Protein AF-A0A2U3D0V6-F1 (afdb_monomer)

Foldseek 3Di:
DDDDDDDDDDDDDDDDDDDPDDDPDPDPPPDPDDLDDFAEEEELVLLVVLCPDPLNVLVCVNQLDQSYEYAYELDDHDPVVVPRNYAYEYEAAELVVLLVVLVSCVVVVSHAAYEHEHAPAPRYPLVCLQVVLVRLQSSLVSCVVSNHAYEYEYDLRSLCSNPVDDDSLVSCLVVLVLLSNLLRHQHYEYALLQQLPDLVSSLVSLVSSLVSSCVRPVDRAYEYEDECARLNHHDALVSSLSSCVSCSVRGRHYYYDFDDPDSVRPSHHHTDSVRVSVNSVVVVVVPDDPPDDDPDPDPQDDAAEEEEFAAAQDLDPVVLVVLLQQCPRHQEYEDHDPCCVVDPSSLVSLLVSCVVHVNYQYEYEDECFCDDPPPNQDLVRLLVSLVVVVVSVHQAYEHPPCEVVRVHDLVSSLSSQVSRVVSVHAYAYEYCALVSVVVNPGDQPHAYENECCQADQLDGDDDPVPHLVNLVVCVVRNHFYEYEHEHLDFDPDLVSLVVSVCRTCVRSVTRYYYYYHPCSHRVHSDGDRSVSD

Secondary structure (DSSP, 8-state):
-----------------------------------PPPEEEEEHHHHHHHTTSTTHHHHHHHHSSTT-EEEE-SSPPPHHHHTS--EEEEEESSHHHHHHHHHHHTT-TTEEEEEE---SSSSS-HHHHHTHHHHHHHHHHHHHHTT-EEEE---GGGHHHH--SS-HHHHHHHTTHHHHHHTT-SEEEE-GGGGTTSHHHHHHHHHHHHHHHHHH-TTS-EEEEEESSGGG----HHHHHHHHHHHTTT-SEEEEE---SSSS-TT--S--HHHHHHHHHHHHHHH----S------PPPPPEEEEEE-SPPP-SHHHHHHHHHHTTT-SEEEE-SS-TTT-HHHHHHHHHHHHH-TTSEEEEEEE---STT-----HHHHHHHHHHHHHTT-SEEEEET-SGGGT--HHHHHHHHHHHHHTT-EEEE--SSHHHHHHH-PPTT-EEEE-SSSEETTEE----TTTTTHHHHHHHTT-EEEEEEEESS--SSHHHHHHHHHHHHHHH--SEEEEEETTSSTT------GGG-

Structure (mmCIF, N/CA/C/O backbone):
data_AF-A0A2U3D0V6-F1
#
_entry.id   AF-A0A2U3D0V6-F1
#
loop_
_atom_site.group_PDB
_atom_site.id
_atom_site.type_symbol
_atom_site.label_atom_id
_atom_site.label_alt_id
_atom_site.label_comp_id
_atom_site.label_asym_id
_atom_site.label_entity_id
_atom_site.label_seq_id
_atom_site.pdbx_PDB_ins_code
_atom_site.Cartn_x
_atom_site.Cartn_y
_atom_site.Cartn_z
_atom_site.occupancy
_atom_site.B_iso_or_equiv
_atom_site.auth_seq_id
_atom_site.auth_comp_id
_atom_site.auth_asym_id
_atom_site.auth_atom_id
_atom_site.pdbx_PDB_model_num
ATOM 1 N N . MET A 1 1 ? -50.537 -46.824 57.263 1.00 31.31 1 MET A N 1
ATOM 2 C CA . MET A 1 1 ? -49.209 -46.172 57.302 1.00 31.31 1 MET A CA 1
ATOM 3 C C . MET A 1 1 ? -48.501 -46.417 55.966 1.00 31.31 1 MET A C 1
ATOM 5 O O . MET A 1 1 ? -48.320 -47.571 55.626 1.00 31.31 1 MET A O 1
ATOM 9 N N . ARG A 1 2 ? -48.220 -45.319 55.230 1.00 31.42 2 ARG A N 1
ATOM 10 C CA . ARG A 1 2 ? -47.213 -45.043 54.158 1.00 31.42 2 ARG A CA 1
ATOM 11 C C . ARG A 1 2 ? -47.044 -46.061 52.999 1.00 31.42 2 ARG A C 1
ATOM 13 O O . ARG A 1 2 ? -46.498 -47.128 53.213 1.00 31.42 2 ARG A O 1
ATOM 20 N N . PHE A 1 3 ? -47.665 -45.833 51.822 1.00 30.22 3 PHE A N 1
ATOM 21 C CA .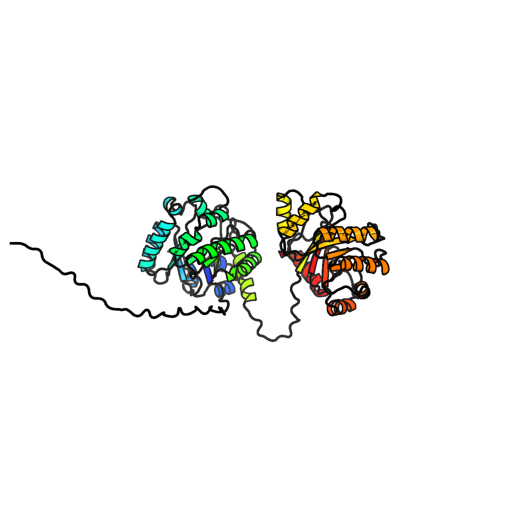 PHE A 1 3 ? -47.195 -45.101 50.598 1.00 30.22 3 PHE A CA 1
ATOM 22 C C . PHE A 1 3 ? -45.984 -45.777 49.906 1.00 30.22 3 PHE A C 1
ATOM 24 O O . PHE A 1 3 ? -44.984 -46.002 50.564 1.00 30.22 3 PHE A O 1
ATOM 31 N N . ALA A 1 4 ? -45.990 -46.120 48.609 1.00 29.86 4 ALA A N 1
ATOM 32 C CA . ALA A 1 4 ? -46.257 -45.237 47.469 1.00 29.86 4 ALA A CA 1
ATOM 33 C C . ALA A 1 4 ? -46.863 -45.935 46.223 1.00 29.86 4 ALA A C 1
ATOM 35 O O . ALA A 1 4 ? -46.926 -47.153 46.107 1.00 29.86 4 ALA A O 1
ATOM 36 N N . LYS A 1 5 ? -47.369 -45.089 45.321 1.00 29.98 5 LYS A N 1
ATOM 37 C CA . LYS A 1 5 ? -48.365 -45.296 44.259 1.00 29.98 5 LYS A CA 1
ATOM 38 C C . LYS A 1 5 ? -47.746 -45.258 42.848 1.00 29.98 5 LYS A C 1
ATOM 40 O O . LYS A 1 5 ? -46.971 -44.345 42.600 1.00 29.98 5 LYS A O 1
ATOM 45 N N . LYS A 1 6 ? -48.356 -46.051 41.940 1.00 29.48 6 LYS A N 1
ATOM 46 C CA . LYS A 1 6 ? -48.758 -45.726 40.536 1.00 29.48 6 LYS A CA 1
ATOM 47 C C . LYS A 1 6 ? -47.620 -45.528 39.494 1.00 29.48 6 LYS A C 1
ATOM 49 O O . LYS A 1 6 ? -46.534 -45.133 39.862 1.00 29.48 6 LYS A O 1
ATOM 54 N N . LEU A 1 7 ? -47.767 -45.740 38.176 1.00 24.16 7 LEU A N 1
ATOM 55 C CA . LEU A 1 7 ? -48.917 -45.858 37.265 1.00 24.16 7 LEU A CA 1
ATOM 56 C C . LEU A 1 7 ? -48.441 -46.487 35.919 1.00 24.16 7 LEU A C 1
ATOM 58 O O . LEU A 1 7 ? -47.400 -46.086 35.422 1.00 24.16 7 LEU A O 1
ATOM 62 N N . TRP A 1 8 ? -49.240 -47.405 35.360 1.00 24.41 8 TRP A N 1
ATOM 63 C CA . TRP A 1 8 ? -49.595 -47.667 33.942 1.00 24.41 8 TRP A CA 1
ATOM 64 C C . TRP A 1 8 ? -48.556 -47.671 32.798 1.00 24.41 8 TRP A C 1
ATOM 66 O O . TRP A 1 8 ? -47.911 -46.673 32.499 1.00 24.41 8 TRP A O 1
ATOM 76 N N . LEU A 1 9 ? -48.597 -48.763 32.019 1.00 24.12 9 LEU A N 1
ATOM 77 C CA . LEU A 1 9 ? -48.143 -48.848 30.629 1.00 24.12 9 LEU A CA 1
ATOM 78 C C . LEU A 1 9 ? -49.272 -49.481 29.796 1.00 24.12 9 LEU A C 1
ATOM 80 O O . LEU A 1 9 ? -49.720 -50.582 30.112 1.00 24.12 9 LEU A O 1
ATOM 84 N N . LEU A 1 10 ? -49.739 -48.798 28.751 1.00 25.73 10 LEU A N 1
ATOM 85 C CA . LEU A 1 10 ? -50.611 -49.381 27.731 1.00 25.73 10 LEU A CA 1
ATOM 86 C C . LEU A 1 10 ? -50.278 -48.757 26.376 1.00 25.73 10 LEU A C 1
ATOM 88 O O . LEU A 1 10 ? -50.203 -47.539 26.227 1.00 25.73 10 LEU A O 1
ATOM 92 N N . ILE A 1 11 ? -50.015 -49.651 25.431 1.00 29.39 11 ILE A N 1
ATOM 93 C CA . ILE A 1 11 ? -49.610 -49.416 24.049 1.00 29.39 11 ILE A CA 1
ATOM 94 C C . ILE A 1 11 ? -50.849 -49.044 23.229 1.00 29.39 11 ILE A C 1
ATOM 96 O O . ILE A 1 11 ? -51.872 -49.719 23.314 1.00 29.39 11 ILE A O 1
ATOM 100 N N . GLY A 1 12 ? -50.730 -48.009 22.398 1.00 25.50 12 GLY A N 1
ATOM 101 C CA . GLY A 1 12 ? -51.711 -47.651 21.378 1.00 25.50 12 GLY A CA 1
ATOM 102 C C . GLY A 1 12 ? -51.005 -47.055 20.164 1.00 25.50 12 GLY A C 1
ATOM 103 O O . GLY A 1 12 ? -50.369 -46.010 20.272 1.00 25.50 12 GLY A O 1
ATOM 104 N N . LEU A 1 13 ? -51.090 -47.757 19.032 1.00 27.19 13 LEU A N 1
ATOM 105 C CA . LEU A 1 13 ? -50.626 -47.308 17.721 1.00 27.19 13 LEU A CA 1
ATOM 106 C C . LEU A 1 13 ? -51.415 -46.079 17.252 1.00 27.19 13 LEU A C 1
ATOM 108 O O . LEU A 1 13 ? -52.642 -46.123 17.207 1.00 27.19 13 LEU A O 1
ATOM 112 N N . SER A 1 14 ? -50.692 -45.074 16.758 1.00 29.75 14 SER A N 1
ATOM 113 C CA . SER A 1 14 ? -51.215 -44.059 15.842 1.00 29.75 14 SER A CA 1
ATOM 114 C C . SER A 1 14 ? -50.215 -43.856 14.709 1.00 29.75 14 SER A C 1
ATOM 116 O O . SER A 1 14 ? -49.048 -43.542 14.943 1.00 29.75 14 SER A O 1
ATOM 118 N N . ALA A 1 15 ? -50.683 -44.061 13.480 1.00 33.72 15 ALA A N 1
ATOM 119 C CA . ALA A 1 15 ? -49.966 -43.737 12.258 1.00 33.72 15 ALA A CA 1
ATOM 120 C C . ALA A 1 15 ? -49.780 -42.215 12.142 1.00 33.72 15 ALA A C 1
ATOM 122 O O . ALA A 1 15 ? -50.735 -41.460 12.321 1.00 33.72 15 ALA A O 1
ATOM 123 N N . ILE A 1 16 ? -48.563 -41.773 11.817 1.00 34.44 16 ILE A N 1
ATOM 124 C CA . ILE A 1 16 ? -48.271 -40.383 11.458 1.00 34.44 16 ILE A CA 1
ATOM 125 C C . ILE A 1 16 ? -47.765 -40.372 10.018 1.00 34.44 16 ILE A C 1
ATOM 127 O O . ILE A 1 16 ? -46.740 -40.969 9.691 1.00 34.44 16 ILE A O 1
ATOM 131 N N . SER A 1 17 ? -48.520 -39.686 9.165 1.00 31.62 17 SER A N 1
ATOM 132 C CA . SER A 1 17 ? -48.164 -39.340 7.795 1.00 31.62 17 SER A CA 1
ATOM 133 C C . SER A 1 17 ? -46.881 -38.508 7.770 1.00 31.62 17 SER A C 1
ATOM 135 O O . SER A 1 17 ? -46.812 -37.444 8.383 1.00 31.62 17 SER A O 1
ATOM 137 N N . VAL A 1 18 ? -45.871 -38.965 7.030 1.00 33.06 18 VAL A N 1
ATOM 138 C CA . VAL A 1 18 ? -44.664 -38.180 6.744 1.00 33.06 18 VAL A CA 1
ATOM 139 C C . VAL A 1 18 ? -44.993 -37.201 5.620 1.00 33.06 18 VAL A C 1
ATOM 141 O O . VAL A 1 18 ? -44.965 -37.546 4.442 1.00 33.06 18 VAL A O 1
ATOM 144 N N . THR A 1 19 ? -45.330 -35.965 5.978 1.00 34.56 19 THR A N 1
ATOM 145 C CA . THR A 1 19 ? -45.301 -34.840 5.041 1.00 34.56 19 THR A CA 1
ATOM 146 C C . THR A 1 19 ? -43.845 -34.452 4.806 1.00 34.56 19 THR A C 1
ATOM 148 O O . THR A 1 19 ? -43.183 -33.943 5.709 1.00 34.56 19 THR A O 1
ATOM 151 N N . THR A 1 20 ? -43.334 -34.677 3.597 1.00 38.12 20 THR A N 1
ATOM 152 C CA . THR A 1 20 ? -42.060 -34.108 3.147 1.00 38.12 20 THR A CA 1
ATOM 153 C C . THR A 1 20 ? -42.231 -32.599 2.983 1.00 38.12 20 THR A C 1
ATOM 155 O O . THR A 1 20 ? -42.661 -32.118 1.936 1.00 38.12 20 THR A O 1
ATOM 158 N N . SER A 1 21 ? -41.938 -31.839 4.034 1.00 35.44 21 SER A N 1
ATOM 159 C CA . SER A 1 21 ? -41.766 -30.392 3.949 1.00 35.44 21 SER A CA 1
ATOM 160 C C . SER A 1 21 ? -40.574 -30.102 3.038 1.00 35.44 21 SER A C 1
ATOM 162 O O . SER A 1 21 ? -39.430 -30.386 3.396 1.00 35.44 21 SER A O 1
ATOM 164 N N . GLY A 1 22 ? -40.860 -29.576 1.845 1.00 34.94 22 GLY A N 1
ATOM 165 C CA . GLY A 1 22 ? -39.854 -29.067 0.925 1.00 34.94 22 GLY A CA 1
ATOM 166 C C . GLY A 1 22 ? -38.976 -28.041 1.633 1.00 34.94 22 GLY A C 1
ATOM 167 O O . GLY A 1 22 ? -39.469 -27.062 2.191 1.00 34.94 22 GLY A O 1
ATOM 168 N N . VAL A 1 23 ? -37.671 -28.298 1.633 1.00 36.88 23 VAL A N 1
ATOM 169 C CA . VAL A 1 23 ? -36.661 -27.343 2.084 1.00 36.88 23 VAL A CA 1
ATOM 170 C C . VAL A 1 23 ? -36.767 -26.118 1.170 1.00 36.88 23 VAL A C 1
ATOM 172 O O . VAL A 1 23 ? -36.639 -26.280 -0.047 1.00 36.88 23 VAL A O 1
ATOM 175 N N . PRO A 1 24 ? -37.005 -24.903 1.695 1.00 34.38 24 PRO A N 1
ATOM 176 C CA . PRO A 1 24 ? -36.916 -23.710 0.879 1.00 34.38 24 PRO A CA 1
ATOM 177 C C . PRO A 1 24 ? -35.464 -23.591 0.425 1.00 34.38 24 PRO A C 1
ATOM 179 O O . PRO A 1 24 ? -34.555 -23.426 1.239 1.00 34.38 24 PRO A O 1
ATOM 182 N N . SER A 1 25 ? -35.245 -23.696 -0.882 1.00 34.22 25 SER A N 1
ATOM 183 C CA . SER A 1 25 ? -33.993 -23.305 -1.511 1.00 34.22 25 SER A CA 1
ATOM 184 C C . SER A 1 25 ? -33.682 -21.874 -1.079 1.00 34.22 25 SER A C 1
ATOM 186 O O . SER A 1 25 ? -34.403 -20.947 -1.455 1.00 34.22 25 SER A O 1
ATOM 188 N N . HIS A 1 26 ? -32.643 -21.691 -0.264 1.00 33.88 26 HIS A N 1
ATOM 189 C CA . HIS A 1 26 ? -32.120 -20.373 0.058 1.00 33.88 26 HIS A CA 1
ATOM 190 C C . HIS A 1 26 ? -31.651 -19.719 -1.239 1.00 33.88 26 HIS A C 1
ATOM 192 O O . HIS A 1 26 ? -30.575 -20.014 -1.757 1.00 33.88 26 HIS A O 1
ATOM 198 N N . SER A 1 27 ? -32.501 -18.851 -1.786 1.00 33.91 27 SER A N 1
ATOM 199 C CA . SER A 1 27 ? -32.142 -17.930 -2.848 1.00 33.91 27 SER A CA 1
ATOM 200 C C . SER A 1 27 ? -30.902 -17.165 -2.402 1.00 33.91 27 SER A C 1
ATOM 202 O O . SER A 1 27 ? -30.905 -16.500 -1.365 1.00 33.91 27 SER A O 1
ATOM 204 N N . ALA A 1 28 ? -29.829 -17.305 -3.178 1.00 35.97 28 ALA A N 1
ATOM 205 C CA . ALA A 1 28 ? -28.617 -16.529 -3.022 1.00 35.97 28 ALA A CA 1
ATOM 206 C C . ALA A 1 28 ? -28.989 -15.041 -2.997 1.00 35.97 28 ALA A C 1
ATOM 208 O O . ALA A 1 28 ? -29.506 -14.501 -3.976 1.00 35.97 28 ALA A O 1
ATOM 209 N N . PHE A 1 29 ? -28.752 -14.389 -1.860 1.00 34.94 29 PHE A N 1
ATOM 210 C CA . PHE A 1 29 ? -28.825 -12.940 -1.760 1.00 34.94 29 PHE A CA 1
ATOM 211 C C . PHE A 1 29 ? -27.766 -12.356 -2.696 1.00 34.94 29 PHE A C 1
ATOM 213 O O . PHE A 1 29 ? -26.572 -12.361 -2.397 1.00 34.94 29 PHE A O 1
ATOM 220 N N . ALA A 1 30 ? -28.210 -11.849 -3.843 1.00 37.12 30 ALA A N 1
ATOM 221 C CA . ALA A 1 30 ? -27.425 -10.941 -4.657 1.00 37.12 30 ALA A CA 1
ATOM 222 C C . ALA A 1 30 ? -27.236 -9.644 -3.853 1.00 37.12 30 ALA A C 1
ATOM 224 O O . ALA A 1 30 ? -28.116 -8.786 -3.795 1.00 37.12 30 ALA A O 1
ATOM 225 N N . ALA A 1 31 ? -26.101 -9.534 -3.164 1.00 35.88 31 ALA A N 1
ATOM 226 C CA . ALA A 1 31 ? -25.723 -8.358 -2.399 1.00 35.88 31 ALA A CA 1
ATOM 227 C C . ALA A 1 31 ? -25.358 -7.206 -3.347 1.00 35.88 31 ALA A C 1
ATOM 229 O O . ALA A 1 31 ? -24.205 -7.029 -3.731 1.00 35.88 31 ALA A O 1
ATOM 230 N N . THR A 1 32 ? -26.333 -6.374 -3.700 1.00 35.91 32 THR A N 1
ATOM 231 C CA . THR A 1 32 ? -26.067 -5.018 -4.189 1.00 35.91 32 THR A CA 1
ATOM 232 C C . THR A 1 32 ? -25.856 -4.097 -2.987 1.00 35.91 32 THR A C 1
ATOM 234 O O . THR A 1 32 ? -26.712 -3.276 -2.655 1.00 35.91 32 THR A O 1
ATOM 237 N N . SER A 1 33 ? -24.741 -4.257 -2.269 1.00 40.03 33 SER A N 1
ATOM 238 C CA . SER A 1 33 ? -24.376 -3.335 -1.193 1.00 40.03 33 SER A CA 1
ATOM 239 C C . SER A 1 33 ? -23.833 -2.045 -1.806 1.00 40.03 33 SER A C 1
ATOM 241 O O . SER A 1 33 ? -22.749 -2.040 -2.392 1.00 40.03 33 SER A O 1
ATOM 243 N N . LYS A 1 34 ? -24.561 -0.931 -1.650 1.00 44.34 34 LYS A N 1
ATOM 244 C CA . LYS A 1 34 ? -23.939 0.400 -1.705 1.00 44.34 34 LYS A CA 1
ATOM 245 C C . LYS A 1 34 ? -22.712 0.353 -0.797 1.00 44.34 34 LYS A C 1
ATOM 247 O O . LYS A 1 34 ? -22.851 -0.007 0.369 1.00 44.34 34 LYS A O 1
ATOM 252 N N . VAL A 1 35 ? -21.542 0.692 -1.330 1.00 49.53 35 VAL A N 1
ATOM 253 C CA . VAL A 1 35 ? -20.312 0.811 -0.541 1.00 49.53 35 VAL A CA 1
ATOM 254 C C . VAL A 1 35 ? -20.561 1.901 0.501 1.00 49.53 35 VAL A C 1
ATOM 256 O O . VAL A 1 35 ? -20.593 3.087 0.176 1.00 49.53 35 VAL A O 1
ATOM 259 N N . SER A 1 36 ? -20.865 1.501 1.735 1.00 68.25 36 SER A N 1
ATOM 260 C CA . SER A 1 36 ? -20.981 2.425 2.857 1.00 68.25 36 SER A CA 1
ATOM 261 C C . SER A 1 36 ? -19.602 3.007 3.142 1.00 68.25 36 SER A C 1
ATOM 263 O O . SER A 1 36 ? -18.612 2.279 3.068 1.00 68.25 36 SER A O 1
ATOM 265 N N . LYS A 1 37 ? -19.537 4.295 3.490 1.00 82.62 37 LYS A N 1
ATOM 266 C CA . LYS A 1 37 ? -18.293 4.915 3.962 1.00 82.62 37 LYS A CA 1
ATOM 267 C C . LYS A 1 37 ? -17.698 4.097 5.119 1.00 82.62 37 LYS A C 1
ATOM 269 O O . LYS A 1 37 ? -18.482 3.573 5.920 1.00 82.62 37 LYS A O 1
ATOM 274 N N . PRO A 1 38 ? -16.362 3.984 5.224 1.00 89.31 38 PRO A N 1
ATOM 275 C CA . PRO A 1 38 ? -15.740 3.263 6.325 1.00 89.31 38 PRO A CA 1
ATOM 276 C C . PRO A 1 38 ? -16.112 3.894 7.672 1.00 89.31 38 PRO A C 1
ATOM 278 O O . PRO A 1 38 ? -16.238 5.114 7.799 1.00 89.31 38 PRO A O 1
ATOM 281 N N . SER A 1 39 ? -16.285 3.048 8.684 1.00 96.00 39 SER A N 1
ATOM 282 C CA . SER A 1 39 ? -16.381 3.475 10.082 1.00 96.00 39 SER A CA 1
ATOM 283 C C . SER A 1 39 ? -14.980 3.720 10.656 1.00 96.00 39 SER A C 1
ATOM 285 O O . SER A 1 39 ? -14.015 3.085 10.234 1.00 96.00 39 SER A O 1
ATOM 287 N N . TRP A 1 40 ? -14.852 4.601 11.645 1.00 98.19 40 TRP A N 1
ATOM 288 C CA . TRP A 1 40 ? -13.555 4.935 12.245 1.00 98.19 40 TRP A CA 1
ATOM 289 C C . TRP A 1 40 ? -13.482 4.510 13.708 1.00 98.19 40 TRP A C 1
ATOM 291 O O . TRP A 1 40 ? -14.473 4.612 14.424 1.00 98.19 40 TRP A O 1
ATOM 301 N N . ILE A 1 41 ? -12.306 4.085 14.160 1.00 98.69 41 ILE A N 1
ATOM 302 C CA . ILE A 1 41 ? -11.923 4.034 15.573 1.00 98.69 41 ILE A CA 1
ATOM 303 C C . ILE A 1 41 ? -10.782 5.033 15.761 1.00 98.69 41 ILE A C 1
ATOM 305 O O . ILE A 1 41 ? -9.831 5.055 14.975 1.00 98.69 41 ILE A O 1
ATOM 309 N N . ILE A 1 42 ? -10.871 5.886 16.777 1.00 98.50 42 ILE A N 1
ATOM 310 C CA . ILE A 1 42 ? -9.808 6.840 17.089 1.00 98.50 42 ILE A CA 1
ATOM 311 C C . ILE A 1 42 ? -9.761 7.155 18.582 1.00 98.50 42 ILE A C 1
ATOM 313 O O . ILE A 1 42 ? -10.794 7.312 19.227 1.00 98.50 42 ILE A O 1
ATOM 317 N N . ALA A 1 43 ? -8.556 7.273 19.136 1.00 98.06 43 ALA A N 1
ATOM 318 C CA . ALA A 1 43 ? -8.369 7.684 20.522 1.00 98.06 43 ALA A CA 1
ATOM 319 C C . ALA A 1 43 ? -8.518 9.199 20.695 1.00 98.06 43 ALA A C 1
ATOM 321 O O . ALA A 1 43 ? -8.071 9.978 19.852 1.00 98.06 43 ALA A O 1
ATOM 322 N N . GLN A 1 44 ? -9.068 9.631 21.830 1.00 97.81 44 GLN A N 1
ATOM 323 C CA . GLN A 1 44 ? -9.170 11.041 22.207 1.00 97.81 44 GLN A CA 1
ATOM 324 C C . GLN A 1 44 ? -7.814 11.750 22.089 1.00 97.81 44 GLN A C 1
ATOM 326 O O . GLN A 1 44 ? -7.739 12.842 21.532 1.00 97.81 44 GLN A O 1
ATOM 331 N N . SER A 1 45 ? -6.729 11.120 22.546 1.00 96.25 45 SER A N 1
ATOM 332 C CA . SER A 1 45 ? -5.366 11.657 22.429 1.00 96.25 45 SER A CA 1
ATOM 333 C C . SER A 1 45 ? -4.937 11.883 20.973 1.00 96.25 45 SER A C 1
ATOM 335 O O . SER A 1 45 ? -4.313 12.898 20.669 1.00 96.25 45 SER A O 1
ATOM 337 N N . ALA A 1 46 ? -5.314 10.991 20.055 1.00 97.44 46 ALA A N 1
ATOM 338 C CA . ALA A 1 46 ? -5.064 11.147 18.625 1.00 97.44 46 ALA A CA 1
ATOM 339 C C . ALA A 1 46 ? -5.893 12.298 18.029 1.00 97.44 46 ALA A C 1
ATOM 341 O O . ALA A 1 46 ? -5.357 13.103 17.268 1.00 97.44 46 ALA A O 1
ATOM 342 N N . VAL A 1 47 ? -7.160 12.450 18.433 1.00 98.06 47 VAL A N 1
ATOM 343 C CA . VAL A 1 47 ? -8.000 13.590 18.023 1.00 98.06 47 VAL A CA 1
ATOM 344 C C . VAL A 1 47 ? -7.391 14.920 18.481 1.00 98.06 47 VAL A C 1
ATOM 346 O O . VAL A 1 47 ? -7.332 15.865 17.696 1.00 98.06 47 VAL A O 1
ATOM 349 N N . MET A 1 48 ? -6.867 14.992 19.710 1.00 97.06 48 MET A N 1
ATOM 350 C CA . MET A 1 48 ? -6.186 16.195 20.212 1.00 97.06 48 MET A CA 1
ATOM 351 C C . MET A 1 48 ? -4.967 16.579 19.362 1.00 97.06 48 MET A C 1
ATOM 353 O O . MET A 1 48 ? -4.741 17.763 19.130 1.00 97.06 48 MET A O 1
ATOM 357 N N . LYS A 1 49 ? -4.206 15.597 18.862 1.00 97.19 49 LYS A N 1
ATOM 358 C CA . LYS A 1 49 ? -3.071 15.835 17.954 1.00 97.19 49 LYS A CA 1
ATOM 359 C C . LYS A 1 49 ? -3.532 16.256 16.559 1.00 97.19 49 LYS A C 1
ATOM 361 O O . LYS A 1 49 ? -2.941 17.135 15.948 1.00 97.19 49 LYS A O 1
ATOM 366 N N . LEU A 1 50 ? -4.612 15.669 16.048 1.00 97.81 50 LEU A N 1
ATOM 367 C CA . LEU A 1 50 ? -5.178 16.055 14.751 1.00 97.81 50 LEU A CA 1
ATOM 368 C C . LEU A 1 50 ? -5.735 17.481 14.755 1.00 97.81 50 LEU A C 1
ATOM 370 O O . LEU A 1 50 ? -5.650 18.168 13.735 1.00 97.81 50 LEU A O 1
ATOM 374 N N . HIS A 1 51 ? -6.243 17.946 15.898 1.00 96.94 51 HIS A N 1
ATOM 375 C CA . HIS A 1 51 ? -6.730 19.314 16.082 1.00 96.94 51 HIS A CA 1
ATOM 376 C C . HIS A 1 51 ? -5.648 20.378 15.831 1.00 96.94 51 HIS A C 1
ATOM 378 O O . HIS A 1 51 ? -5.970 21.522 15.522 1.00 96.94 51 HIS A O 1
ATOM 384 N N . THR A 1 52 ? -4.362 20.026 15.919 1.00 95.19 52 THR A N 1
ATOM 385 C CA . THR A 1 52 ? -3.257 20.958 15.644 1.00 95.19 52 THR A CA 1
ATOM 386 C C . THR A 1 52 ? -2.800 20.948 14.182 1.00 95.19 52 THR A C 1
ATOM 388 O O . THR A 1 52 ? -1.855 21.653 13.838 1.00 95.19 52 THR A O 1
ATOM 391 N N . THR A 1 53 ? -3.424 20.145 13.313 1.00 95.31 53 THR A N 1
ATOM 392 C CA . THR A 1 53 ? -3.041 20.034 11.896 1.00 95.31 53 THR A CA 1
ATOM 393 C C . THR A 1 53 ? -3.742 21.079 11.026 1.00 95.31 53 THR A C 1
ATOM 395 O O . THR A 1 53 ? -4.862 21.507 11.307 1.00 95.31 53 THR A O 1
ATOM 398 N N . SER A 1 54 ? -3.120 21.449 9.902 1.00 92.06 54 SER A N 1
ATOM 399 C CA . SER A 1 54 ? -3.680 22.386 8.911 1.00 92.06 54 SER A CA 1
ATOM 400 C C . SER A 1 54 ? -4.983 21.903 8.259 1.00 92.06 54 SER A C 1
ATOM 402 O O . SER A 1 54 ? -5.723 22.706 7.693 1.00 92.06 54 SER A O 1
ATOM 404 N N . HIS A 1 55 ? -5.280 20.603 8.333 1.00 91.31 55 HIS A N 1
ATOM 405 C CA . HIS A 1 55 ? -6.444 19.971 7.707 1.00 91.31 55 HIS A CA 1
ATOM 406 C C . HIS A 1 55 ? -7.588 19.684 8.691 1.00 91.31 55 HIS A C 1
ATOM 408 O O . HIS A 1 55 ? -8.534 18.976 8.339 1.00 91.31 55 HIS A O 1
ATOM 414 N N . TRP A 1 56 ? -7.538 20.246 9.906 1.00 96.06 56 TRP A N 1
ATOM 415 C CA . TRP A 1 56 ? -8.468 19.917 10.989 1.00 96.06 56 TRP A CA 1
ATOM 416 C C . TRP A 1 56 ? -9.950 19.974 10.598 1.00 96.06 56 TRP A C 1
ATOM 418 O O . TRP A 1 56 ? -10.687 19.044 10.904 1.00 96.06 56 TRP A O 1
ATOM 428 N N . SER A 1 57 ? -10.395 21.010 9.879 1.00 95.62 57 SER A N 1
ATOM 429 C CA . SER A 1 57 ? -11.814 21.147 9.505 1.00 95.62 57 SER A CA 1
ATOM 430 C C . SER A 1 57 ? -12.332 19.950 8.695 1.00 95.62 57 SER A C 1
ATOM 432 O O . SER A 1 57 ? -13.430 19.455 8.950 1.00 95.62 57 SER A O 1
ATOM 434 N N . LEU A 1 58 ? -11.521 19.441 7.765 1.00 94.56 58 LEU A N 1
ATOM 435 C CA . LEU A 1 58 ? -11.861 18.269 6.963 1.00 94.56 58 LEU A CA 1
ATOM 436 C C . LEU A 1 58 ? -11.793 16.982 7.793 1.00 94.56 58 LEU A C 1
ATOM 438 O O . LEU A 1 58 ? -12.684 16.141 7.708 1.00 94.56 58 LEU A O 1
ATOM 442 N N . VAL A 1 59 ? -10.755 16.847 8.622 1.00 95.19 59 VAL A N 1
ATOM 443 C CA . VAL A 1 59 ? -10.589 15.705 9.532 1.00 95.19 59 VAL A CA 1
ATOM 444 C C . VAL A 1 59 ? -11.780 15.597 10.487 1.00 95.19 59 VAL A C 1
ATOM 446 O O . VAL A 1 59 ? -12.368 14.525 10.617 1.00 95.19 59 VAL A O 1
ATOM 449 N N . GLN A 1 60 ? -12.198 16.711 11.090 1.00 97.19 60 GLN A N 1
ATOM 450 C CA . GLN A 1 60 ? -13.384 16.780 11.937 1.00 97.19 60 GLN A CA 1
ATOM 451 C C . GLN A 1 60 ? -14.632 16.328 11.175 1.00 97.19 60 GLN A C 1
ATOM 453 O O . GLN A 1 60 ? -15.378 15.501 11.687 1.00 97.19 60 GLN A O 1
ATOM 458 N N . GLN A 1 61 ? -14.847 16.804 9.944 1.00 95.81 61 GLN A N 1
ATOM 459 C CA . GLN A 1 61 ? -16.004 16.398 9.140 1.00 95.81 61 GLN A CA 1
ATOM 460 C C . GLN A 1 61 ? -16.057 14.878 8.908 1.00 95.81 61 GLN A C 1
ATOM 462 O O . GLN A 1 61 ? -17.144 14.298 8.859 1.00 95.81 61 GLN A O 1
ATOM 467 N N . MET A 1 62 ? -14.904 14.225 8.760 1.00 95.56 62 MET A N 1
ATOM 468 C CA . MET A 1 62 ? -14.827 12.780 8.535 1.00 95.56 62 MET A CA 1
ATOM 469 C C . MET A 1 62 ? -15.003 11.958 9.813 1.00 95.56 62 MET A C 1
ATOM 471 O O . MET A 1 62 ? -15.578 10.872 9.750 1.00 95.56 62 MET A O 1
ATOM 475 N N . LEU A 1 63 ? -14.527 12.464 10.953 1.00 97.19 63 LEU A N 1
ATOM 476 C CA . LEU A 1 63 ? -14.532 11.735 12.223 1.00 97.19 63 LEU A CA 1
ATOM 477 C C . LEU A 1 63 ? -15.773 12.007 13.086 1.00 97.19 63 LEU A C 1
ATOM 479 O O . LEU A 1 63 ? -16.200 11.107 13.806 1.00 97.19 63 LEU A O 1
ATOM 483 N N . ASP A 1 64 ? -16.387 13.189 12.998 1.00 97.56 64 ASP A N 1
ATOM 484 C CA . ASP A 1 64 ? -17.608 13.561 13.731 1.00 97.56 64 ASP A CA 1
ATOM 485 C C . ASP A 1 64 ? -18.866 12.943 13.084 1.00 97.56 64 ASP A C 1
ATOM 487 O O . ASP A 1 64 ? -19.723 13.607 12.476 1.00 97.56 64 ASP A O 1
ATOM 491 N N . GLN A 1 65 ? -18.937 11.614 13.162 1.00 96.62 65 GLN A N 1
ATOM 492 C CA . GLN A 1 65 ? -19.972 10.787 12.553 1.00 96.62 65 GLN A CA 1
ATOM 493 C C . GLN A 1 65 ? -20.465 9.713 13.533 1.00 96.62 65 GLN A C 1
ATOM 495 O O . GLN A 1 65 ? -19.642 9.115 14.228 1.00 96.62 65 GLN A O 1
ATOM 500 N N . PRO A 1 66 ? -21.774 9.375 13.538 1.00 96.75 66 PRO A N 1
ATOM 501 C CA . PRO A 1 66 ? -22.338 8.366 14.448 1.00 96.75 66 PRO A CA 1
ATOM 502 C C . PRO A 1 66 ? -21.696 6.977 14.352 1.00 96.75 66 PRO A C 1
ATOM 504 O O . PRO A 1 66 ? -21.769 6.184 15.290 1.00 96.75 66 PRO A O 1
ATOM 507 N N . SER A 1 67 ? -21.079 6.663 13.212 1.00 95.81 67 SER A N 1
ATOM 508 C CA . SER A 1 67 ? -20.356 5.412 12.996 1.00 95.81 67 SER A CA 1
ATOM 509 C C . SER A 1 67 ? -18.994 5.368 13.698 1.00 95.81 67 SER A C 1
ATOM 511 O O . SER A 1 67 ? -18.521 4.268 14.000 1.00 95.81 67 SER A O 1
ATOM 513 N N . THR A 1 68 ? -18.390 6.522 13.997 1.00 98.25 68 THR A N 1
ATOM 514 C CA . THR A 1 68 ? -17.079 6.624 14.644 1.00 98.25 68 THR A CA 1
ATOM 515 C C . THR A 1 68 ? -17.139 6.173 16.100 1.00 98.25 68 THR A C 1
ATOM 517 O O . THR A 1 68 ? -18.022 6.574 16.863 1.00 98.25 68 THR A O 1
ATOM 520 N N . ILE A 1 69 ? -16.166 5.353 16.482 1.00 98.69 69 ILE A N 1
ATOM 521 C CA . ILE A 1 69 ? -15.848 4.972 17.852 1.00 98.69 69 ILE A CA 1
ATOM 522 C C . ILE A 1 69 ? -14.734 5.898 18.343 1.00 98.69 69 ILE A C 1
ATOM 524 O O . ILE A 1 69 ? -13.618 5.875 17.824 1.00 98.69 69 ILE A O 1
ATOM 528 N N . LEU A 1 70 ? -15.044 6.714 19.345 1.00 98.62 70 LEU A N 1
ATOM 529 C CA . LEU A 1 70 ? -14.070 7.511 20.077 1.00 98.62 70 LEU A CA 1
ATOM 530 C C . LEU A 1 70 ? -13.654 6.742 21.332 1.00 98.62 70 LEU A C 1
ATOM 532 O O . LEU A 1 70 ? -14.470 6.545 22.235 1.00 98.62 70 LEU A O 1
ATOM 536 N N . ILE A 1 71 ? -12.389 6.333 21.390 1.00 98.50 71 ILE A N 1
ATOM 537 C CA . ILE A 1 71 ? -11.792 5.757 22.596 1.00 98.50 71 ILE A CA 1
ATOM 538 C C . ILE A 1 71 ? -11.456 6.913 23.537 1.00 98.50 71 ILE A C 1
ATOM 540 O O . ILE A 1 71 ? -10.664 7.795 23.195 1.00 98.50 71 ILE A O 1
ATOM 544 N N . THR A 1 72 ? -12.093 6.939 24.699 1.00 96.94 72 THR A N 1
ATOM 545 C CA . THR A 1 72 ? -12.019 8.028 25.674 1.00 96.94 72 THR A CA 1
ATOM 546 C C . THR A 1 72 ? -11.582 7.490 27.032 1.00 96.94 72 THR A C 1
ATOM 548 O O . THR A 1 72 ? -11.708 6.302 27.320 1.00 96.94 72 THR A O 1
ATOM 551 N N . GLY A 1 73 ? -11.030 8.364 27.868 1.00 93.19 73 GLY A N 1
ATOM 552 C CA . GLY A 1 73 ? -10.713 8.021 29.253 1.00 93.19 73 GLY A CA 1
ATOM 553 C C . GLY A 1 73 ? -11.838 8.413 30.210 1.00 93.19 73 GLY A C 1
ATOM 554 O O . GLY A 1 73 ? -12.871 8.945 29.819 1.00 93.19 73 GLY A O 1
ATOM 555 N N . ARG A 1 74 ? -11.589 8.263 31.515 1.00 94.44 74 ARG A N 1
ATOM 556 C CA . ARG A 1 74 ? -12.468 8.803 32.576 1.00 94.44 74 ARG A CA 1
ATOM 557 C C . ARG A 1 74 ? -12.293 10.311 32.805 1.00 94.44 74 ARG A C 1
ATOM 559 O O . ARG A 1 74 ? -12.971 10.907 33.643 1.00 94.44 74 ARG A O 1
ATOM 566 N N . LYS A 1 75 ? -11.330 10.934 32.116 1.00 92.31 75 LYS A N 1
ATOM 567 C CA . LYS A 1 75 ? -11.085 12.378 32.200 1.00 92.31 75 LYS A CA 1
ATOM 568 C C . LYS A 1 75 ? -12.115 13.118 31.341 1.00 92.31 75 LYS A C 1
ATOM 570 O O . LYS A 1 75 ? -12.375 12.675 30.226 1.00 92.31 75 LYS A O 1
ATOM 575 N N . PRO A 1 76 ? -12.650 14.262 31.804 1.00 91.12 76 PRO A N 1
ATOM 576 C CA . PRO A 1 76 ? -13.580 15.051 31.007 1.00 91.12 76 PRO A CA 1
ATOM 577 C C . PRO A 1 76 ? -13.001 15.437 29.639 1.00 91.12 76 PRO A C 1
ATOM 579 O O . PRO A 1 76 ? -11.862 15.900 29.536 1.00 91.12 76 PRO A O 1
ATOM 582 N N . GLU A 1 77 ? -13.808 15.277 28.592 1.00 95.62 77 GLU A N 1
ATOM 583 C CA . GLU A 1 77 ? -13.482 15.738 27.242 1.00 95.62 77 GLU A CA 1
ATOM 584 C C . GLU A 1 77 ? -13.510 17.277 27.169 1.00 95.62 77 GLU A C 1
ATOM 586 O O . GLU A 1 77 ? -14.333 17.922 27.832 1.00 95.62 77 GLU A O 1
ATOM 591 N N . PRO A 1 78 ? -12.666 17.908 26.330 1.00 96.12 78 PRO A N 1
ATOM 592 C CA . PRO A 1 78 ? -12.851 19.308 25.969 1.00 96.12 78 PRO A CA 1
ATOM 593 C C . PRO A 1 78 ? -14.256 19.545 25.405 1.00 96.12 78 PRO A C 1
ATOM 595 O O . PRO A 1 78 ? -14.768 18.726 24.642 1.00 96.12 78 PRO A O 1
ATOM 598 N N . LYS A 1 79 ? -14.860 20.702 25.715 1.00 96.38 79 LYS A N 1
ATOM 599 C CA . LYS A 1 79 ? -16.248 21.025 25.322 1.00 96.38 79 LYS A CA 1
ATOM 600 C C . LYS A 1 79 ? -16.531 20.825 23.827 1.00 96.38 79 LYS A C 1
ATOM 602 O O . LYS A 1 79 ? -17.622 20.399 23.469 1.00 96.38 79 LYS A O 1
ATOM 607 N N . TRP A 1 80 ? -15.567 21.126 22.958 1.00 96.00 80 TRP A N 1
ATOM 608 C CA . TRP A 1 80 ? -15.732 20.973 21.511 1.00 96.00 80 TRP A CA 1
ATOM 609 C C . TRP A 1 80 ? -15.805 19.504 21.065 1.00 96.00 80 TRP A C 1
ATOM 611 O O . TRP A 1 80 ? -16.536 19.205 20.126 1.00 96.00 80 TRP A O 1
ATOM 621 N N . LEU A 1 81 ? -15.103 18.595 21.751 1.00 97.06 81 LEU A N 1
ATOM 622 C CA . LEU A 1 81 ? -15.117 17.157 21.470 1.00 97.06 81 LEU A CA 1
ATOM 623 C C . LEU A 1 81 ? -16.334 16.476 22.107 1.00 97.06 81 LEU A C 1
ATOM 625 O O . LEU A 1 81 ? -16.937 15.594 21.504 1.00 97.06 81 LEU A O 1
ATOM 629 N N . ALA A 1 82 ? -16.760 16.950 23.283 1.00 96.50 82 ALA A N 1
ATOM 630 C CA . ALA A 1 82 ? -17.960 16.463 23.967 1.00 96.50 82 ALA A CA 1
ATOM 631 C C . ALA A 1 82 ? -19.226 16.549 23.088 1.00 96.50 82 ALA A C 1
ATOM 633 O O . ALA A 1 82 ? -20.115 15.705 23.192 1.00 96.50 82 ALA A O 1
ATOM 634 N N . ASN A 1 83 ? -19.277 17.521 22.173 1.00 96.25 83 ASN A N 1
ATOM 635 C CA . ASN A 1 83 ? -20.399 17.730 21.257 1.00 96.25 83 ASN A CA 1
ATOM 636 C C . ASN A 1 83 ? -20.364 16.847 19.997 1.00 96.25 83 ASN A C 1
ATOM 638 O O . ASN A 1 83 ? -21.314 16.884 19.215 1.00 96.25 83 ASN A O 1
ATOM 642 N N . TRP A 1 84 ? -19.301 16.067 19.779 1.00 97.75 84 TRP A N 1
ATOM 643 C CA . TRP A 1 84 ? -19.219 15.172 18.628 1.00 97.75 84 TRP A CA 1
ATOM 644 C C . TRP A 1 84 ? -20.260 14.050 18.705 1.00 97.75 84 TRP A C 1
ATOM 646 O O . TRP A 1 84 ? -20.506 13.448 19.760 1.00 97.75 84 TRP A O 1
ATOM 656 N N . ARG A 1 85 ? -20.825 13.723 17.544 1.00 97.44 85 ARG A N 1
ATOM 657 C CA . ARG A 1 85 ? -21.812 12.666 17.319 1.00 97.44 85 ARG A CA 1
ATOM 658 C C . ARG A 1 85 ? -21.106 11.327 17.146 1.00 97.44 85 ARG A C 1
ATOM 660 O O . ARG A 1 85 ? -21.171 10.742 16.079 1.00 97.44 85 ARG A O 1
ATOM 667 N N . VAL A 1 86 ? -20.427 10.848 18.179 1.00 98.19 86 VAL A N 1
ATOM 668 C CA . VAL A 1 86 ? -19.630 9.610 18.146 1.00 98.19 86 VAL A CA 1
ATOM 669 C C . VAL A 1 86 ? -20.087 8.621 19.212 1.00 98.19 86 VAL A C 1
ATOM 671 O O . VAL A 1 86 ? -20.667 9.011 20.230 1.00 98.19 86 VAL A O 1
ATOM 674 N N . ARG A 1 87 ? -19.790 7.336 19.007 1.00 98.31 87 ARG A N 1
ATOM 675 C CA . ARG A 1 87 ? -19.931 6.303 20.040 1.00 98.31 87 ARG A CA 1
ATOM 676 C C . ARG A 1 87 ? -18.701 6.334 20.940 1.00 98.31 87 ARG A C 1
ATOM 678 O O . ARG A 1 87 ? -17.588 6.221 20.441 1.00 98.31 87 ARG A O 1
ATOM 685 N N . ARG A 1 88 ? -18.878 6.483 22.253 1.00 98.44 88 ARG A N 1
ATOM 686 C CA . ARG A 1 88 ? -17.753 6.563 23.201 1.00 98.44 88 ARG A CA 1
ATOM 687 C C . ARG A 1 88 ? -17.495 5.225 23.859 1.00 98.44 88 ARG A C 1
ATOM 689 O O . ARG A 1 88 ? -18.442 4.593 24.339 1.00 98.44 88 ARG A O 1
ATOM 696 N N . TYR A 1 89 ? -16.237 4.804 23.821 1.00 98.69 89 TYR A N 1
ATOM 697 C CA . TYR A 1 89 ? -15.764 3.557 24.407 1.00 98.69 89 TYR A CA 1
ATOM 698 C C . TYR A 1 89 ? -14.660 3.874 25.415 1.00 98.69 89 TYR A C 1
ATOM 700 O O . TYR A 1 89 ? -13.826 4.735 25.139 1.00 98.69 89 TYR A O 1
ATOM 708 N N . LEU A 1 90 ? -14.667 3.208 26.570 1.00 98.44 90 LEU A N 1
ATOM 709 C CA . LEU A 1 90 ? -13.575 3.305 27.547 1.00 98.44 90 LEU A CA 1
ATOM 710 C C . LEU A 1 90 ? -12.483 2.292 27.209 1.00 98.44 90 LEU A C 1
ATOM 712 O O . LEU A 1 90 ? -12.800 1.190 26.771 1.00 98.44 90 LEU A O 1
ATOM 716 N N . ASP A 1 91 ? -11.227 2.688 27.380 1.00 96.62 91 ASP A N 1
ATOM 717 C CA . ASP A 1 91 ? -10.053 1.855 27.110 1.00 96.62 91 ASP A CA 1
ATOM 718 C C . ASP A 1 91 ? -9.646 1.037 28.339 1.00 96.62 91 ASP A C 1
ATOM 720 O O . ASP A 1 91 ? -9.295 1.611 29.374 1.00 96.62 91 ASP A O 1
ATOM 724 N N . ALA A 1 92 ? -9.659 -0.288 28.216 1.00 97.69 92 ALA A N 1
ATOM 725 C CA . ALA A 1 92 ? -9.272 -1.204 29.275 1.00 97.69 92 ALA A CA 1
ATOM 726 C C . ALA A 1 92 ? -8.203 -2.187 28.785 1.00 97.69 92 ALA A C 1
ATOM 728 O O . ALA A 1 92 ? -8.416 -2.959 27.854 1.00 97.69 92 ALA A O 1
ATOM 729 N N . THR A 1 93 ? -7.076 -2.231 29.492 1.00 96.62 93 THR A N 1
ATOM 730 C CA . THR A 1 93 ? -5.961 -3.160 29.226 1.00 96.62 93 THR A CA 1
ATOM 731 C C . THR A 1 93 ? -5.959 -4.381 30.151 1.00 96.62 93 THR A C 1
ATOM 733 O O . THR A 1 93 ? -5.052 -5.208 30.109 1.00 96.62 93 THR A O 1
ATOM 736 N N . SER A 1 94 ? -6.967 -4.494 31.023 1.00 97.62 94 SER A N 1
ATOM 737 C CA . SER A 1 94 ? -7.141 -5.617 31.946 1.00 97.62 94 SER A CA 1
ATOM 738 C C . SER A 1 94 ? -8.589 -5.766 32.404 1.00 97.62 94 SER A C 1
ATOM 740 O O . SER A 1 94 ? -9.377 -4.818 32.344 1.00 97.62 94 SER A O 1
ATOM 742 N N . LEU A 1 95 ? -8.933 -6.933 32.943 1.00 97.88 95 LEU A N 1
ATOM 743 C CA . LEU A 1 95 ? -10.248 -7.198 33.516 1.00 97.88 95 LEU A CA 1
ATOM 744 C C . LEU A 1 95 ? -10.566 -6.295 34.713 1.00 97.88 95 LEU A C 1
ATOM 746 O O . LEU A 1 95 ? -11.712 -5.879 34.887 1.00 97.88 95 LEU A O 1
ATOM 750 N N . LEU A 1 96 ? -9.558 -5.973 35.527 1.00 96.88 96 LEU A N 1
ATOM 751 C CA . LEU A 1 96 ? -9.722 -5.037 36.638 1.00 96.88 96 LEU A CA 1
ATOM 752 C C . LEU A 1 96 ? -10.200 -3.671 36.125 1.00 96.88 96 LEU A C 1
ATOM 754 O O . LEU A 1 96 ? -11.181 -3.128 36.632 1.00 96.88 96 LEU A O 1
ATOM 758 N N . LEU A 1 97 ? -9.562 -3.150 35.071 1.00 97.69 97 LEU A N 1
ATOM 759 C CA . LEU A 1 97 ? -9.975 -1.888 34.456 1.00 97.69 97 LEU A CA 1
ATOM 760 C C . LEU A 1 97 ? -11.367 -1.984 33.826 1.00 97.69 97 LEU A C 1
ATOM 762 O O . LEU A 1 97 ? -12.155 -1.057 33.991 1.00 97.69 97 LEU A O 1
ATOM 766 N N . VAL A 1 98 ? -11.722 -3.118 33.209 1.00 98.31 98 VAL A N 1
ATOM 767 C CA . VAL A 1 98 ? -13.087 -3.353 32.706 1.00 98.31 98 VAL A CA 1
ATOM 768 C C . VAL A 1 98 ? -14.121 -3.222 33.822 1.00 98.31 98 VAL A C 1
ATOM 770 O O . VAL A 1 98 ? -15.141 -2.562 33.635 1.00 98.31 98 VAL A O 1
ATOM 773 N N . GLN A 1 99 ? -13.894 -3.839 34.984 1.00 97.50 99 GLN A N 1
ATOM 774 C CA . GLN A 1 99 ? -14.839 -3.767 36.101 1.00 97.50 99 GLN A CA 1
ATOM 775 C C . GLN A 1 99 ? -15.050 -2.324 36.562 1.00 97.50 99 GLN A C 1
ATOM 777 O O . GLN A 1 99 ? -16.190 -1.894 36.757 1.00 97.50 99 GLN A O 1
ATOM 782 N N . GLU A 1 100 ? -13.962 -1.569 36.704 1.00 96.56 100 GLU A N 1
ATOM 783 C CA . GLU A 1 100 ? -14.011 -0.157 37.068 1.00 96.56 100 GLU A CA 1
ATOM 784 C C . GLU A 1 100 ? -14.709 0.700 35.997 1.00 96.56 100 GLU A C 1
ATOM 786 O O . GLU A 1 100 ? -15.543 1.545 36.331 1.00 96.56 100 GLU A O 1
ATOM 791 N N . ASP A 1 101 ? -14.424 0.465 34.715 1.00 97.88 101 ASP A N 1
ATOM 792 C CA . ASP A 1 101 ? -15.017 1.195 33.591 1.00 97.88 101 ASP A CA 1
ATOM 793 C C . ASP A 1 101 ? -16.513 0.917 33.447 1.00 97.88 101 ASP A C 1
ATOM 795 O O . ASP A 1 101 ? -17.301 1.829 33.194 1.00 97.88 101 ASP A O 1
ATOM 799 N N . VAL A 1 102 ? -16.936 -0.322 33.698 1.00 97.25 102 VAL A N 1
ATOM 800 C CA . VAL A 1 102 ? -18.349 -0.704 33.751 1.00 97.25 102 VAL A CA 1
ATOM 801 C C . VAL A 1 102 ? -19.068 0.013 34.898 1.00 97.25 102 VAL A C 1
ATOM 803 O O . VAL A 1 102 ? -20.210 0.442 34.721 1.00 97.25 102 VAL A O 1
ATOM 806 N N . GLN A 1 103 ? -18.430 0.202 36.063 1.00 96.75 103 GLN A N 1
ATOM 807 C CA . GLN A 1 103 ? -19.018 1.024 37.131 1.00 96.75 103 GLN A CA 1
ATOM 808 C C . GLN A 1 103 ? -19.075 2.502 36.748 1.00 96.75 103 GLN A C 1
ATOM 810 O O . GLN A 1 103 ? -20.093 3.151 36.986 1.00 96.75 103 GLN A O 1
ATOM 815 N N . TYR A 1 104 ? -18.015 3.034 36.138 1.00 97.00 104 TYR A N 1
ATOM 816 C CA . TYR A 1 104 ? -17.967 4.425 35.698 1.00 97.00 104 TYR A CA 1
ATOM 817 C C . TYR A 1 104 ? -19.052 4.730 34.652 1.00 97.00 104 TYR A C 1
ATOM 819 O O . TYR A 1 104 ? -19.748 5.742 34.755 1.00 97.00 104 TYR A O 1
ATOM 827 N N . ALA A 1 105 ? -19.273 3.830 33.692 1.00 97.06 105 ALA A N 1
ATOM 828 C CA . ALA A 1 105 ? -20.278 3.987 32.643 1.00 97.06 105 ALA A CA 1
ATOM 829 C C . ALA A 1 105 ? -21.719 4.105 33.182 1.00 97.06 105 ALA A C 1
ATOM 831 O O . ALA A 1 105 ? -22.543 4.780 32.566 1.00 97.06 105 ALA A O 1
ATOM 832 N N . LYS A 1 106 ? -22.028 3.547 34.365 1.00 95.44 106 LYS A N 1
ATOM 833 C CA . LYS A 1 106 ? -23.366 3.651 34.989 1.00 95.44 106 LYS A CA 1
ATOM 834 C C . LYS A 1 106 ? -23.826 5.091 35.204 1.00 95.44 106 LYS A C 1
ATOM 836 O O . LYS A 1 106 ? -25.015 5.382 35.082 1.00 95.44 106 LYS A O 1
ATOM 841 N N . SER A 1 107 ? -22.900 5.988 35.539 1.00 95.50 107 SER A N 1
ATOM 842 C CA . SER A 1 107 ? -23.187 7.411 35.749 1.00 95.50 107 SER A CA 1
ATOM 843 C C . SER A 1 107 ? -22.934 8.275 34.508 1.00 95.50 107 SER A C 1
ATOM 845 O O . SER A 1 107 ? -23.292 9.451 34.509 1.00 95.50 107 SER A O 1
ATOM 847 N N . HIS A 1 108 ? -22.400 7.698 33.425 1.00 96.06 108 HIS A N 1
ATOM 848 C CA . HIS A 1 108 ? -22.007 8.405 32.203 1.00 96.06 108 HIS A CA 1
ATOM 849 C C . HIS A 1 108 ? -22.725 7.812 30.988 1.00 96.06 108 HIS A C 1
ATOM 851 O O . HIS A 1 108 ? -22.163 7.050 30.207 1.00 96.06 108 HIS A O 1
ATOM 857 N N . LYS A 1 109 ? -23.999 8.191 30.813 1.00 92.50 109 LYS A N 1
ATOM 858 C CA . LYS A 1 109 ? -24.909 7.631 29.790 1.00 92.50 109 LYS A CA 1
ATOM 859 C C . LYS A 1 109 ? -24.441 7.787 28.335 1.00 92.50 109 LYS A C 1
ATOM 861 O O . LYS A 1 109 ? -25.027 7.182 27.445 1.00 92.50 109 LYS A O 1
ATOM 866 N N . ASN A 1 110 ? -23.445 8.630 28.072 1.00 94.88 110 ASN A N 1
ATOM 867 C CA . ASN A 1 110 ? -22.841 8.800 26.752 1.00 94.88 110 ASN A CA 1
ATOM 868 C C . ASN A 1 110 ? -21.784 7.727 26.426 1.00 94.88 110 ASN A C 1
ATOM 870 O O . ASN A 1 110 ? -21.352 7.659 25.275 1.00 94.88 110 ASN A O 1
ATOM 874 N N . ILE A 1 111 ? -21.370 6.910 27.401 1.00 98.12 111 ILE A N 1
ATOM 875 C CA . ILE A 1 111 ? -20.504 5.745 27.196 1.00 98.12 111 ILE A CA 1
ATOM 876 C C . ILE A 1 111 ? -21.350 4.571 26.703 1.00 98.12 111 ILE A C 1
ATOM 878 O O . ILE A 1 111 ? -22.377 4.233 27.283 1.00 98.12 111 ILE A O 1
ATOM 882 N N . THR A 1 112 ? -20.911 3.952 25.609 1.00 98.06 112 THR A N 1
ATOM 883 C CA . THR A 1 112 ? -21.678 2.929 24.872 1.00 98.06 112 THR A CA 1
ATOM 884 C C . THR A 1 112 ? -20.927 1.613 24.690 1.00 98.06 112 THR A C 1
ATOM 886 O O . THR A 1 112 ? -21.482 0.648 24.155 1.00 98.06 112 THR A O 1
ATOM 889 N N . GLY A 1 113 ? -19.667 1.552 25.115 1.00 98.38 113 GLY A N 1
ATOM 890 C CA . GLY A 1 113 ? -18.871 0.341 25.023 1.00 98.38 113 GLY A CA 1
ATOM 891 C C . GLY A 1 113 ? -17.555 0.412 25.780 1.00 98.38 113 GLY A C 1
ATOM 892 O O . GLY A 1 113 ? -17.210 1.437 26.367 1.00 98.38 113 GLY A O 1
ATOM 893 N N . ILE A 1 114 ? -16.845 -0.705 25.742 1.00 98.50 114 ILE A N 1
ATOM 894 C CA . ILE A 1 114 ? -15.505 -0.906 26.283 1.00 98.50 114 ILE A CA 1
ATOM 895 C C . ILE A 1 114 ? -14.621 -1.418 25.143 1.00 98.50 114 ILE A C 1
ATOM 897 O O . ILE A 1 114 ? -15.037 -2.295 24.380 1.00 98.50 114 ILE A O 1
ATOM 901 N N . VAL A 1 115 ? -13.426 -0.855 25.011 1.00 98.62 115 VAL A N 1
ATOM 902 C CA . VAL A 1 115 ? -12.327 -1.437 24.243 1.00 98.62 115 VAL A CA 1
ATOM 903 C C . VAL A 1 115 ? -11.523 -2.303 25.199 1.00 98.62 115 VAL A C 1
ATOM 905 O O . VAL A 1 115 ? -11.107 -1.821 26.247 1.00 98.62 115 VAL A O 1
ATOM 908 N N . LEU A 1 116 ? -11.346 -3.578 24.863 1.00 98.62 116 LEU A N 1
ATOM 909 C CA . LEU A 1 116 ? -10.455 -4.467 25.599 1.00 98.62 116 LEU A CA 1
ATOM 910 C C . LEU A 1 116 ? -9.197 -4.718 24.764 1.00 98.62 116 LEU A C 1
ATOM 912 O O . LEU A 1 116 ? -9.257 -5.428 23.754 1.00 98.62 116 LEU A O 1
ATOM 916 N N . ASP A 1 117 ? -8.084 -4.164 25.231 1.00 96.75 117 ASP A N 1
ATOM 917 C CA . ASP A 1 117 ? -6.792 -4.146 24.549 1.00 96.75 117 ASP A CA 1
ATOM 918 C C . ASP A 1 117 ? -5.785 -5.054 25.270 1.00 96.75 117 ASP A C 1
ATOM 920 O O . ASP A 1 117 ? -5.050 -4.641 26.172 1.00 96.75 117 ASP A O 1
ATOM 924 N N . LEU A 1 118 ? -5.824 -6.349 24.937 1.00 97.88 118 LEU A N 1
ATOM 925 C CA . LEU A 1 118 ? -4.921 -7.341 25.521 1.00 97.88 118 LEU A CA 1
ATOM 926 C C . LEU A 1 118 ? -3.675 -7.503 24.651 1.00 97.88 118 LEU A C 1
ATOM 928 O O . LEU A 1 118 ? -3.741 -8.047 23.547 1.00 97.88 118 LEU A O 1
ATOM 932 N N . GLU A 1 119 ? -2.532 -7.114 25.209 1.00 95.50 119 GLU A N 1
ATOM 933 C CA . GLU A 1 119 ? -1.213 -7.254 24.579 1.00 95.50 119 GLU A CA 1
ATOM 934 C C . GLU A 1 119 ? -0.203 -8.000 25.466 1.00 95.50 119 GLU A C 1
ATOM 936 O O . GLU A 1 119 ? -0.418 -8.182 26.673 1.00 95.50 119 GLU A O 1
ATOM 941 N N . HIS A 1 120 ? 0.939 -8.387 24.887 1.00 95.88 120 HIS A N 1
ATOM 942 C CA . HIS A 1 120 ? 2.080 -8.936 25.629 1.00 95.88 120 HIS A CA 1
ATOM 943 C C . HIS A 1 120 ? 2.988 -7.817 26.179 1.00 95.88 120 HIS A C 1
ATOM 945 O O . HIS A 1 120 ? 4.112 -7.569 25.729 1.00 95.88 120 HIS A O 1
ATOM 951 N N . TRP A 1 121 ? 2.494 -7.158 27.225 1.00 93.31 121 TRP A N 1
ATOM 952 C CA . TRP A 1 121 ? 3.149 -6.044 27.920 1.00 93.31 121 TRP A CA 1
ATOM 953 C C . TRP A 1 121 ? 2.825 -6.034 29.421 1.00 93.31 121 TRP A C 1
ATOM 955 O O . TRP A 1 121 ? 2.099 -6.889 29.917 1.00 93.31 121 TRP A O 1
ATOM 965 N N . SER A 1 122 ? 3.348 -5.063 30.172 1.00 92.81 122 SER A N 1
ATOM 966 C CA . SER A 1 122 ? 3.131 -4.981 31.624 1.00 92.81 122 SER A CA 1
ATOM 967 C C . SER A 1 122 ? 1.745 -4.478 32.042 1.00 92.81 122 SER A C 1
ATOM 969 O O . SER A 1 122 ? 1.419 -4.576 33.221 1.00 92.81 122 SER A O 1
ATOM 971 N N . PHE A 1 123 ? 0.953 -3.904 31.128 1.00 92.94 123 PHE A N 1
ATOM 972 C CA . PHE A 1 123 ? -0.384 -3.386 31.453 1.00 92.94 123 PHE A CA 1
ATOM 973 C C . PHE A 1 123 ? -1.459 -4.477 31.455 1.00 92.94 123 PHE A C 1
ATOM 975 O O . PHE A 1 123 ? -2.405 -4.381 32.229 1.00 92.94 123 PHE A O 1
ATOM 982 N N . THR A 1 124 ? -1.268 -5.539 30.668 1.00 97.12 124 THR A N 1
ATOM 983 C CA . THR A 1 124 ? -2.082 -6.757 30.736 1.00 97.12 124 THR A CA 1
ATOM 984 C C . THR A 1 124 ? -1.468 -7.718 31.752 1.00 97.12 124 THR A C 1
ATOM 986 O O . THR A 1 124 ? -0.339 -8.172 31.539 1.00 97.12 124 THR A O 1
ATOM 989 N N . PRO A 1 125 ? -2.164 -8.110 32.831 1.00 96.12 125 PRO A N 1
ATOM 990 C CA . PRO A 1 125 ? -1.666 -9.140 33.736 1.00 96.12 125 PRO A CA 1
ATOM 991 C C . PRO A 1 125 ? -1.343 -10.441 32.989 1.00 96.12 125 PRO A C 1
ATOM 993 O O . PRO A 1 125 ? -2.119 -10.885 32.148 1.00 96.12 125 PRO A O 1
ATOM 996 N N . ILE A 1 126 ? -0.223 -11.097 33.314 1.00 96.19 126 ILE A N 1
ATOM 997 C CA . ILE A 1 126 ? 0.218 -12.332 32.629 1.00 96.19 126 ILE A CA 1
ATOM 998 C C . ILE A 1 126 ? -0.877 -13.412 32.638 1.00 96.19 126 ILE A C 1
ATOM 1000 O O . ILE A 1 126 ? -1.073 -14.106 31.641 1.00 96.19 126 ILE A O 1
ATOM 1004 N N . SER A 1 127 ? -1.628 -13.533 33.738 1.00 95.56 127 SER A N 1
ATOM 1005 C CA . SER A 1 127 ? -2.758 -14.464 33.838 1.00 95.56 127 SER A CA 1
ATOM 1006 C C . SER A 1 127 ? -3.839 -14.194 32.792 1.00 95.56 127 SER A C 1
ATOM 1008 O O . SER A 1 127 ? -4.428 -15.144 32.282 1.00 95.56 127 SER A O 1
ATOM 1010 N N . GLU A 1 128 ? -4.079 -12.928 32.456 1.00 97.75 128 GLU A N 1
ATOM 1011 C CA . GLU A 1 128 ? -5.043 -12.508 31.439 1.00 97.75 128 GLU A CA 1
ATOM 1012 C C . GLU A 1 128 ? -4.480 -12.657 30.023 1.00 97.75 128 GLU A C 1
ATOM 1014 O O . GLU A 1 128 ? -5.229 -12.990 29.112 1.00 97.75 128 GLU A O 1
ATOM 1019 N N . GLN A 1 129 ? -3.165 -12.501 29.832 1.00 97.81 129 GLN A N 1
ATOM 1020 C CA . GLN A 1 129 ? -2.523 -12.783 28.544 1.00 97.81 129 GLN A CA 1
ATOM 1021 C C . GLN A 1 129 ? -2.642 -14.272 28.175 1.00 97.81 129 GLN A C 1
ATOM 1023 O O . GLN A 1 129 ? -3.034 -14.621 27.063 1.00 97.81 129 GLN A O 1
ATOM 1028 N N . ILE A 1 130 ? -2.339 -15.161 29.129 1.00 96.31 130 ILE A N 1
ATOM 1029 C CA . ILE A 1 130 ? -2.390 -16.618 28.930 1.00 96.31 130 ILE A CA 1
ATOM 1030 C C . ILE A 1 130 ? -3.841 -17.107 28.814 1.00 96.31 130 ILE A C 1
ATOM 1032 O O . ILE A 1 130 ? -4.141 -17.973 27.995 1.00 96.31 130 ILE A O 1
ATOM 1036 N N . ASN A 1 131 ? -4.758 -16.541 29.605 1.00 97.19 131 ASN A N 1
ATOM 1037 C CA . ASN A 1 131 ? -6.166 -16.945 29.641 1.00 97.19 131 ASN A CA 1
ATOM 1038 C C . ASN A 1 131 ? -7.091 -15.929 28.953 1.00 97.19 131 ASN A C 1
ATOM 1040 O O . ASN A 1 131 ? -8.216 -15.715 29.406 1.00 97.19 131 ASN A O 1
ATOM 1044 N N . PHE A 1 132 ? -6.650 -15.331 27.841 1.00 98.19 132 PHE A N 1
ATOM 1045 C CA . PHE A 1 132 ? -7.363 -14.223 27.187 1.00 98.19 132 PHE A CA 1
ATOM 1046 C C . PHE A 1 132 ? -8.822 -14.552 26.828 1.00 98.19 132 PHE A C 1
ATOM 1048 O O . PHE A 1 132 ? -9.685 -13.683 26.896 1.00 98.19 132 PHE A O 1
ATOM 1055 N N . VAL A 1 133 ? -9.132 -15.813 26.494 1.00 98.31 133 VAL A N 1
ATOM 1056 C CA . VAL A 1 133 ? -10.508 -16.265 26.217 1.00 98.31 133 VAL A CA 1
ATOM 1057 C C . VAL A 1 133 ? -11.396 -16.142 27.457 1.00 98.31 133 VAL A C 1
ATOM 1059 O O . VAL A 1 133 ? -12.546 -15.721 27.342 1.00 98.31 133 VAL A O 1
ATOM 1062 N N . GLN A 1 134 ? -10.885 -16.502 28.637 1.00 98.12 134 GLN A N 1
ATOM 1063 C CA . GLN A 1 134 ? -11.632 -16.376 29.889 1.00 98.12 134 GLN A CA 1
ATOM 1064 C C . GLN A 1 134 ? -11.818 -14.902 30.253 1.00 98.12 134 GLN A C 1
ATOM 1066 O O . GLN A 1 134 ? -12.947 -14.492 30.517 1.00 98.12 134 GLN A O 1
ATOM 1071 N N . THR A 1 135 ? -10.752 -14.098 30.154 1.00 98.50 135 THR A N 1
ATOM 1072 C CA . THR A 1 135 ? -10.818 -12.639 30.323 1.00 98.50 135 THR A CA 1
ATOM 1073 C C . THR A 1 135 ? -11.899 -12.032 29.430 1.00 98.50 135 THR A C 1
ATOM 1075 O O . THR A 1 135 ? -12.760 -11.301 29.909 1.00 98.50 135 THR A O 1
ATOM 1078 N N . LEU A 1 136 ? -11.937 -12.417 28.151 1.00 98.44 136 LEU A N 1
ATOM 1079 C CA . LEU A 1 136 ? -12.917 -11.922 27.188 1.00 98.44 136 LEU A CA 1
ATOM 1080 C C . LEU A 1 136 ? -14.363 -12.287 27.562 1.00 98.44 136 LEU A C 1
ATOM 1082 O O . LEU A 1 136 ? -15.264 -11.458 27.424 1.00 98.44 136 LEU A O 1
ATOM 1086 N N . ARG A 1 137 ? -14.603 -13.509 28.062 1.00 98.62 137 ARG A N 1
ATOM 1087 C CA . ARG A 1 137 ? -15.934 -13.934 28.540 1.00 98.62 137 ARG A CA 1
ATOM 1088 C C . ARG A 1 137 ? -16.385 -13.123 29.746 1.00 98.62 137 ARG A C 1
ATOM 1090 O O . ARG A 1 137 ? -17.556 -12.759 29.834 1.00 98.62 137 ARG A O 1
ATOM 1097 N N . GLU A 1 138 ? -15.477 -12.864 30.677 1.00 98.56 138 GLU A N 1
ATOM 1098 C CA . GLU A 1 138 ? -15.771 -12.076 31.871 1.00 98.56 138 GLU A CA 1
ATOM 1099 C C . GLU A 1 138 ? -16.045 -10.614 31.509 1.00 98.56 138 GLU A C 1
ATOM 1101 O O . GLU A 1 138 ? -17.049 -10.059 31.959 1.00 98.56 138 GLU A O 1
ATOM 1106 N N . THR A 1 139 ? -15.257 -10.031 30.602 1.00 98.62 139 THR A N 1
ATOM 1107 C CA . THR A 1 139 ? -15.505 -8.696 30.047 1.00 98.62 139 THR A CA 1
ATOM 1108 C C . THR A 1 139 ? -16.883 -8.585 29.405 1.00 98.62 139 THR A C 1
ATOM 1110 O O . THR A 1 139 ? -17.642 -7.678 29.745 1.00 98.62 139 THR A O 1
ATOM 1113 N N . GLU A 1 140 ? -17.250 -9.523 28.531 1.00 98.19 140 GLU A N 1
ATOM 1114 C CA . GLU A 1 140 ? -18.584 -9.574 27.920 1.00 98.19 140 GLU A CA 1
ATOM 1115 C C . GLU A 1 140 ? -19.702 -9.687 28.962 1.00 98.19 140 GLU A C 1
ATOM 1117 O O . GLU A 1 140 ? -20.732 -9.022 28.848 1.00 98.19 140 GLU A O 1
ATOM 1122 N N . ASN A 1 141 ? -19.505 -10.485 30.013 1.00 98.06 141 ASN A N 1
ATOM 1123 C CA . ASN A 1 141 ? -20.488 -10.610 31.085 1.00 98.06 141 ASN A CA 1
ATOM 1124 C C . ASN A 1 141 ? -20.661 -9.300 31.867 1.00 98.06 141 ASN A C 1
ATOM 1126 O O . ASN A 1 141 ? -21.801 -8.909 32.131 1.00 98.06 141 ASN A O 1
ATOM 1130 N N . PHE A 1 142 ? -19.574 -8.597 32.200 1.00 97.88 142 PHE A N 1
ATOM 1131 C CA . PHE A 1 142 ? -19.651 -7.294 32.868 1.00 97.88 142 PHE A CA 1
ATOM 1132 C C . PHE A 1 142 ? -20.291 -6.225 31.973 1.00 97.88 142 PHE A C 1
ATOM 1134 O O . PHE A 1 142 ? -21.189 -5.507 32.418 1.00 97.88 142 PHE A O 1
ATOM 1141 N N . ALA A 1 143 ? -19.888 -6.150 30.703 1.00 97.62 143 ALA A N 1
ATOM 1142 C CA . ALA A 1 143 ? -20.415 -5.184 29.743 1.00 97.62 143 ALA A CA 1
ATOM 1143 C C . ALA A 1 143 ? -21.917 -5.394 29.480 1.00 97.62 143 ALA A C 1
ATOM 1145 O O . ALA A 1 143 ? -22.699 -4.439 29.522 1.00 97.62 143 ALA A O 1
ATOM 1146 N N . ARG A 1 144 ? -22.354 -6.650 29.303 1.00 96.75 144 ARG A N 1
ATOM 1147 C CA . ARG A 1 144 ? -23.759 -7.001 29.036 1.00 96.75 144 ARG A CA 1
ATOM 1148 C C . ARG A 1 144 ? -24.701 -6.576 30.157 1.00 96.75 144 ARG A C 1
ATOM 1150 O O . ARG A 1 144 ? -25.810 -6.135 29.869 1.00 96.75 144 ARG A O 1
ATOM 1157 N N . GLN A 1 145 ? -24.264 -6.651 31.416 1.00 95.62 145 GLN A N 1
ATOM 1158 C CA . GLN A 1 145 ? -25.057 -6.194 32.566 1.00 95.62 145 GLN A CA 1
ATOM 1159 C C . GLN A 1 145 ? -25.379 -4.694 32.517 1.00 95.62 145 GLN A C 1
ATOM 1161 O O . GLN A 1 145 ? -26.335 -4.265 33.157 1.00 95.62 145 GLN A O 1
ATOM 1166 N N . GLN A 1 146 ? -24.586 -3.903 31.790 1.00 96.19 146 GLN A N 1
ATOM 1167 C CA . GLN A 1 146 ? -24.786 -2.463 31.611 1.00 96.19 146 GLN A CA 1
ATOM 1168 C C . GLN A 1 146 ? -25.170 -2.092 30.173 1.00 96.19 146 GLN A C 1
ATOM 1170 O O . GLN A 1 146 ? -25.129 -0.918 29.815 1.00 96.19 146 GLN A O 1
ATOM 1175 N N . HIS A 1 147 ? -25.545 -3.075 29.345 1.00 96.62 147 HIS A N 1
ATOM 1176 C CA . HIS A 1 147 ? -25.862 -2.881 27.925 1.00 96.62 147 HIS A CA 1
ATOM 1177 C C . HIS A 1 147 ? -24.740 -2.188 27.127 1.00 96.62 147 HIS A C 1
ATOM 1179 O O . HIS A 1 147 ? -25.003 -1.464 26.166 1.00 96.62 147 HIS A O 1
ATOM 1185 N N . LEU A 1 148 ? -23.486 -2.411 27.523 1.00 98.06 148 LEU A N 1
ATOM 1186 C CA . LEU A 1 148 ? -22.307 -1.905 26.828 1.00 98.06 148 LEU A CA 1
ATOM 1187 C C . LEU A 1 148 ? -21.870 -2.888 25.739 1.00 98.06 148 LEU A C 1
ATOM 1189 O O . LEU A 1 148 ? -21.984 -4.104 25.890 1.00 98.06 148 LEU A O 1
ATOM 1193 N N . ASN A 1 149 ? -21.335 -2.351 24.647 1.00 98.12 149 ASN A N 1
ATOM 1194 C CA . ASN A 1 149 ? -20.670 -3.147 23.620 1.00 98.12 149 ASN A CA 1
ATOM 1195 C C . ASN A 1 149 ? -19.226 -3.476 24.026 1.00 98.12 149 ASN A C 1
ATOM 1197 O O . ASN A 1 149 ? -18.617 -2.715 24.777 1.00 98.12 149 ASN A O 1
ATOM 1201 N N . VAL A 1 150 ? -18.652 -4.542 23.466 1.00 98.56 150 VAL A N 1
ATOM 1202 C CA . VAL A 1 150 ? -17.230 -4.864 23.635 1.00 98.56 150 VAL A CA 1
ATOM 1203 C C . VAL A 1 150 ? -16.579 -4.882 22.264 1.00 98.56 150 VAL A C 1
ATOM 1205 O O . VAL A 1 150 ? -16.975 -5.644 21.380 1.00 98.56 150 VAL A O 1
ATOM 1208 N N . LEU A 1 151 ? -15.577 -4.027 22.102 1.00 98.69 151 LEU A N 1
ATOM 1209 C CA . LEU A 1 151 ? -14.647 -4.065 20.987 1.00 98.69 151 LEU A CA 1
ATOM 1210 C C . LEU A 1 151 ? -13.363 -4.728 21.485 1.00 98.69 151 LEU A C 1
ATOM 1212 O O . LEU A 1 151 ? -12.672 -4.164 22.328 1.00 98.69 151 LEU A O 1
ATOM 1216 N N . PHE A 1 152 ? -13.055 -5.922 20.986 1.00 98.69 152 PHE A N 1
ATOM 1217 C CA . PHE A 1 152 ? -11.801 -6.596 21.320 1.00 98.69 152 PHE A CA 1
ATOM 1218 C C . PHE A 1 152 ? -10.718 -6.249 20.306 1.00 98.69 152 PHE A C 1
ATOM 1220 O O . PHE A 1 152 ? -10.962 -6.355 19.102 1.00 98.69 152 PHE A O 1
ATOM 1227 N N . THR A 1 153 ? -9.542 -5.854 20.792 1.00 98.19 153 THR A N 1
ATOM 1228 C CA . THR A 1 153 ? -8.445 -5.342 19.956 1.00 98.19 153 THR A CA 1
ATOM 1229 C C . THR A 1 153 ? -7.118 -6.023 20.287 1.00 98.19 153 THR A C 1
ATOM 1231 O O . THR A 1 153 ? -6.161 -5.366 20.670 1.00 98.19 153 THR A O 1
ATOM 1234 N N . PRO A 1 154 ? -7.029 -7.359 20.213 1.00 97.56 154 PRO A N 1
ATOM 1235 C CA . PRO A 1 154 ? -5.841 -8.068 20.669 1.00 97.56 154 PRO A CA 1
ATOM 1236 C C . PRO A 1 154 ? -4.638 -7.731 19.791 1.00 97.56 154 PRO A C 1
ATOM 1238 O O . PRO A 1 154 ? -4.666 -7.980 18.577 1.00 97.56 154 PRO A O 1
ATOM 1241 N N . ALA A 1 155 ? -3.556 -7.274 20.416 1.00 96.00 155 ALA A N 1
ATOM 1242 C CA . ALA A 1 155 ? -2.295 -7.112 19.718 1.00 96.00 155 ALA A CA 1
ATOM 1243 C C . ALA A 1 155 ? -1.780 -8.436 19.177 1.00 96.00 155 ALA A C 1
ATOM 1245 O O . ALA A 1 155 ? -1.959 -9.511 19.757 1.00 96.00 155 ALA A O 1
ATOM 1246 N N . THR A 1 156 ? -1.073 -8.352 18.050 1.00 96.06 156 THR A N 1
ATOM 1247 C CA . THR A 1 156 ? -0.432 -9.535 17.462 1.00 96.06 156 THR A CA 1
ATOM 1248 C C . THR A 1 156 ? 0.533 -10.199 18.438 1.00 96.06 156 THR A C 1
ATOM 1250 O O . THR A 1 156 ? 0.650 -11.424 18.455 1.00 96.06 156 THR A O 1
ATOM 1253 N N . ASP A 1 157 ? 1.185 -9.412 19.293 1.00 95.69 157 ASP A N 1
ATOM 1254 C CA . ASP A 1 157 ? 2.153 -9.907 20.259 1.00 95.69 157 ASP A CA 1
ATOM 1255 C C . ASP A 1 157 ? 1.539 -10.657 21.447 1.00 95.69 157 ASP A C 1
ATOM 1257 O O . ASP A 1 157 ? 2.277 -11.404 22.086 1.00 95.69 157 ASP A O 1
ATOM 1261 N N . LEU A 1 158 ? 0.215 -10.606 21.659 1.00 97.19 158 LEU A N 1
ATOM 1262 C CA . LEU A 1 158 ? -0.494 -11.487 22.594 1.00 97.19 158 LEU A CA 1
ATOM 1263 C C . LEU A 1 158 ? -0.179 -12.965 22.311 1.00 97.19 158 LEU A C 1
ATOM 1265 O O . LEU A 1 158 ? -0.070 -13.775 23.232 1.00 97.19 158 LEU A O 1
ATOM 1269 N N . ALA A 1 159 ? 0.070 -13.310 21.041 1.00 97.38 159 ALA A N 1
ATOM 1270 C CA . ALA A 1 159 ? 0.518 -14.638 20.634 1.00 97.38 159 ALA A CA 1
ATOM 1271 C C . ALA A 1 159 ? 1.786 -15.102 21.375 1.00 97.38 159 ALA A C 1
ATOM 1273 O O . ALA A 1 159 ? 1.926 -16.295 21.636 1.00 97.38 159 ALA A O 1
ATOM 1274 N N . ARG A 1 160 ? 2.675 -14.183 21.782 1.00 96.25 160 ARG A N 1
ATOM 1275 C CA . ARG A 1 160 ? 3.909 -14.504 22.520 1.00 96.25 160 ARG A CA 1
ATOM 1276 C C . ARG A 1 160 ? 3.643 -15.071 23.910 1.00 96.25 160 ARG A C 1
ATOM 1278 O O . ARG A 1 160 ? 4.444 -15.876 24.377 1.00 96.25 160 ARG A O 1
ATOM 1285 N N . ALA A 1 161 ? 2.543 -14.679 24.554 1.00 95.75 161 ALA A N 1
ATOM 1286 C CA . ALA A 1 161 ? 2.164 -15.216 25.861 1.00 95.75 161 ALA A CA 1
ATOM 1287 C C . ALA A 1 161 ? 1.764 -16.698 25.779 1.00 95.75 161 ALA A C 1
ATOM 1289 O O . ALA A 1 161 ? 1.958 -17.453 26.728 1.00 95.75 161 ALA A O 1
ATOM 1290 N N . LEU A 1 162 ? 1.215 -17.112 24.633 1.00 93.00 162 LEU A N 1
ATOM 1291 C CA . LEU A 1 162 ? 0.736 -18.472 24.379 1.00 93.00 162 LEU A CA 1
ATOM 1292 C C . LEU A 1 162 ? 1.812 -19.345 23.728 1.00 93.00 162 LEU A C 1
ATOM 1294 O O . LEU A 1 162 ? 1.885 -20.547 23.977 1.00 93.00 162 LEU A O 1
ATOM 1298 N N . TYR A 1 163 ? 2.639 -18.741 22.875 1.00 94.62 163 TYR A N 1
ATOM 1299 C CA . TYR A 1 163 ? 3.707 -19.412 22.156 1.00 94.62 163 TYR A CA 1
ATOM 1300 C C . TYR A 1 163 ? 4.878 -18.436 21.909 1.00 94.62 163 TYR A C 1
ATOM 1302 O O . TYR A 1 163 ? 4.818 -17.616 20.995 1.00 94.62 163 TYR A O 1
ATOM 1310 N N . PRO A 1 164 ? 5.967 -18.502 22.698 1.00 90.62 164 PRO A N 1
ATOM 1311 C CA . PRO A 1 164 ? 6.985 -17.443 22.741 1.00 90.62 164 PRO A CA 1
ATOM 1312 C C . PRO A 1 164 ? 8.018 -17.455 21.598 1.00 90.62 164 PRO A C 1
ATOM 1314 O O . PRO A 1 164 ? 8.833 -16.536 21.495 1.00 90.62 164 PRO A O 1
ATOM 1317 N N . HIS A 1 165 ? 8.050 -18.495 20.762 1.00 87.19 165 HIS A N 1
ATOM 1318 C CA . HIS A 1 165 ? 9.025 -18.629 19.665 1.00 87.19 165 HIS A CA 1
ATOM 1319 C C . HIS A 1 165 ? 8.471 -18.085 18.347 1.00 87.19 165 HIS A C 1
ATOM 1321 O O . HIS A 1 165 ? 7.379 -17.574 18.369 1.00 87.19 165 HIS A O 1
ATOM 1327 N N . GLY A 1 166 ? 9.173 -18.169 17.208 1.00 87.06 166 GLY A N 1
ATOM 1328 C CA . GLY A 1 166 ? 8.625 -17.924 15.856 1.00 87.06 166 GLY A CA 1
ATOM 1329 C C . GLY A 1 166 ? 8.171 -16.498 15.484 1.00 87.06 166 GLY A C 1
ATOM 1330 O O . GLY A 1 166 ? 8.514 -15.503 16.121 1.00 87.06 166 GLY A O 1
ATOM 1331 N N . ARG A 1 167 ? 7.474 -16.400 14.342 1.00 89.56 167 ARG A N 1
ATOM 1332 C CA . ARG A 1 167 ? 6.969 -15.139 13.779 1.00 89.56 167 ARG A CA 1
ATOM 1333 C C . ARG A 1 167 ? 5.591 -14.812 14.358 1.00 89.56 167 ARG A C 1
ATOM 1335 O O . ARG A 1 167 ? 4.652 -15.579 14.163 1.00 89.56 167 ARG A O 1
ATOM 1342 N N . ILE A 1 168 ? 5.490 -13.658 15.016 1.00 93.75 168 ILE A N 1
ATOM 1343 C CA . ILE A 1 168 ? 4.319 -13.225 15.798 1.00 93.75 168 ILE A CA 1
ATOM 1344 C C . ILE A 1 168 ? 3.030 -13.208 14.962 1.00 93.75 168 ILE A C 1
ATOM 1346 O O . ILE A 1 168 ? 2.013 -13.744 15.384 1.00 93.75 168 ILE A O 1
ATOM 1350 N N . ASP A 1 169 ? 3.084 -12.629 13.761 1.00 91.88 169 ASP A N 1
ATOM 1351 C CA . ASP A 1 169 ? 1.962 -12.517 12.823 1.00 91.88 169 ASP A CA 1
ATOM 1352 C C . ASP A 1 169 ? 1.419 -13.896 12.422 1.00 91.88 169 ASP A C 1
ATOM 1354 O O . ASP A 1 169 ? 0.225 -14.167 12.524 1.00 91.88 169 ASP A O 1
ATOM 1358 N N . SER A 1 170 ? 2.314 -14.813 12.051 1.00 92.75 170 SER A N 1
ATOM 1359 C CA . SER A 1 170 ? 1.947 -16.189 11.701 1.00 92.75 170 SER A CA 1
ATOM 1360 C C . SER A 1 170 ? 1.372 -16.962 12.892 1.00 92.75 170 SER A C 1
ATOM 1362 O O . SER A 1 170 ? 0.468 -17.782 12.730 1.00 92.75 170 SER A O 1
ATOM 1364 N N . GLN A 1 171 ? 1.857 -16.699 14.103 1.00 96.81 171 GLN A N 1
ATOM 1365 C CA . GLN A 1 171 ? 1.378 -17.376 15.308 1.00 96.81 171 GLN A CA 1
ATOM 1366 C C . GLN A 1 171 ? 0.036 -16.890 15.777 1.00 96.81 171 GLN A C 1
ATOM 1368 O O . GLN A 1 171 ? -0.788 -17.705 16.171 1.00 96.81 171 GLN A O 1
ATOM 1373 N N . TYR A 1 172 ? -0.196 -15.591 15.687 1.00 97.81 172 TYR A N 1
ATOM 1374 C CA . TYR A 1 172 ? -1.491 -15.003 15.957 1.00 97.81 172 TYR A CA 1
ATOM 1375 C C . TYR A 1 172 ? -2.596 -15.694 15.135 1.00 97.81 172 TYR A C 1
ATOM 1377 O O . TYR A 1 172 ? -3.626 -16.097 15.684 1.00 97.81 172 TYR A O 1
ATOM 1385 N N . ILE A 1 173 ? -2.327 -15.952 13.848 1.00 98.00 173 ILE A N 1
ATOM 1386 C CA . ILE A 1 173 ? -3.205 -16.735 12.967 1.00 98.00 173 ILE A CA 1
ATOM 1387 C C . ILE A 1 173 ? -3.224 -18.221 13.358 1.00 98.00 173 ILE A C 1
ATOM 1389 O O . ILE A 1 173 ? -4.299 -18.806 13.487 1.00 98.00 173 ILE A O 1
ATOM 1393 N N . THR A 1 174 ? -2.068 -18.852 13.581 1.00 97.12 174 THR A N 1
ATOM 1394 C CA . THR A 1 174 ? -1.971 -20.297 13.888 1.00 97.12 174 THR A CA 1
ATOM 1395 C C . THR A 1 174 ? -2.697 -20.672 15.183 1.00 97.12 174 THR A C 1
ATOM 1397 O O . THR A 1 174 ? -3.394 -21.683 15.236 1.00 97.12 174 THR A O 1
ATOM 1400 N N . LEU A 1 175 ? -2.585 -19.834 16.214 1.00 97.56 175 LEU A N 1
ATOM 1401 C CA . LEU A 1 175 ? -3.262 -19.980 17.506 1.00 97.56 175 LEU A CA 1
ATOM 1402 C C . LEU A 1 175 ? -4.754 -19.628 17.437 1.00 97.56 175 LEU A C 1
ATOM 1404 O O . LEU A 1 175 ? -5.468 -19.756 18.432 1.00 97.56 175 LEU A O 1
ATOM 1408 N N . ARG A 1 176 ? -5.230 -19.197 16.263 1.00 98.06 176 ARG A N 1
ATOM 1409 C CA . ARG A 1 176 ? -6.621 -18.844 15.988 1.00 98.06 176 ARG A CA 1
ATOM 1410 C C . ARG A 1 176 ? -7.172 -17.779 16.937 1.00 98.06 176 ARG A C 1
ATOM 1412 O O . ARG A 1 176 ? -8.351 -17.839 17.289 1.00 98.06 176 ARG A O 1
ATOM 1419 N N . ILE A 1 177 ? -6.345 -16.808 17.345 1.00 98.31 177 ILE A N 1
ATOM 1420 C CA . ILE A 1 177 ? -6.775 -15.712 18.233 1.00 98.31 177 ILE A CA 1
ATOM 1421 C C . ILE A 1 177 ? -8.040 -15.021 17.679 1.00 98.31 177 ILE A C 1
ATOM 1423 O O . ILE A 1 177 ? -9.019 -14.940 18.423 1.00 98.31 177 ILE A O 1
ATOM 1427 N N . PRO A 1 178 ? -8.121 -14.650 16.381 1.00 98.50 178 PRO A N 1
ATOM 1428 C CA . PRO A 1 178 ? -9.336 -14.057 15.817 1.00 98.50 178 PRO A CA 1
ATOM 1429 C C . PRO A 1 178 ? -10.593 -14.930 15.952 1.00 98.50 178 PRO A C 1
ATOM 1431 O O . PRO A 1 178 ? -11.634 -14.448 16.396 1.00 98.50 178 PRO A O 1
ATOM 1434 N N . ALA A 1 179 ? -10.515 -16.222 15.606 1.00 98.19 179 ALA A N 1
ATOM 1435 C CA . ALA A 1 179 ? -11.672 -17.119 15.700 1.00 98.19 179 ALA A CA 1
ATOM 1436 C C . ALA A 1 179 ? -12.093 -17.374 17.157 1.00 98.19 179 ALA A C 1
ATOM 1438 O O . ALA A 1 179 ? -13.281 -17.349 17.472 1.00 98.19 179 ALA A O 1
ATOM 1439 N N . ASN A 1 180 ? -11.132 -17.594 18.058 1.00 97.94 180 ASN A N 1
ATOM 1440 C CA . ASN A 1 180 ? -11.414 -17.878 19.466 1.00 97.94 180 ASN A CA 1
ATOM 1441 C C . ASN A 1 180 ? -12.102 -16.697 20.166 1.00 97.94 180 ASN A C 1
ATOM 1443 O O . ASN A 1 180 ? -12.930 -16.903 21.052 1.00 97.94 180 ASN A O 1
ATOM 1447 N N . SER A 1 181 ? -11.808 -15.471 19.733 1.00 98.00 181 SER A N 1
ATOM 1448 C CA . SER A 1 181 ? -12.423 -14.256 20.261 1.00 98.00 181 SER A CA 1
ATOM 1449 C C . SER A 1 181 ? -13.766 -13.911 19.626 1.00 98.00 181 SER A C 1
ATOM 1451 O O . SER A 1 181 ? -14.691 -13.511 20.332 1.00 98.00 181 SER A O 1
ATOM 1453 N N . ALA A 1 182 ? -13.909 -14.079 18.308 1.00 97.19 182 ALA A N 1
ATOM 1454 C CA . ALA A 1 182 ? -15.112 -13.680 17.570 1.00 97.19 182 ALA A CA 1
ATOM 1455 C C . ALA A 1 182 ? -16.384 -14.464 17.952 1.00 97.19 182 ALA A C 1
ATOM 1457 O O . ALA A 1 182 ? -17.489 -14.024 17.654 1.00 97.19 182 ALA A O 1
ATOM 1458 N N . HIS A 1 183 ? -16.251 -15.603 18.638 1.00 94.81 183 HIS A N 1
ATOM 1459 C CA . HIS A 1 183 ? -17.379 -16.316 19.249 1.00 94.81 183 HIS A CA 1
ATOM 1460 C C . HIS A 1 183 ? -17.968 -15.625 20.488 1.00 94.81 183 HIS A C 1
ATOM 1462 O O . HIS A 1 183 ? -19.038 -16.019 20.953 1.00 94.81 183 HIS A O 1
ATOM 1468 N N . ILE A 1 184 ? -17.236 -14.682 21.082 1.00 98.00 184 ILE A N 1
ATOM 1469 C CA . ILE A 1 184 ? -17.542 -14.114 22.396 1.00 98.00 184 ILE A CA 1
ATOM 1470 C C . ILE A 1 184 ? -17.992 -12.661 22.262 1.00 98.00 184 ILE A C 1
ATOM 1472 O O . ILE A 1 184 ? -18.991 -12.294 22.872 1.00 98.00 184 ILE A O 1
ATOM 1476 N N . VAL A 1 185 ? -17.290 -11.861 21.453 1.00 96.88 185 VAL A N 1
ATOM 1477 C CA . VAL A 1 185 ? -17.541 -10.416 21.335 1.00 96.88 185 VAL A CA 1
ATOM 1478 C C . VAL A 1 185 ? -18.430 -10.024 20.169 1.00 96.88 185 VAL A C 1
ATOM 1480 O O . VAL A 1 185 ? -18.540 -10.736 19.173 1.00 96.88 185 VAL A O 1
ATOM 1483 N N . ASN A 1 186 ? -19.021 -8.833 20.277 1.00 94.88 186 ASN A N 1
ATOM 1484 C CA . ASN A 1 186 ? -19.841 -8.252 19.217 1.00 94.88 186 ASN A CA 1
ATOM 1485 C C . ASN A 1 186 ? -19.069 -7.397 18.203 1.00 94.88 186 ASN A C 1
ATOM 1487 O O . ASN A 1 186 ? -19.600 -7.160 17.121 1.00 94.88 186 ASN A O 1
ATOM 1491 N N . GLN A 1 187 ? -17.849 -6.946 18.506 1.00 98.12 187 GLN A N 1
ATOM 1492 C CA . GLN A 1 187 ? -16.993 -6.188 17.589 1.00 98.12 187 GLN A CA 1
ATOM 1493 C C . GLN A 1 187 ? -15.531 -6.618 17.748 1.00 98.12 187 GLN A C 1
ATOM 1495 O O . GLN A 1 187 ? -15.076 -6.905 18.856 1.00 98.12 187 GLN A O 1
ATOM 1500 N N . PHE A 1 188 ? -14.788 -6.636 16.643 1.00 98.69 188 PHE A N 1
ATOM 1501 C CA . PHE A 1 188 ? -13.386 -7.054 16.632 1.00 98.69 188 PHE A CA 1
ATOM 1502 C C . PHE A 1 188 ? -12.544 -6.088 15.800 1.00 98.69 188 PHE A C 1
ATOM 1504 O O . PHE A 1 188 ? -12.932 -5.734 14.687 1.00 98.69 188 PHE A O 1
ATOM 1511 N N . GLU A 1 189 ? -11.384 -5.684 16.302 1.00 98.56 189 GLU A N 1
ATOM 1512 C CA . GLU A 1 189 ? -10.366 -4.997 15.510 1.00 98.56 189 GLU A CA 1
ATOM 1513 C C . GLU A 1 189 ? -9.135 -5.893 15.356 1.00 98.56 189 GLU A C 1
ATOM 1515 O O . GLU A 1 189 ? -8.708 -6.580 16.281 1.00 98.56 189 GLU A O 1
ATOM 1520 N N . ILE A 1 190 ? -8.621 -5.938 14.129 1.00 98.50 190 ILE A N 1
ATOM 1521 C CA . ILE A 1 190 ? -7.393 -6.636 13.782 1.00 98.50 190 ILE A CA 1
ATOM 1522 C C . ILE A 1 190 ? -6.256 -5.617 13.875 1.00 98.50 190 ILE A C 1
ATOM 1524 O O . ILE A 1 190 ? -6.096 -4.806 12.955 1.00 98.50 190 ILE A O 1
ATOM 1528 N N . GLN A 1 191 ? -5.446 -5.701 14.934 1.00 96.12 191 GLN A N 1
ATOM 1529 C CA . GLN A 1 191 ? -4.261 -4.859 15.125 1.00 96.12 191 GLN A CA 1
ATOM 1530 C C . GLN A 1 191 ? -3.135 -5.211 14.129 1.00 96.12 191 GLN A C 1
ATOM 1532 O O . GLN A 1 191 ? -2.104 -5.805 14.456 1.00 96.12 191 GLN A O 1
ATOM 1537 N N . ALA A 1 192 ? -3.338 -4.868 12.859 1.00 94.44 192 ALA A N 1
ATOM 1538 C CA . ALA A 1 192 ? -2.456 -5.207 11.745 1.00 94.44 192 ALA A CA 1
ATOM 1539 C C . ALA A 1 192 ? -1.257 -4.255 11.578 1.00 94.44 192 ALA A C 1
ATOM 1541 O O . ALA A 1 192 ? -0.447 -4.435 10.665 1.00 94.44 192 ALA A O 1
ATOM 1542 N N . GLN A 1 193 ? -1.086 -3.270 12.465 1.00 90.56 193 GLN A N 1
ATOM 1543 C CA . GLN A 1 193 ? -0.085 -2.214 12.301 1.00 90.56 193 GLN A CA 1
ATOM 1544 C C . GLN A 1 193 ? 1.352 -2.756 12.261 1.00 90.56 193 GLN A C 1
ATOM 1546 O O . GLN A 1 193 ? 2.225 -2.186 11.609 1.00 90.56 193 GLN A O 1
ATOM 1551 N N . GLY A 1 194 ? 1.612 -3.905 12.893 1.00 88.75 194 GLY A N 1
ATOM 1552 C CA . GLY A 1 194 ? 2.915 -4.576 12.854 1.00 88.75 194 GLY A CA 1
ATOM 1553 C C . GLY A 1 194 ? 3.331 -5.115 11.475 1.00 88.75 194 GLY A C 1
ATOM 1554 O O . GLY A 1 194 ? 4.522 -5.336 11.252 1.00 88.75 194 GLY A O 1
ATOM 1555 N N . VAL A 1 195 ? 2.386 -5.306 10.544 1.00 89.12 195 VAL A N 1
ATOM 1556 C CA . VAL A 1 195 ? 2.633 -5.865 9.198 1.00 89.12 195 VAL A CA 1
ATOM 1557 C C . VAL A 1 195 ? 2.431 -4.854 8.058 1.00 89.12 195 VAL A C 1
ATOM 1559 O O . VAL A 1 195 ? 2.655 -5.197 6.896 1.00 89.12 195 VAL A O 1
ATOM 1562 N N . GLU A 1 196 ? 2.132 -3.587 8.376 1.00 85.00 196 GLU A N 1
ATOM 1563 C CA . GLU A 1 196 ? 1.930 -2.466 7.427 1.00 85.00 196 GLU A CA 1
ATOM 1564 C C . GLU A 1 196 ? 3.167 -2.107 6.577 1.00 85.00 196 GLU A C 1
ATOM 1566 O O . GLU A 1 196 ? 3.102 -1.289 5.664 1.00 85.00 196 GLU A O 1
ATOM 1571 N N . SER A 1 197 ? 4.323 -2.732 6.822 1.00 77.88 197 SER A N 1
ATOM 1572 C CA . SER A 1 197 ? 5.545 -2.479 6.042 1.00 77.88 197 SER A CA 1
ATOM 1573 C C . SER A 1 197 ? 5.413 -2.798 4.544 1.00 77.88 197 SER A C 1
ATOM 1575 O O . SER A 1 197 ? 6.168 -2.259 3.733 1.00 77.88 197 SER A O 1
ATOM 1577 N N . THR A 1 198 ? 4.472 -3.673 4.165 1.00 81.00 198 THR A N 1
ATOM 1578 C CA . THR A 1 198 ? 4.159 -3.968 2.762 1.00 81.00 198 THR A CA 1
ATOM 1579 C C . THR A 1 198 ? 2.647 -4.153 2.585 1.00 81.00 198 THR A C 1
ATOM 1581 O O . THR A 1 198 ? 2.075 -4.971 3.312 1.00 81.00 198 THR A O 1
ATOM 1584 N N . PRO A 1 199 ? 2.011 -3.518 1.581 1.00 82.19 199 PRO A N 1
ATOM 1585 C CA . PRO A 1 199 ? 0.568 -3.655 1.356 1.00 82.19 199 PRO A CA 1
ATOM 1586 C C . PRO A 1 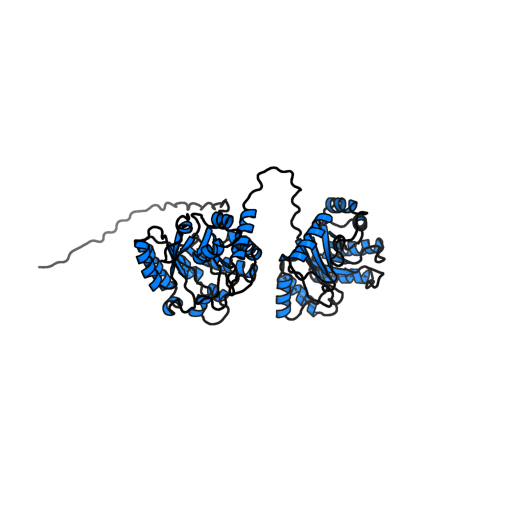199 ? 0.113 -5.104 1.129 1.00 82.19 199 PRO A C 1
ATOM 1588 O O . PRO A 1 199 ? -0.969 -5.501 1.547 1.00 82.19 199 PRO A O 1
ATOM 1591 N N . ALA A 1 200 ? 0.957 -5.934 0.504 1.00 80.19 200 ALA A N 1
ATOM 1592 C CA . ALA A 1 200 ? 0.652 -7.348 0.285 1.00 80.19 200 ALA A CA 1
ATOM 1593 C C . ALA A 1 200 ? 0.619 -8.156 1.596 1.00 80.19 200 ALA A C 1
ATOM 1595 O O . ALA A 1 200 ? -0.297 -8.949 1.794 1.00 80.19 200 ALA A O 1
ATOM 1596 N N . ALA A 1 201 ? 1.585 -7.950 2.503 1.00 86.50 201 ALA A N 1
ATOM 1597 C CA . ALA A 1 201 ? 1.563 -8.619 3.807 1.00 86.50 201 ALA A CA 1
ATOM 1598 C C . ALA A 1 201 ? 0.386 -8.138 4.664 1.00 86.50 201 ALA A C 1
ATOM 1600 O O . ALA A 1 201 ? -0.276 -8.963 5.288 1.00 86.50 201 ALA A O 1
ATOM 1601 N N . TYR A 1 202 ? 0.098 -6.832 4.637 1.00 93.44 202 TYR A N 1
ATOM 1602 C CA . TYR A 1 202 ? -1.061 -6.254 5.310 1.00 93.44 202 TYR A CA 1
ATOM 1603 C C . TYR A 1 202 ? -2.372 -6.878 4.808 1.00 93.44 202 TYR A C 1
ATOM 1605 O O . TYR A 1 202 ? -3.143 -7.413 5.602 1.00 93.44 202 TYR A O 1
ATOM 1613 N N . LEU A 1 203 ? -2.584 -6.913 3.486 1.00 94.38 203 LEU A N 1
ATOM 1614 C CA . LEU A 1 203 ? -3.760 -7.538 2.875 1.00 94.38 203 LEU A CA 1
ATOM 1615 C C . LEU A 1 203 ? -3.906 -9.011 3.269 1.00 94.38 203 LEU A C 1
ATOM 1617 O O . LEU A 1 203 ? -4.985 -9.408 3.704 1.00 94.38 203 LEU A O 1
ATOM 1621 N N . ASN A 1 204 ? -2.842 -9.807 3.140 1.00 91.69 204 ASN A N 1
ATOM 1622 C CA . ASN A 1 204 ? -2.891 -11.234 3.462 1.00 91.69 204 ASN A CA 1
ATOM 1623 C C . ASN A 1 204 ? -3.262 -11.458 4.935 1.00 91.69 204 ASN A C 1
ATOM 1625 O O . ASN A 1 204 ? -4.144 -12.260 5.235 1.00 91.69 204 ASN A O 1
ATOM 1629 N N . PHE A 1 205 ? -2.652 -10.699 5.849 1.00 97.81 205 PHE A N 1
ATOM 1630 C CA . PHE A 1 205 ? -2.930 -10.806 7.280 1.00 97.81 205 PHE A CA 1
ATOM 1631 C C . PHE A 1 205 ? -4.379 -10.427 7.631 1.00 97.81 205 PHE A C 1
ATOM 1633 O O . PHE A 1 205 ? -5.035 -11.129 8.409 1.00 97.81 205 PHE A O 1
ATOM 1640 N N . ILE A 1 206 ? -4.915 -9.363 7.017 1.00 98.44 206 ILE A N 1
ATOM 1641 C CA . ILE A 1 206 ? -6.329 -8.987 7.160 1.00 98.44 206 ILE A CA 1
ATOM 1642 C C . ILE A 1 206 ? -7.243 -10.083 6.606 1.00 98.44 206 ILE A C 1
ATOM 1644 O O . ILE A 1 206 ? -8.211 -10.455 7.265 1.00 98.44 206 ILE A O 1
ATOM 1648 N N . GLN A 1 207 ? -6.944 -10.636 5.428 1.00 97.94 207 GLN A N 1
ATOM 1649 C CA . GLN A 1 207 ? -7.755 -11.693 4.820 1.00 97.94 207 GLN A CA 1
ATOM 1650 C C . GLN A 1 207 ? -7.810 -12.950 5.688 1.00 97.94 207 GLN A C 1
ATOM 1652 O O . GLN A 1 207 ? -8.903 -13.461 5.928 1.00 97.94 207 GLN A O 1
ATOM 1657 N N . GLU A 1 208 ? -6.671 -13.426 6.189 1.00 98.06 208 GLU A N 1
ATOM 1658 C CA . GLU A 1 208 ? -6.608 -14.607 7.057 1.00 98.06 208 GLU A CA 1
ATOM 1659 C C . GLU A 1 208 ? -7.366 -14.379 8.373 1.00 98.06 208 GLU A C 1
ATOM 1661 O O . GLU A 1 208 ? -8.177 -15.216 8.780 1.00 98.06 208 GLU A O 1
ATOM 1666 N N . SER A 1 209 ? -7.181 -13.213 8.999 1.00 98.56 209 SER A N 1
ATOM 1667 C CA . SER A 1 209 ? -7.884 -12.846 10.235 1.00 98.56 209 SER A CA 1
ATOM 1668 C C . SER A 1 209 ? -9.399 -12.758 10.025 1.00 98.56 209 SER A C 1
ATOM 1670 O O . SER A 1 209 ? -10.169 -13.353 10.780 1.00 98.56 209 SER A O 1
ATOM 1672 N N . VAL A 1 210 ? -9.847 -12.074 8.963 1.00 98.56 210 VAL A N 1
ATOM 1673 C CA . VAL A 1 210 ? -11.273 -11.966 8.617 1.00 98.56 210 VAL A CA 1
ATOM 1674 C C . VAL A 1 210 ? -11.854 -13.337 8.293 1.00 98.56 210 VAL A C 1
ATOM 1676 O O . VAL A 1 210 ? -12.949 -13.641 8.753 1.00 98.56 210 VAL A O 1
ATOM 1679 N N . GLN A 1 211 ? -11.150 -14.196 7.556 1.00 97.94 211 GLN A N 1
ATOM 1680 C CA . GLN A 1 211 ? -11.622 -15.555 7.272 1.00 97.94 211 GLN A CA 1
ATOM 1681 C C . GLN A 1 211 ? -11.823 -16.366 8.556 1.00 97.94 211 GLN A C 1
ATOM 1683 O O . GLN A 1 211 ? -12.854 -17.023 8.709 1.00 97.94 211 GLN A O 1
ATOM 1688 N N . GLN A 1 212 ? -10.896 -16.277 9.513 1.00 98.44 212 GLN A N 1
ATOM 1689 C CA . GLN A 1 212 ? -11.048 -16.926 10.814 1.00 98.44 212 GLN A CA 1
ATOM 1690 C C . GLN A 1 212 ? -12.254 -16.394 11.589 1.00 98.44 212 GLN A C 1
ATOM 1692 O O . GLN A 1 212 ? -13.069 -17.193 12.051 1.00 98.44 212 GLN A O 1
ATOM 1697 N N . ILE A 1 213 ? -12.422 -15.072 11.660 1.00 98.44 213 ILE A N 1
ATOM 1698 C CA . ILE A 1 213 ? -13.584 -14.432 12.291 1.00 98.44 213 ILE A CA 1
ATOM 1699 C C . ILE A 1 213 ? -14.885 -14.886 11.619 1.00 98.44 213 ILE A C 1
ATOM 1701 O O . ILE A 1 213 ? -15.829 -15.308 12.282 1.00 98.44 213 ILE A O 1
ATOM 1705 N N . ARG A 1 214 ? -14.946 -14.850 10.286 1.00 97.62 214 ARG A N 1
ATOM 1706 C CA . ARG A 1 214 ? -16.154 -15.184 9.518 1.00 97.62 214 ARG A CA 1
ATOM 1707 C C . ARG A 1 214 ? -16.493 -16.669 9.549 1.00 97.62 214 ARG A C 1
ATOM 1709 O O . ARG A 1 214 ? -17.667 -16.997 9.414 1.00 97.62 214 ARG A O 1
ATOM 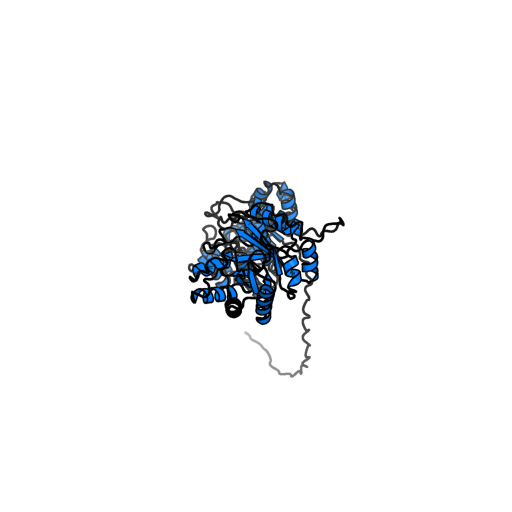1716 N N . SER A 1 215 ? -15.512 -17.544 9.786 1.00 97.25 215 SER A N 1
ATOM 1717 C CA . SER A 1 215 ? -15.751 -18.982 9.976 1.00 97.25 215 SER A CA 1
ATOM 1718 C C . SER A 1 215 ? -16.572 -19.299 11.230 1.00 97.25 215 SER A C 1
ATOM 1720 O O . SER A 1 215 ? -17.163 -20.372 11.315 1.00 97.25 215 SER A O 1
ATOM 1722 N N . VAL A 1 216 ? -16.631 -18.361 12.180 1.00 97.69 216 VAL A N 1
ATOM 1723 C CA . VAL A 1 216 ? -17.298 -18.538 13.473 1.00 97.69 216 VAL A CA 1
ATOM 1724 C C . VAL A 1 216 ? -18.417 -17.531 13.726 1.00 97.69 216 VAL A C 1
ATOM 1726 O O . VAL A 1 216 ? -19.375 -17.840 14.431 1.00 97.69 216 VAL A O 1
ATOM 1729 N N . HIS A 1 217 ? -18.318 -16.341 13.131 1.00 96.25 217 HIS A N 1
ATOM 1730 C CA . HIS A 1 217 ? -19.308 -15.283 13.246 1.00 96.25 217 HIS A CA 1
ATOM 1731 C C . HIS A 1 217 ? -19.387 -14.458 11.949 1.00 96.25 217 HIS A C 1
ATOM 1733 O O . HIS A 1 217 ? -18.638 -13.504 11.706 1.00 96.25 217 HIS A O 1
ATOM 1739 N N . SER A 1 218 ? -20.358 -14.793 11.100 1.00 93.38 218 SER A N 1
ATOM 1740 C CA . SER A 1 218 ? -20.471 -14.252 9.738 1.00 93.38 218 SER A CA 1
ATOM 1741 C C . SER A 1 218 ? -20.742 -12.743 9.664 1.00 93.38 218 SER A C 1
ATOM 1743 O O . SER A 1 218 ? -20.406 -12.133 8.653 1.00 93.38 218 SER A O 1
ATOM 1745 N N . SER A 1 219 ? -21.292 -12.125 10.718 1.00 93.62 219 SER A N 1
ATOM 1746 C CA . SER A 1 219 ? -21.803 -10.744 10.667 1.00 93.62 219 SER A CA 1
ATOM 1747 C C . SER A 1 219 ? -21.237 -9.725 11.671 1.00 93.62 219 SER A C 1
ATOM 1749 O O . SER A 1 219 ? -21.657 -8.572 11.599 1.00 93.62 219 SER A O 1
ATOM 1751 N N . ILE A 1 220 ? -20.291 -10.055 12.572 1.00 95.81 220 ILE A N 1
ATOM 1752 C CA . ILE A 1 220 ? -19.744 -9.012 13.471 1.00 95.81 220 ILE A CA 1
ATOM 1753 C C . ILE A 1 220 ? -19.038 -7.898 12.681 1.00 95.81 220 ILE A C 1
ATOM 1755 O O . ILE A 1 220 ? -18.375 -8.199 11.681 1.00 95.81 220 ILE A O 1
ATOM 1759 N N . PRO A 1 221 ? -19.122 -6.626 13.099 1.00 97.44 221 PRO A N 1
ATOM 1760 C CA . PRO A 1 221 ? -18.245 -5.586 12.585 1.00 97.44 221 PRO A CA 1
ATOM 1761 C C . PRO A 1 221 ? -16.780 -5.944 12.850 1.00 97.44 221 PRO A C 1
ATOM 1763 O O . PRO A 1 221 ? -16.399 -6.251 13.981 1.00 97.44 221 PRO A O 1
ATOM 1766 N N . VAL A 1 222 ? -15.977 -5.904 11.787 1.00 98.38 222 VAL A N 1
ATOM 1767 C CA . VAL A 1 222 ? -14.530 -6.121 11.847 1.00 98.38 222 VAL A CA 1
ATOM 1768 C C . VAL A 1 222 ? -13.836 -4.848 11.397 1.00 98.38 222 VAL A C 1
ATOM 1770 O O . VAL A 1 222 ? -14.200 -4.294 10.360 1.00 98.38 222 VAL A O 1
ATOM 1773 N N . PHE A 1 223 ? -12.853 -4.396 12.162 1.00 98.62 223 PHE A N 1
ATOM 1774 C CA . PHE A 1 223 ? -12.029 -3.231 11.862 1.00 98.62 223 PHE A CA 1
ATOM 1775 C C . PHE A 1 223 ? -10.573 -3.653 11.651 1.00 98.62 223 PHE A C 1
ATOM 1777 O O . PHE A 1 223 ? -10.175 -4.732 12.087 1.00 98.62 223 PHE A O 1
ATOM 1784 N N . ALA A 1 224 ? -9.781 -2.807 10.999 1.00 98.38 224 ALA A N 1
ATOM 1785 C CA . ALA A 1 224 ? -8.341 -3.008 10.846 1.00 98.38 224 ALA A CA 1
ATOM 1786 C C . ALA A 1 224 ? -7.543 -1.791 11.323 1.00 98.38 224 ALA A C 1
ATOM 1788 O O . ALA A 1 224 ? -7.940 -0.648 11.095 1.00 98.38 224 ALA A O 1
ATOM 1789 N N . GLY A 1 225 ? -6.400 -2.026 11.951 1.00 97.75 225 GLY A N 1
ATOM 1790 C CA . GLY A 1 225 ? -5.483 -0.966 12.351 1.00 97.75 225 GLY A CA 1
ATOM 1791 C C . GLY A 1 225 ? -4.776 -0.303 11.167 1.00 97.75 225 GLY A C 1
ATOM 1792 O O . GLY A 1 225 ? -4.333 -1.000 10.258 1.00 97.75 225 GLY A O 1
ATOM 1793 N N . LEU A 1 226 ? -4.657 1.027 11.196 1.00 97.50 226 LEU A N 1
ATOM 1794 C CA . LEU A 1 226 ? -3.823 1.853 10.312 1.00 97.50 226 LEU A CA 1
ATOM 1795 C C . LEU A 1 226 ? -2.958 2.786 11.168 1.00 97.50 226 LEU A C 1
ATOM 1797 O O . LEU A 1 226 ? -3.490 3.477 12.042 1.00 97.50 226 LEU A O 1
ATOM 1801 N N . SER A 1 227 ? -1.646 2.865 10.927 1.00 96.50 227 SER A N 1
ATOM 1802 C CA . SER A 1 227 ? -0.742 3.670 11.762 1.00 96.50 227 SER A CA 1
ATOM 1803 C C . SER A 1 227 ? 0.050 4.728 10.999 1.00 96.50 227 SER A C 1
ATOM 1805 O O . SER A 1 227 ? 0.670 4.472 9.972 1.00 96.50 227 SER A O 1
ATOM 1807 N N . SER A 1 228 ? 0.158 5.934 11.564 1.00 95.31 228 SER A N 1
ATOM 1808 C CA . SER A 1 228 ? 1.056 6.962 11.015 1.00 95.31 228 SER A CA 1
ATOM 1809 C C . SER A 1 228 ? 2.548 6.634 11.166 1.00 95.31 228 SER A C 1
ATOM 1811 O O . SER A 1 228 ? 3.382 7.224 10.470 1.00 95.31 228 SER A O 1
ATOM 1813 N N . ALA A 1 229 ? 2.902 5.752 12.109 1.00 91.06 229 ALA A N 1
ATOM 1814 C CA . ALA A 1 229 ? 4.287 5.384 12.400 1.00 91.06 229 ALA A CA 1
ATOM 1815 C C . ALA A 1 229 ? 4.409 4.030 13.142 1.00 91.06 229 ALA A C 1
ATOM 1817 O O . ALA A 1 229 ? 4.903 3.993 14.279 1.00 91.06 229 ALA A O 1
ATOM 1818 N N . PRO A 1 230 ? 3.983 2.905 12.537 1.00 86.69 230 PRO A N 1
ATOM 1819 C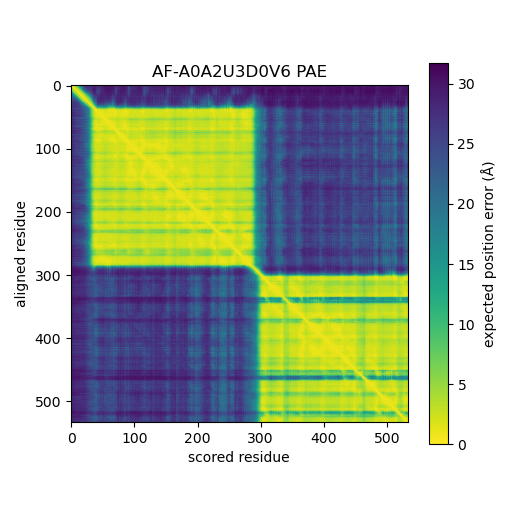 CA . PRO A 1 230 ? 3.957 1.606 13.204 1.00 86.69 230 PRO A CA 1
ATOM 1820 C C . PRO A 1 230 ? 5.363 1.192 13.640 1.00 86.69 230 PRO A C 1
ATOM 1822 O O . PRO A 1 230 ? 6.290 1.162 12.832 1.00 86.69 230 PRO A O 1
ATOM 1825 N N . SER A 1 231 ? 5.555 0.898 14.931 1.00 82.06 231 SER A N 1
ATOM 1826 C CA . SER A 1 231 ? 6.876 0.572 15.506 1.00 82.06 231 SER A CA 1
ATOM 1827 C C . SER A 1 231 ? 7.984 1.593 15.170 1.00 82.06 231 SER A C 1
ATOM 1829 O O . SER A 1 231 ? 9.155 1.232 15.050 1.00 82.06 231 SER A O 1
ATOM 1831 N N . GLY A 1 232 ? 7.626 2.867 14.963 1.00 82.12 232 GLY A N 1
ATOM 1832 C CA . GLY A 1 232 ? 8.569 3.919 14.567 1.00 82.12 232 GLY A CA 1
ATOM 1833 C C . GLY A 1 232 ? 9.003 3.882 13.092 1.00 82.12 232 GLY A C 1
ATOM 1834 O O . GLY A 1 232 ? 9.958 4.574 12.714 1.00 82.12 232 GLY A O 1
ATOM 1835 N N . GLN A 1 233 ? 8.347 3.082 12.248 1.00 84.75 233 GLN A N 1
ATOM 1836 C CA . GLN A 1 233 ? 8.560 3.083 10.801 1.00 84.75 233 GLN A CA 1
ATOM 1837 C C . GLN A 1 233 ? 7.945 4.327 10.152 1.00 84.75 233 GLN A C 1
ATOM 1839 O O . GLN A 1 233 ? 6.982 4.904 10.650 1.00 84.75 233 GLN A O 1
ATOM 1844 N N . ASN A 1 234 ? 8.503 4.739 9.014 1.00 84.19 234 ASN A N 1
ATOM 1845 C CA . ASN A 1 234 ? 7.960 5.850 8.243 1.00 84.19 234 ASN A CA 1
ATOM 1846 C C . ASN A 1 234 ? 6.878 5.328 7.297 1.00 84.19 234 ASN A C 1
ATOM 1848 O O . ASN A 1 234 ? 7.193 4.768 6.250 1.00 84.19 234 ASN A O 1
ATOM 1852 N N . VAL A 1 235 ? 5.617 5.561 7.647 1.00 88.94 235 VAL A N 1
ATOM 1853 C CA . VAL A 1 235 ? 4.474 5.335 6.756 1.00 88.94 235 VAL A CA 1
ATOM 1854 C C . VAL A 1 235 ? 4.034 6.669 6.149 1.00 88.94 235 VAL A C 1
ATOM 1856 O O . VAL A 1 235 ? 4.246 7.740 6.731 1.00 88.94 235 VAL A O 1
ATOM 1859 N N . SER A 1 236 ? 3.514 6.622 4.920 1.00 88.62 236 SER A N 1
ATOM 1860 C CA . SER A 1 236 ? 3.011 7.794 4.197 1.00 88.62 236 SER A CA 1
ATOM 1861 C C . SER A 1 236 ? 1.491 7.746 4.077 1.00 88.62 236 SER A C 1
ATOM 1863 O O . SER A 1 236 ? 0.912 6.666 4.022 1.00 88.62 236 SER A O 1
ATOM 1865 N N . ALA A 1 237 ? 0.847 8.902 3.914 1.00 92.62 237 ALA A N 1
ATOM 1866 C CA . ALA A 1 237 ? -0.599 8.983 3.696 1.00 92.62 237 ALA A CA 1
ATOM 1867 C C . ALA A 1 237 ? -1.083 8.169 2.479 1.00 92.62 237 ALA A C 1
ATOM 1869 O O . ALA A 1 237 ? -2.177 7.618 2.484 1.00 92.62 237 ALA A O 1
ATOM 1870 N N . ASN A 1 238 ? -0.248 8.056 1.437 1.00 84.75 238 ASN A N 1
ATOM 1871 C CA . ASN A 1 238 ? -0.558 7.239 0.260 1.00 84.75 238 ASN A CA 1
ATOM 1872 C C . ASN A 1 238 ? -0.460 5.736 0.548 1.00 84.75 238 ASN A C 1
ATOM 1874 O O . ASN A 1 238 ? -1.162 4.962 -0.088 1.00 84.75 238 ASN A O 1
ATOM 1878 N N . THR A 1 239 ? 0.420 5.333 1.469 1.00 87.50 239 THR A N 1
ATOM 1879 C CA . THR A 1 239 ? 0.515 3.940 1.922 1.00 87.50 239 THR A CA 1
ATOM 1880 C C . THR A 1 239 ? -0.770 3.565 2.651 1.00 87.50 239 THR A C 1
ATOM 1882 O O . THR A 1 239 ? -1.427 2.625 2.233 1.00 87.50 239 THR A O 1
ATOM 1885 N N . LEU A 1 240 ? -1.208 4.395 3.607 1.00 94.75 240 LEU A N 1
ATOM 1886 C CA . LEU A 1 240 ? -2.478 4.192 4.315 1.00 94.75 240 LEU A CA 1
ATOM 1887 C C . LEU A 1 240 ? -3.685 4.188 3.369 1.00 94.75 240 LEU A C 1
ATOM 1889 O O . LEU A 1 240 ? -4.594 3.382 3.527 1.00 94.75 240 LEU A O 1
ATOM 1893 N N . LEU A 1 241 ? -3.682 5.054 2.349 1.00 93.94 241 LEU A N 1
ATOM 1894 C CA . LEU A 1 241 ? -4.713 5.045 1.311 1.00 93.94 241 LEU A CA 1
ATOM 1895 C C . LEU A 1 241 ? -4.709 3.744 0.504 1.00 93.94 241 LEU A C 1
ATOM 1897 O O . LEU A 1 241 ? -5.773 3.243 0.164 1.00 93.94 241 LEU A O 1
ATOM 1901 N N . LEU A 1 242 ? -3.539 3.203 0.171 1.00 89.38 242 LEU A N 1
ATOM 1902 C CA . LEU A 1 242 ? -3.447 1.936 -0.546 1.00 89.38 242 LEU A CA 1
ATOM 1903 C C . LEU A 1 242 ? -3.919 0.768 0.329 1.00 89.38 242 LEU A C 1
ATOM 1905 O O . LEU A 1 242 ? -4.694 -0.056 -0.151 1.00 89.38 242 LEU A O 1
ATOM 1909 N N . ASP A 1 243 ? -3.502 0.730 1.594 1.00 94.56 243 ASP A N 1
ATOM 1910 C CA . ASP A 1 243 ? -3.913 -0.289 2.562 1.00 94.56 243 ASP A CA 1
ATOM 1911 C C . ASP A 1 243 ? -5.434 -0.265 2.772 1.00 94.56 243 ASP A C 1
ATOM 1913 O O . ASP A 1 243 ? -6.083 -1.312 2.710 1.00 94.56 243 ASP A O 1
ATOM 1917 N N . GLU A 1 244 ? -6.031 0.927 2.882 1.00 95.81 244 GLU A N 1
ATOM 1918 C CA . GLU A 1 244 ? -7.486 1.116 2.891 1.00 95.81 244 GLU A CA 1
ATOM 1919 C C . GLU A 1 244 ? -8.128 0.539 1.624 1.00 95.81 244 GLU A C 1
ATOM 1921 O O . GLU A 1 244 ? -9.031 -0.292 1.691 1.00 95.81 244 GLU A O 1
ATOM 1926 N N . GLN A 1 245 ? -7.631 0.916 0.448 1.00 92.75 245 GLN A N 1
ATOM 1927 C CA . GLN A 1 245 ? -8.237 0.527 -0.825 1.00 92.75 245 GLN A CA 1
ATOM 1928 C C . GLN A 1 245 ? -8.233 -0.980 -1.066 1.00 92.75 245 GLN A C 1
ATOM 1930 O O . GLN A 1 245 ? -9.198 -1.524 -1.610 1.00 92.75 245 GLN A O 1
ATOM 1935 N N . ILE A 1 246 ? -7.151 -1.664 -0.693 1.00 91.50 246 ILE A N 1
ATOM 1936 C CA . ILE A 1 246 ? -7.034 -3.108 -0.913 1.00 91.50 246 ILE A CA 1
ATOM 1937 C C . ILE A 1 246 ? -7.797 -3.915 0.144 1.00 91.50 246 ILE A C 1
ATOM 1939 O O . ILE A 1 246 ? -8.197 -5.049 -0.140 1.00 91.50 246 ILE A O 1
ATOM 1943 N N . THR A 1 247 ? -8.051 -3.342 1.328 1.00 97.12 247 THR A N 1
ATOM 1944 C CA . THR A 1 247 ? -8.709 -4.044 2.442 1.00 97.12 247 THR A CA 1
ATOM 1945 C C . THR A 1 247 ? -10.164 -3.642 2.698 1.00 97.12 247 THR A C 1
ATOM 1947 O O . THR A 1 247 ? -10.887 -4.428 3.309 1.00 97.12 247 THR A O 1
ATOM 1950 N N . MET A 1 248 ? -10.665 -2.532 2.139 1.00 95.75 248 MET A N 1
ATOM 1951 C CA . MET A 1 248 ? -12.010 -1.989 2.423 1.00 95.75 248 MET A CA 1
ATOM 1952 C C . MET A 1 248 ? -13.179 -2.938 2.129 1.00 95.75 248 MET A C 1
ATOM 1954 O O . MET A 1 248 ? -14.274 -2.751 2.643 1.00 95.75 248 MET A O 1
ATOM 1958 N N . LYS A 1 249 ? -12.975 -3.964 1.296 1.00 95.00 249 LYS A N 1
ATOM 1959 C CA . LYS A 1 249 ? -13.995 -4.990 1.018 1.00 95.00 249 LYS A CA 1
ATOM 1960 C C . LYS A 1 249 ? -14.074 -6.092 2.083 1.00 95.00 249 LYS A C 1
ATOM 1962 O O . LYS A 1 249 ? -14.991 -6.906 2.041 1.00 95.00 249 LYS A O 1
ATOM 1967 N N . TRP A 1 250 ? -13.093 -6.161 2.980 1.00 96.50 250 TRP A N 1
ATOM 1968 C CA . TRP A 1 250 ? -12.969 -7.192 4.015 1.00 96.50 250 TRP A CA 1
ATOM 1969 C C . TRP A 1 250 ? -13.383 -6.688 5.399 1.00 96.50 250 TRP A C 1
ATOM 1971 O O . TRP A 1 250 ? -13.810 -7.486 6.234 1.00 96.50 250 TRP A O 1
ATOM 1981 N N . VAL A 1 251 ? -13.271 -5.380 5.634 1.00 97.75 251 VAL A N 1
ATOM 1982 C CA . VAL A 1 251 ? -13.508 -4.741 6.934 1.00 97.75 251 VAL A CA 1
ATOM 1983 C C . VAL A 1 251 ? -14.566 -3.645 6.836 1.00 97.75 251 VAL A C 1
ATOM 1985 O O . VAL A 1 251 ? -14.810 -3.078 5.778 1.00 97.75 251 VAL A O 1
ATOM 1988 N N . GLN A 1 252 ? -15.208 -3.345 7.962 1.00 97.25 252 GLN A N 1
ATOM 1989 C CA . GLN A 1 252 ? -16.222 -2.297 8.090 1.00 97.25 252 GLN A CA 1
ATOM 1990 C C . GLN A 1 252 ? -15.604 -0.901 8.266 1.00 97.25 252 GLN A C 1
ATOM 1992 O O . GLN A 1 252 ? -16.286 0.114 8.100 1.00 97.25 252 GLN A O 1
ATOM 1997 N N . GLY A 1 253 ? -14.335 -0.839 8.665 1.00 97.81 253 GLY A N 1
ATOM 1998 C CA . GLY A 1 253 ? -13.692 0.396 9.072 1.00 97.81 253 GLY A CA 1
ATOM 1999 C C . GLY A 1 253 ? -12.273 0.201 9.586 1.00 97.81 253 GLY A C 1
ATOM 2000 O O . GLY A 1 253 ? -11.746 -0.912 9.557 1.00 97.81 253 GLY A O 1
ATOM 2001 N N . TYR A 1 254 ? -11.684 1.284 10.094 1.00 98.44 254 TYR A N 1
ATOM 2002 C CA . TYR A 1 254 ? -10.281 1.306 10.505 1.00 98.44 254 TYR A CA 1
ATOM 2003 C C . TYR A 1 254 ? -10.048 2.003 11.841 1.00 98.44 254 TYR A C 1
ATOM 2005 O O . TYR A 1 254 ? -10.681 3.022 12.127 1.00 98.44 254 TYR A O 1
ATOM 2013 N N . TRP A 1 255 ? -9.085 1.500 12.616 1.00 98.44 255 TRP A N 1
ATOM 2014 C CA . TRP A 1 255 ? -8.512 2.218 13.750 1.00 98.44 255 TRP A CA 1
ATOM 2015 C C . TRP A 1 255 ? -7.331 3.070 13.298 1.00 98.44 255 TRP A C 1
ATOM 2017 O O . TRP A 1 255 ? -6.274 2.558 12.948 1.00 98.44 255 TRP A O 1
ATOM 2027 N N . LEU A 1 256 ? -7.510 4.391 13.343 1.00 98.19 256 LEU A N 1
ATOM 2028 C CA . LEU A 1 256 ? -6.467 5.375 13.067 1.00 98.19 256 LEU A CA 1
ATOM 2029 C C . LEU A 1 256 ? -5.573 5.578 14.297 1.00 98.19 256 LEU A C 1
ATOM 2031 O O . LEU A 1 256 ? -5.943 6.280 15.243 1.00 98.19 256 LEU A O 1
ATOM 2035 N N . ASN A 1 257 ? -4.389 4.971 14.282 1.00 96.62 257 ASN A N 1
ATOM 2036 C CA . ASN A 1 257 ? -3.419 5.061 15.365 1.00 96.62 257 ASN A CA 1
ATOM 2037 C C . ASN A 1 257 ? -2.336 6.114 15.059 1.00 96.62 257 ASN A C 1
ATOM 2039 O O . ASN A 1 257 ? -1.696 6.088 14.004 1.00 96.62 257 ASN A O 1
ATOM 2043 N N . ILE A 1 258 ? -2.107 7.028 16.008 1.00 96.81 258 ILE A N 1
ATOM 2044 C CA . ILE A 1 258 ? -1.043 8.041 15.956 1.00 96.81 258 ILE A CA 1
ATOM 2045 C C . ILE A 1 258 ? -0.079 7.774 17.117 1.00 96.81 258 ILE A C 1
ATOM 2047 O O . ILE A 1 258 ? -0.151 8.453 18.153 1.00 96.81 258 ILE A O 1
ATOM 2051 N N . PRO A 1 259 ? 0.802 6.767 16.977 1.00 94.00 259 PRO A N 1
ATOM 2052 C CA . PRO A 1 259 ? 1.678 6.371 18.060 1.00 94.00 259 PRO A CA 1
ATOM 2053 C C . PRO A 1 259 ? 2.645 7.495 18.435 1.00 94.00 259 PRO A C 1
ATOM 2055 O O . PRO A 1 259 ? 2.996 8.363 17.629 1.00 94.00 259 PRO A O 1
ATOM 2058 N N . GLU A 1 260 ? 3.091 7.462 19.681 1.00 92.38 260 GLU A N 1
ATOM 2059 C CA . GLU A 1 260 ? 4.170 8.295 20.191 1.00 92.38 260 GLU A CA 1
ATOM 2060 C C . GLU A 1 260 ? 4.988 7.503 21.203 1.00 92.38 260 GLU A C 1
ATOM 2062 O O . GLU A 1 260 ? 4.547 6.469 21.714 1.00 92.38 260 GLU A O 1
ATOM 2067 N N . ARG A 1 261 ? 6.198 7.977 21.486 1.00 91.31 261 ARG A N 1
ATOM 2068 C CA . ARG A 1 261 ? 7.039 7.364 22.507 1.00 91.31 261 ARG A CA 1
ATOM 2069 C C . ARG A 1 261 ? 6.352 7.433 23.872 1.00 91.31 261 ARG A C 1
ATOM 2071 O O . ARG A 1 261 ? 6.041 8.513 24.364 1.00 91.31 261 ARG A O 1
ATOM 2078 N N . GLY A 1 262 ? 6.191 6.283 24.513 1.00 89.00 262 GLY A N 1
ATOM 2079 C CA . GLY A 1 262 ? 5.577 6.185 25.833 1.00 89.00 262 GLY A CA 1
ATOM 2080 C C . GLY A 1 262 ? 5.761 4.804 26.447 1.00 89.00 262 GLY A C 1
ATOM 2081 O O . GLY A 1 262 ? 6.420 3.943 25.865 1.00 89.00 262 GLY A O 1
ATOM 2082 N N . ALA A 1 263 ? 5.167 4.587 27.620 1.00 87.12 263 ALA A N 1
ATOM 2083 C CA . ALA A 1 263 ? 5.250 3.301 28.313 1.00 87.12 263 ALA A CA 1
ATOM 2084 C C . ALA A 1 263 ? 4.627 2.150 27.497 1.00 87.12 263 ALA A C 1
ATOM 2086 O O . ALA A 1 263 ? 5.161 1.048 27.499 1.00 87.12 263 ALA A O 1
ATOM 2087 N N . ALA A 1 264 ? 3.563 2.441 26.742 1.00 84.44 264 ALA A N 1
ATOM 2088 C CA . ALA A 1 264 ? 2.923 1.516 25.806 1.00 84.44 264 ALA A CA 1
ATOM 2089 C C . ALA A 1 264 ? 3.777 1.222 24.556 1.00 84.44 264 ALA A C 1
ATOM 2091 O O . ALA A 1 264 ? 3.718 0.133 24.004 1.00 84.44 264 ALA A O 1
ATOM 2092 N N . CYS A 1 265 ? 4.614 2.169 24.110 1.00 86.62 265 CYS A N 1
ATOM 2093 C CA . CYS A 1 265 ? 5.458 1.977 22.932 1.00 86.62 265 CYS A CA 1
ATOM 2094 C C . CYS A 1 265 ? 6.832 2.638 23.087 1.00 86.62 265 CYS A C 1
ATOM 2096 O O . CYS A 1 265 ? 7.063 3.790 22.707 1.00 86.62 265 CYS A O 1
ATOM 2098 N N . SER A 1 266 ? 7.791 1.869 23.601 1.00 86.75 266 SER A N 1
ATOM 2099 C CA . SER A 1 266 ? 9.170 2.331 23.810 1.00 86.75 266 SER A CA 1
ATOM 2100 C C . SER A 1 266 ? 9.952 2.550 22.508 1.00 86.75 266 SER A C 1
ATOM 2102 O O . SER A 1 266 ? 10.900 3.335 22.485 1.00 86.75 266 SER A O 1
ATOM 2104 N N . ARG A 1 267 ? 9.551 1.874 21.422 1.00 87.56 267 ARG A N 1
ATOM 2105 C CA . ARG A 1 267 ? 10.179 1.957 20.088 1.00 87.56 267 ARG A CA 1
ATOM 2106 C C . ARG A 1 267 ? 9.566 3.025 19.186 1.00 87.56 267 ARG A C 1
ATOM 2108 O O . ARG A 1 267 ? 10.100 3.291 18.110 1.00 87.56 267 ARG A O 1
ATOM 2115 N N . CYS A 1 268 ? 8.443 3.607 19.592 1.00 88.00 268 CYS A N 1
ATOM 2116 C CA . CYS A 1 268 ? 7.787 4.637 18.809 1.00 88.00 268 CYS A CA 1
ATOM 2117 C C . CYS A 1 268 ? 8.647 5.904 18.759 1.00 88.00 268 CYS A C 1
ATOM 2119 O O . CYS A 1 268 ? 9.369 6.236 19.702 1.00 88.00 268 CYS A O 1
ATOM 2121 N N . LYS A 1 269 ? 8.588 6.586 17.614 1.00 89.44 269 LYS A N 1
ATOM 2122 C CA . LYS A 1 269 ? 9.279 7.856 17.376 1.00 89.44 269 LYS A CA 1
ATOM 2123 C C . LYS A 1 269 ? 8.368 9.031 17.744 1.00 89.44 269 LYS A C 1
ATOM 2125 O O . LYS A 1 269 ? 7.368 8.862 18.443 1.00 89.44 269 LYS A O 1
ATOM 2130 N N . GLU A 1 270 ? 8.750 10.220 17.290 1.00 90.12 270 GLU A N 1
ATOM 2131 C CA . GLU A 1 270 ? 7.899 11.403 17.300 1.00 90.12 270 GLU A CA 1
ATOM 2132 C C . GLU A 1 270 ? 6.542 11.113 16.646 1.00 90.12 270 GLU A C 1
ATOM 2134 O O . GLU A 1 270 ? 6.444 10.342 15.686 1.00 90.12 270 GLU A O 1
ATOM 2139 N N . SER A 1 271 ? 5.495 11.707 17.216 1.00 93.38 271 SER A N 1
ATOM 2140 C CA . SER A 1 271 ? 4.127 11.538 16.746 1.00 93.38 271 SER A CA 1
ATOM 2141 C C . SER A 1 271 ? 3.938 12.193 15.377 1.00 93.38 271 SER A C 1
ATOM 2143 O O . SER A 1 271 ? 4.486 13.261 15.128 1.00 93.38 271 SER A O 1
ATOM 2145 N N . ARG A 1 272 ? 3.155 11.558 14.495 1.00 95.69 272 ARG A N 1
ATOM 2146 C CA . ARG A 1 272 ? 2.997 11.978 13.087 1.00 95.69 272 ARG A CA 1
ATOM 2147 C C . ARG A 1 272 ? 1.537 12.225 12.680 1.00 95.69 272 ARG A C 1
ATOM 2149 O O . ARG A 1 272 ? 1.027 11.539 11.787 1.00 95.69 272 ARG A O 1
ATOM 2156 N N . PRO A 1 273 ? 0.811 13.138 13.351 1.00 97.25 273 PRO A N 1
ATOM 2157 C CA . PRO A 1 273 ? -0.600 13.389 13.060 1.00 97.25 273 PRO A CA 1
ATOM 2158 C C . PRO A 1 273 ? -0.854 13.908 11.639 1.00 97.25 273 PRO A C 1
ATOM 2160 O O . PRO A 1 273 ? -1.926 13.662 11.086 1.00 97.25 273 PRO A O 1
ATOM 2163 N N . GLU A 1 274 ? 0.130 14.560 11.016 1.00 96.75 274 GLU A N 1
ATOM 2164 C CA . GLU A 1 274 ? 0.065 15.038 9.635 1.00 96.75 274 GLU A CA 1
ATOM 2165 C C . GLU A 1 274 ? -0.194 13.905 8.637 1.00 96.75 274 GLU A C 1
ATOM 2167 O O . GLU A 1 274 ? -0.953 14.081 7.691 1.00 96.75 274 GLU A O 1
ATOM 2172 N N . VAL A 1 275 ? 0.338 12.703 8.887 1.00 95.50 275 VAL A N 1
ATOM 2173 C CA . VAL A 1 275 ? 0.150 11.551 7.993 1.00 95.50 275 VAL A CA 1
ATOM 2174 C C . VAL A 1 275 ? -1.308 11.087 7.972 1.00 95.50 275 VAL A C 1
ATOM 2176 O O . VAL A 1 275 ? -1.830 10.789 6.898 1.00 95.50 275 VAL A O 1
ATOM 2179 N N . ILE A 1 276 ? -1.977 11.043 9.131 1.00 97.88 276 ILE A N 1
ATOM 2180 C CA . ILE A 1 276 ? -3.406 10.694 9.205 1.00 97.88 276 ILE A CA 1
ATOM 2181 C C . ILE A 1 276 ? -4.261 11.810 8.601 1.00 97.88 276 ILE A C 1
ATOM 2183 O O . ILE A 1 276 ? -5.198 11.526 7.855 1.00 97.88 276 ILE A O 1
ATOM 2187 N N . ALA A 1 277 ? -3.934 13.074 8.880 1.00 97.62 277 ALA A N 1
ATOM 2188 C CA . ALA A 1 277 ? -4.654 14.217 8.325 1.00 97.62 277 ALA A CA 1
ATOM 2189 C C . ALA A 1 277 ? -4.578 14.255 6.785 1.00 97.62 277 ALA A C 1
ATOM 2191 O O . ALA A 1 277 ? -5.596 14.434 6.108 1.00 97.62 277 ALA A O 1
ATOM 2192 N N . ASP A 1 278 ? -3.394 14.004 6.225 1.00 94.94 278 ASP A N 1
ATOM 2193 C CA . ASP A 1 278 ? -3.176 13.882 4.784 1.00 94.94 278 ASP A CA 1
ATOM 2194 C C . ASP A 1 278 ? -3.908 12.667 4.203 1.00 94.94 278 ASP A C 1
ATOM 2196 O O . ASP A 1 278 ? -4.527 12.772 3.145 1.00 94.94 278 ASP A O 1
ATOM 2200 N N . PHE A 1 279 ? -3.889 11.520 4.890 1.00 96.94 279 PHE A N 1
ATOM 2201 C CA . PHE A 1 279 ? -4.608 10.313 4.468 1.00 96.94 279 PHE A CA 1
ATOM 2202 C C . PHE A 1 279 ? -6.117 10.569 4.350 1.00 96.94 279 PHE A C 1
ATOM 2204 O O . PHE A 1 279 ? -6.703 10.313 3.297 1.00 96.94 279 PHE A O 1
ATOM 2211 N N . LEU A 1 280 ? -6.731 11.151 5.382 1.00 96.81 280 LEU A N 1
ATOM 2212 C CA . LEU A 1 280 ? -8.148 11.520 5.373 1.00 96.81 280 LEU A CA 1
ATOM 2213 C C . LEU A 1 280 ? -8.450 12.549 4.270 1.00 96.81 280 LEU A C 1
ATOM 2215 O O . LEU A 1 280 ? -9.460 12.449 3.571 1.00 96.81 280 LEU A O 1
ATOM 2219 N N . THR A 1 281 ? -7.528 13.484 4.027 1.00 94.12 281 THR A N 1
ATOM 2220 C CA . THR A 1 281 ? -7.638 14.449 2.925 1.00 94.12 281 THR A CA 1
ATOM 2221 C C . THR A 1 281 ? -7.615 13.785 1.550 1.00 94.12 281 THR A C 1
ATOM 2223 O O . THR A 1 281 ? -8.368 14.177 0.657 1.00 94.12 281 THR A O 1
ATOM 2226 N N . LEU A 1 282 ? -6.762 12.781 1.349 1.00 91.38 282 LEU A N 1
ATOM 2227 C CA . LEU A 1 282 ? -6.729 12.016 0.104 1.00 91.38 282 LEU A CA 1
ATOM 2228 C C . LEU A 1 282 ? -8.009 11.192 -0.079 1.00 91.38 282 LEU A C 1
ATOM 2230 O O . LEU A 1 282 ? -8.546 11.142 -1.187 1.00 91.38 282 LEU A O 1
ATOM 2234 N N . LEU A 1 283 ? -8.515 10.592 1.000 1.00 93.69 283 LEU A N 1
ATOM 2235 C CA . LEU A 1 283 ? -9.724 9.776 0.974 1.00 93.69 283 LEU A CA 1
ATOM 2236 C C . LEU A 1 283 ? -10.970 10.603 0.616 1.00 93.69 283 LEU A C 1
ATOM 2238 O O . LEU A 1 283 ? -11.755 10.186 -0.234 1.00 93.69 283 LEU A O 1
ATOM 2242 N N . SER A 1 284 ? -11.122 11.812 1.168 1.00 91.50 284 SER A N 1
ATOM 2243 C CA . SER A 1 284 ? -12.282 12.671 0.876 1.00 91.50 284 SER A CA 1
ATOM 2244 C C . SER A 1 284 ? -12.363 13.108 -0.592 1.00 91.50 284 SER A C 1
ATOM 2246 O O . SER A 1 284 ? -13.453 13.210 -1.152 1.00 91.50 284 SER A O 1
ATOM 2248 N N . ARG A 1 285 ? -11.217 13.303 -1.259 1.00 87.56 285 ARG A N 1
ATOM 2249 C CA . ARG A 1 285 ? -11.160 13.668 -2.687 1.00 87.56 285 ARG A CA 1
ATOM 2250 C C . ARG A 1 285 ? -11.672 12.559 -3.602 1.00 87.56 285 ARG A C 1
ATOM 2252 O O . ARG A 1 285 ? -12.145 12.859 -4.695 1.00 87.56 285 ARG A O 1
ATOM 2259 N N . LYS A 1 286 ? -11.573 11.300 -3.170 1.00 77.06 286 LYS A N 1
ATOM 2260 C CA . LYS A 1 286 ? -12.083 10.135 -3.904 1.00 77.06 286 LYS A CA 1
ATOM 2261 C C . LYS A 1 286 ? -13.609 10.037 -3.826 1.00 77.06 286 LYS A C 1
ATOM 2263 O O . LYS A 1 286 ? -14.232 9.556 -4.766 1.00 77.06 286 LYS A O 1
ATOM 2268 N N . GLU A 1 287 ? -14.203 10.485 -2.721 1.00 65.31 287 GLU A N 1
ATOM 2269 C CA . GLU A 1 287 ? -15.639 10.336 -2.470 1.00 65.31 287 GLU A CA 1
ATOM 2270 C C . GLU A 1 287 ? -16.516 11.368 -3.178 1.00 65.31 287 GLU A C 1
ATOM 2272 O O . GLU A 1 287 ? -17.717 11.139 -3.271 1.00 65.31 287 GLU A O 1
ATOM 2277 N N . THR A 1 288 ? -15.967 12.476 -3.681 1.00 47.69 288 THR A N 1
ATOM 2278 C CA . THR A 1 288 ? -16.750 13.478 -4.416 1.00 47.69 288 THR A CA 1
ATOM 2279 C C . THR A 1 288 ? -16.993 12.990 -5.847 1.00 47.69 288 THR A C 1
ATOM 2281 O O . THR A 1 288 ? -16.086 13.094 -6.681 1.00 47.69 288 THR A O 1
ATOM 2284 N N . PRO A 1 289 ? -18.198 12.497 -6.201 1.00 44.34 289 PRO A N 1
ATOM 2285 C CA . PRO A 1 289 ? -18.508 12.213 -7.591 1.00 44.34 289 PRO A CA 1
ATOM 2286 C C . PRO A 1 289 ? -18.489 13.564 -8.305 1.00 44.34 289 PRO A C 1
ATOM 2288 O O . PRO A 1 289 ? -19.137 14.511 -7.860 1.00 44.34 289 PRO A O 1
ATOM 2291 N N . HIS A 1 290 ? -17.716 13.692 -9.379 1.00 41.62 290 HIS A N 1
ATOM 2292 C CA . HIS A 1 290 ? -17.708 14.882 -10.227 1.00 41.62 290 HIS A CA 1
ATOM 2293 C C . HIS A 1 290 ? -19.083 15.073 -10.900 1.00 41.62 290 HIS A C 1
ATOM 2295 O O . HIS A 1 290 ? -19.266 14.767 -12.073 1.00 41.62 290 HIS A O 1
ATOM 2301 N N . SER A 1 291 ? -20.062 15.602 -10.163 1.00 39.66 291 SER A N 1
ATOM 2302 C CA . SER A 1 291 ? -21.311 16.140 -10.693 1.00 39.66 291 SER A CA 1
ATOM 2303 C C . SER A 1 291 ? -21.204 17.660 -10.751 1.00 39.66 291 SER A C 1
ATOM 2305 O O . SER A 1 291 ? -21.750 18.358 -9.906 1.00 39.66 291 SER A O 1
ATOM 2307 N N . GLN A 1 292 ? -20.455 18.176 -11.723 1.00 39.12 292 GLN A N 1
ATOM 2308 C CA . GLN A 1 292 ? -20.735 19.466 -12.359 1.00 39.12 292 GLN A CA 1
ATOM 2309 C C . GLN A 1 292 ? -19.808 19.651 -13.563 1.00 39.12 292 GLN A C 1
ATOM 2311 O O . GLN A 1 292 ? -18.624 19.950 -13.446 1.00 39.12 292 GLN A O 1
ATOM 2316 N N . SER A 1 293 ? -20.402 19.403 -14.730 1.00 43.19 293 SER A N 1
ATOM 2317 C CA . SER A 1 293 ? -20.219 20.089 -16.011 1.00 43.19 293 SER A CA 1
ATOM 2318 C C . SER A 1 293 ? -19.292 21.322 -16.000 1.00 43.19 293 SER A C 1
ATOM 2320 O O . SER A 1 293 ? -19.736 22.467 -16.069 1.00 43.19 293 SER A O 1
ATOM 2322 N N . ALA A 1 294 ? -17.988 21.088 -16.054 1.00 38.69 294 ALA A N 1
ATOM 2323 C CA . ALA A 1 294 ? -17.066 21.964 -16.756 1.00 38.69 294 ALA A CA 1
ATOM 2324 C C . ALA A 1 294 ? -16.377 21.096 -17.805 1.00 38.69 294 ALA A C 1
ATOM 2326 O O . ALA A 1 294 ? -15.947 19.990 -17.482 1.00 38.69 294 ALA A O 1
ATOM 2327 N N . LYS A 1 295 ? -16.310 21.569 -19.056 1.00 45.69 295 LYS A N 1
ATOM 2328 C CA . LYS A 1 295 ? -15.542 20.953 -20.149 1.00 45.69 295 LYS A CA 1
ATOM 2329 C C . LYS A 1 295 ? -14.114 20.675 -19.662 1.00 45.69 295 LYS A C 1
ATOM 2331 O O . LYS A 1 295 ? -13.253 21.546 -19.722 1.00 45.69 295 LYS A O 1
ATOM 2336 N N . ARG A 1 296 ? -13.876 19.476 -19.139 1.00 38.66 296 ARG A N 1
ATOM 2337 C CA . ARG A 1 296 ? -12.580 19.016 -18.656 1.00 38.66 296 ARG A CA 1
ATOM 2338 C C . ARG A 1 296 ? -12.108 17.945 -19.617 1.00 38.66 296 ARG A C 1
ATOM 2340 O O . ARG A 1 296 ? -12.832 16.999 -19.913 1.00 38.66 296 ARG A O 1
ATOM 2347 N N . SER A 1 297 ? -10.907 18.179 -20.128 1.00 40.16 297 SER A N 1
ATOM 2348 C CA . SER A 1 297 ? -10.068 17.239 -20.860 1.00 40.16 297 SER A CA 1
ATOM 2349 C C . SER A 1 297 ? -10.305 15.798 -20.413 1.00 40.16 297 SER A C 1
ATOM 2351 O O . SER A 1 297 ? -10.263 15.520 -19.213 1.00 40.16 297 SER A O 1
ATOM 2353 N N . ILE A 1 298 ? -10.530 14.919 -21.390 1.00 36.94 298 ILE A N 1
ATOM 2354 C CA . ILE A 1 298 ? -10.612 13.461 -21.242 1.00 36.94 298 ILE A CA 1
ATOM 2355 C C . ILE A 1 298 ? -9.590 13.011 -20.181 1.00 36.94 298 ILE A C 1
ATOM 2357 O O . ILE A 1 298 ? -8.413 13.358 -20.333 1.00 36.94 298 ILE A O 1
ATOM 2361 N N . PRO A 1 299 ? -10.001 12.306 -19.106 1.00 41.47 299 PRO A N 1
ATOM 2362 C CA . PRO A 1 299 ? -9.064 11.771 -18.129 1.00 41.47 299 PRO A CA 1
ATOM 2363 C C . PRO A 1 299 ? -8.062 10.904 -18.884 1.00 41.47 299 PRO A C 1
ATOM 2365 O O . PRO A 1 299 ? -8.445 9.937 -19.539 1.00 41.47 299 PRO A O 1
ATOM 2368 N N . HIS A 1 300 ? -6.791 11.289 -18.869 1.00 54.72 300 HIS A N 1
ATOM 2369 C CA . HIS A 1 300 ? -5.749 10.392 -19.335 1.00 54.72 300 HIS A CA 1
ATOM 2370 C C . HIS A 1 300 ? -5.714 9.216 -18.360 1.00 54.72 300 HIS A C 1
ATOM 2372 O O . HIS A 1 300 ? -5.589 9.438 -17.153 1.00 54.72 300 HIS A O 1
ATOM 2378 N N . ASP A 1 301 ? -5.869 7.993 -18.872 1.00 67.19 301 ASP A N 1
ATOM 2379 C CA . ASP A 1 301 ? -5.668 6.786 -18.074 1.00 67.19 301 ASP A CA 1
ATOM 2380 C C . ASP A 1 301 ? -4.324 6.893 -17.336 1.00 67.19 301 ASP A C 1
ATOM 2382 O O . ASP A 1 301 ? -3.339 7.350 -17.933 1.00 67.19 301 ASP A O 1
ATOM 2386 N N . PRO A 1 302 ? -4.257 6.517 -16.046 1.00 78.75 302 PRO A N 1
ATOM 2387 C CA . PRO A 1 302 ? -3.007 6.569 -15.306 1.00 78.75 302 PRO A CA 1
ATOM 2388 C C . PRO A 1 302 ? -1.949 5.728 -16.028 1.00 78.75 302 PRO A C 1
ATOM 2390 O O . PRO A 1 302 ? -2.179 4.561 -16.360 1.00 78.75 302 PRO A O 1
ATOM 2393 N N . VAL A 1 303 ? -0.791 6.341 -16.293 1.00 92.62 303 VAL A N 1
ATOM 2394 C CA . VAL A 1 303 ? 0.345 5.665 -16.924 1.00 92.62 303 VAL A CA 1
ATOM 2395 C C . VAL A 1 303 ? 0.812 4.521 -16.025 1.00 92.62 303 VAL A C 1
ATOM 2397 O O . VAL A 1 303 ? 0.875 4.667 -14.806 1.00 92.62 303 VAL A O 1
ATOM 2400 N N . LYS A 1 304 ? 1.135 3.368 -16.611 1.00 96.38 304 LYS A N 1
ATOM 2401 C CA . LYS A 1 304 ? 1.626 2.220 -15.842 1.00 96.38 304 LYS A CA 1
ATOM 2402 C C . LYS A 1 304 ? 3.157 2.223 -15.770 1.00 96.38 304 LYS A C 1
ATOM 2404 O O . LYS A 1 304 ? 3.800 2.460 -16.796 1.00 96.38 304 LYS A O 1
ATOM 2409 N N . PRO A 1 305 ? 3.765 1.912 -14.616 1.00 97.19 305 PRO A N 1
ATOM 2410 C CA . PRO A 1 305 ? 5.213 1.790 -14.525 1.00 97.19 305 PRO A CA 1
ATOM 2411 C C . PRO A 1 305 ? 5.704 0.558 -15.297 1.00 97.19 305 PRO A C 1
ATOM 2413 O O . PRO A 1 305 ? 5.129 -0.530 -15.177 1.00 97.19 305 PRO A O 1
ATOM 2416 N N . PHE A 1 306 ? 6.792 0.708 -16.049 1.00 97.56 306 PHE A N 1
ATOM 2417 C CA . PHE A 1 306 ? 7.610 -0.411 -16.527 1.00 97.56 306 PHE A CA 1
ATOM 2418 C C . PHE A 1 306 ? 9.086 -0.160 -16.226 1.00 97.56 306 PHE A C 1
ATOM 2420 O O . PHE A 1 306 ? 9.489 0.974 -15.976 1.00 97.56 306 PHE A O 1
ATOM 2427 N N . LEU A 1 307 ? 9.871 -1.231 -16.208 1.00 95.56 307 LEU A N 1
ATOM 2428 C CA . LEU A 1 307 ? 11.292 -1.200 -15.887 1.00 95.56 307 LEU A CA 1
ATOM 2429 C C . LEU A 1 307 ? 12.099 -1.697 -17.085 1.00 95.56 307 LEU A C 1
ATOM 2431 O O . LEU A 1 307 ? 11.724 -2.697 -17.687 1.00 95.56 307 LEU A O 1
ATOM 2435 N N . ILE A 1 308 ? 13.210 -1.029 -17.392 1.00 93.69 308 ILE A N 1
ATOM 2436 C CA . ILE A 1 308 ? 14.288 -1.578 -18.221 1.00 93.69 308 ILE A CA 1
ATOM 2437 C C . ILE A 1 308 ? 15.454 -1.842 -17.273 1.00 93.69 308 ILE A C 1
ATOM 2439 O O . ILE A 1 308 ? 15.930 -0.915 -16.616 1.00 93.69 308 ILE A O 1
ATOM 2443 N N . TYR A 1 309 ? 15.837 -3.106 -17.123 1.00 92.00 309 TYR A N 1
ATOM 2444 C CA . TYR A 1 309 ? 16.808 -3.551 -16.134 1.00 92.00 309 TYR A CA 1
ATOM 2445 C C . TYR A 1 309 ? 17.992 -4.232 -16.817 1.00 92.00 309 TYR A C 1
ATOM 2447 O O . TYR A 1 309 ? 17.901 -5.384 -17.237 1.00 92.00 309 TYR A O 1
ATOM 2455 N N . TYR A 1 310 ? 19.095 -3.489 -16.879 1.00 87.19 310 TYR A N 1
ATOM 2456 C CA . TYR A 1 310 ? 20.378 -3.938 -17.418 1.00 87.19 310 TYR A CA 1
ATOM 2457 C C . TYR A 1 310 ? 21.279 -4.592 -16.359 1.00 87.19 310 TYR A C 1
ATOM 2459 O O . TYR A 1 310 ? 22.317 -5.129 -16.710 1.00 87.19 310 TYR A O 1
ATOM 2467 N N . GLY A 1 311 ? 20.930 -4.506 -15.069 1.00 84.06 311 GLY A N 1
ATOM 2468 C CA . GLY A 1 311 ? 21.751 -5.025 -13.971 1.00 84.06 311 GLY A CA 1
ATOM 2469 C C . GLY A 1 311 ? 21.753 -6.554 -13.877 1.00 84.06 311 GLY A C 1
ATOM 2470 O O . GLY A 1 311 ? 20.970 -7.241 -14.528 1.00 84.06 311 GLY A O 1
ATOM 2471 N N . TRP A 1 312 ? 22.585 -7.099 -12.988 1.00 85.94 312 TRP A N 1
ATOM 2472 C CA . TRP A 1 312 ? 22.679 -8.550 -12.790 1.00 85.94 312 TRP A CA 1
ATOM 2473 C C . TRP A 1 312 ? 21.513 -9.080 -11.949 1.00 85.94 312 TRP A C 1
ATOM 2475 O O . TRP A 1 312 ? 21.058 -8.429 -10.992 1.00 85.94 312 TRP A O 1
ATOM 2485 N N . ILE A 1 313 ? 21.048 -10.294 -12.249 1.00 88.88 313 ILE A N 1
ATOM 2486 C CA . ILE A 1 313 ? 19.963 -10.934 -11.496 1.00 88.88 313 ILE A CA 1
ATOM 2487 C C . ILE A 1 313 ? 20.575 -11.781 -10.372 1.00 88.88 313 ILE A C 1
ATOM 2489 O O . ILE A 1 313 ? 21.292 -12.742 -10.641 1.00 88.88 313 ILE A O 1
ATOM 2493 N N . PRO A 1 314 ? 20.324 -11.471 -9.083 1.00 87.81 314 PRO A N 1
ATOM 2494 C CA . PRO A 1 314 ? 21.023 -12.162 -8.005 1.00 87.81 314 PRO A CA 1
ATOM 2495 C C . PRO A 1 314 ? 20.641 -13.644 -7.903 1.00 87.81 314 PRO A C 1
ATOM 2497 O O . PRO A 1 314 ? 19.485 -13.961 -7.653 1.00 87.81 314 PRO A O 1
ATOM 2500 N N . GLU A 1 315 ? 21.619 -14.547 -7.942 1.00 88.19 315 GLU A N 1
ATOM 2501 C CA . GLU A 1 315 ? 21.362 -15.986 -7.750 1.00 88.19 315 GLU A CA 1
ATOM 2502 C C . GLU A 1 315 ? 20.994 -16.346 -6.302 1.00 88.19 315 GLU A C 1
ATOM 2504 O O . GLU A 1 315 ? 20.212 -17.259 -6.020 1.00 88.19 315 GLU A O 1
ATOM 2509 N N . ASN A 1 316 ? 21.580 -15.624 -5.344 1.00 91.06 316 ASN A N 1
ATOM 2510 C CA . ASN A 1 316 ? 21.363 -15.873 -3.927 1.00 91.06 316 ASN A CA 1
ATOM 2511 C C . ASN A 1 316 ? 19.894 -15.613 -3.562 1.00 91.06 316 ASN A C 1
ATOM 2513 O O . ASN A 1 316 ? 19.416 -14.489 -3.700 1.00 91.06 316 ASN A O 1
ATOM 2517 N N . GLN A 1 317 ? 19.209 -16.616 -3.001 1.00 90.00 317 GLN A N 1
ATOM 2518 C CA . GLN A 1 317 ? 17.774 -16.546 -2.705 1.00 90.00 317 GLN A CA 1
ATOM 2519 C C . GLN A 1 317 ? 17.375 -15.312 -1.887 1.00 90.00 317 GLN A C 1
ATOM 2521 O O . GLN A 1 317 ? 16.359 -14.696 -2.188 1.00 90.00 317 GLN A O 1
ATOM 2526 N N . HIS A 1 318 ? 18.157 -14.919 -0.876 1.00 85.94 318 HIS A N 1
ATOM 2527 C CA . HIS A 1 318 ? 17.846 -13.738 -0.0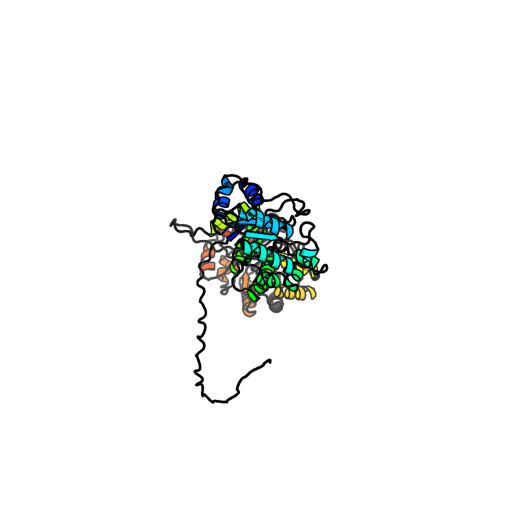68 1.00 85.94 318 HIS A CA 1
ATOM 2528 C C . HIS A 1 318 ? 17.927 -12.446 -0.896 1.00 85.94 318 HIS A C 1
ATOM 2530 O O . HIS A 1 318 ? 17.044 -11.589 -0.804 1.00 85.94 318 HIS A O 1
ATOM 2536 N N . ARG A 1 319 ? 18.958 -12.317 -1.740 1.00 90.06 319 ARG A N 1
ATOM 2537 C CA . ARG A 1 319 ? 19.109 -11.174 -2.653 1.00 90.06 319 ARG A CA 1
ATOM 2538 C C . ARG A 1 319 ? 18.050 -11.180 -3.756 1.00 90.06 319 ARG A C 1
ATOM 2540 O O . ARG A 1 319 ? 17.523 -10.113 -4.054 1.00 90.06 319 ARG A O 1
ATOM 2547 N N . LEU A 1 320 ? 17.683 -12.347 -4.287 1.00 91.75 320 LEU A N 1
ATOM 2548 C CA . LEU A 1 320 ? 16.609 -12.497 -5.269 1.00 91.75 320 LEU A CA 1
ATOM 2549 C C . LEU A 1 320 ? 15.251 -12.106 -4.674 1.00 91.75 320 LEU A C 1
ATOM 2551 O O . LEU A 1 320 ? 14.487 -11.381 -5.301 1.00 91.75 320 LEU A O 1
ATOM 2555 N N . LEU A 1 321 ? 14.975 -12.497 -3.424 1.00 86.75 321 LEU A N 1
ATOM 2556 C CA . LEU A 1 321 ? 13.770 -12.078 -2.703 1.00 86.75 321 LEU A CA 1
ATOM 2557 C C . LEU A 1 321 ? 13.746 -10.557 -2.511 1.00 86.75 321 LEU A C 1
ATOM 2559 O O . LEU A 1 321 ? 12.717 -9.921 -2.728 1.00 86.75 321 LEU A O 1
ATOM 2563 N N . LYS A 1 322 ? 14.880 -9.957 -2.130 1.00 86.62 322 LYS A N 1
ATOM 2564 C CA . LYS A 1 322 ? 15.003 -8.498 -2.020 1.00 86.62 322 LYS A CA 1
ATOM 2565 C C . LYS A 1 322 ? 14.737 -7.823 -3.367 1.00 86.62 322 LYS A C 1
ATOM 2567 O O . LYS A 1 322 ? 13.940 -6.894 -3.412 1.00 86.62 322 LYS A O 1
ATOM 2572 N N . PHE A 1 323 ? 15.339 -8.327 -4.442 1.00 91.44 323 PHE A N 1
ATOM 2573 C CA . PHE A 1 323 ? 15.133 -7.819 -5.795 1.00 91.44 323 PHE A CA 1
ATOM 2574 C C . PHE A 1 323 ? 13.668 -7.937 -6.240 1.00 91.44 323 PHE A C 1
ATOM 2576 O O . PHE A 1 323 ? 13.100 -6.955 -6.706 1.00 91.44 323 PHE A O 1
ATOM 2583 N N . SER A 1 324 ? 13.011 -9.074 -5.980 1.00 94.25 324 SER A N 1
ATOM 2584 C CA . SER A 1 324 ? 11.590 -9.281 -6.301 1.00 94.25 324 SER A CA 1
ATOM 2585 C C . SER A 1 324 ? 10.675 -8.234 -5.654 1.00 94.25 324 SER A C 1
ATOM 2587 O O . SER A 1 324 ? 9.745 -7.745 -6.288 1.00 94.25 324 SER A O 1
ATOM 2589 N N . ARG A 1 325 ? 10.977 -7.822 -4.414 1.00 88.38 325 ARG A N 1
ATOM 2590 C CA . ARG A 1 325 ? 10.250 -6.751 -3.714 1.00 88.38 325 ARG A CA 1
ATOM 2591 C C . ARG A 1 325 ? 10.539 -5.383 -4.318 1.00 88.38 325 ARG A C 1
ATOM 2593 O O . ARG A 1 325 ? 9.641 -4.554 -4.391 1.00 88.38 325 ARG A O 1
ATOM 2600 N N . THR A 1 326 ? 11.776 -5.145 -4.750 1.00 88.94 326 THR A N 1
ATOM 2601 C CA . THR A 1 326 ? 12.178 -3.891 -5.397 1.00 88.94 326 THR A CA 1
ATOM 2602 C C . THR A 1 326 ? 11.431 -3.663 -6.711 1.00 88.94 326 THR A C 1
ATOM 2604 O O . THR A 1 326 ?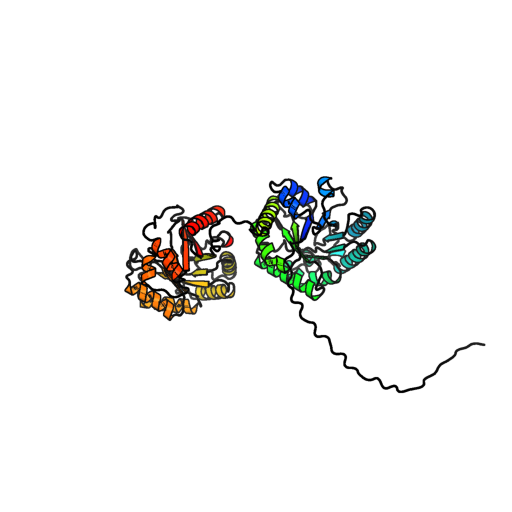 10.996 -2.544 -6.972 1.00 88.94 326 THR A O 1
ATOM 2607 N N . ILE A 1 327 ? 11.242 -4.714 -7.514 1.00 94.75 327 ILE A N 1
ATOM 2608 C CA . ILE A 1 327 ? 10.528 -4.632 -8.798 1.00 94.75 327 ILE A CA 1
ATOM 2609 C C . ILE A 1 327 ? 9.017 -4.904 -8.668 1.00 94.75 327 ILE A C 1
ATOM 2611 O O . ILE A 1 327 ? 8.290 -4.931 -9.663 1.00 94.75 327 ILE A O 1
ATOM 2615 N N . GLN A 1 328 ? 8.511 -5.090 -7.448 1.00 92.44 328 GLN A N 1
ATOM 2616 C CA . GLN A 1 328 ? 7.084 -5.271 -7.215 1.00 92.44 328 GLN A CA 1
ATOM 2617 C C . GLN A 1 328 ? 6.313 -3.990 -7.574 1.00 92.44 328 GLN A C 1
ATOM 2619 O O . GLN A 1 328 ? 6.697 -2.881 -7.207 1.00 92.44 328 GLN A O 1
ATOM 2624 N N . GLY A 1 329 ? 5.191 -4.150 -8.281 1.00 92.56 329 GLY A N 1
ATOM 2625 C CA . GLY A 1 329 ? 4.323 -3.048 -8.712 1.00 92.56 329 GLY A CA 1
ATOM 2626 C C . GLY A 1 329 ? 4.576 -2.559 -10.141 1.00 92.56 329 GLY A C 1
ATOM 2627 O O . GLY A 1 329 ? 3.735 -1.848 -10.688 1.00 92.56 329 GLY A O 1
ATOM 2628 N N . TYR A 1 330 ? 5.672 -2.978 -10.778 1.00 97.31 330 TYR A N 1
ATOM 2629 C CA . TYR A 1 330 ? 5.868 -2.777 -12.212 1.00 97.31 330 TYR A CA 1
ATOM 2630 C C . TYR A 1 330 ? 4.873 -3.616 -13.029 1.00 97.31 330 TYR A C 1
ATOM 2632 O O . TYR A 1 330 ? 4.556 -4.746 -12.671 1.00 97.31 330 TYR A O 1
ATOM 2640 N N . SER A 1 331 ? 4.358 -3.063 -14.131 1.00 97.31 331 SER A N 1
ATOM 2641 C CA . SER A 1 331 ? 3.442 -3.768 -15.049 1.00 97.31 331 SER A CA 1
ATOM 2642 C C . SER A 1 331 ? 4.172 -4.548 -16.147 1.00 97.31 331 SER A C 1
ATOM 2644 O O . SER A 1 331 ? 3.589 -5.433 -16.779 1.00 97.31 331 SER A O 1
ATOM 2646 N N . ALA A 1 332 ? 5.426 -4.190 -16.415 1.00 97.81 332 ALA A N 1
ATOM 2647 C CA . ALA A 1 332 ? 6.330 -4.934 -17.279 1.00 97.81 332 ALA A CA 1
ATOM 2648 C C . ALA A 1 332 ? 7.783 -4.693 -16.853 1.00 97.81 332 ALA A C 1
ATOM 2650 O O . ALA A 1 332 ? 8.098 -3.630 -16.309 1.00 97.81 332 ALA A O 1
ATOM 2651 N N . VAL A 1 333 ? 8.647 -5.669 -17.111 1.00 96.81 333 VAL A N 1
ATOM 2652 C CA . VAL A 1 333 ? 10.091 -5.585 -16.874 1.00 96.81 333 VAL A CA 1
ATOM 2653 C C . VAL A 1 333 ? 10.802 -6.105 -18.118 1.00 96.81 333 VAL A C 1
ATOM 2655 O O . VAL A 1 333 ? 10.559 -7.238 -18.530 1.00 96.81 333 VAL A O 1
ATOM 2658 N N . VAL A 1 334 ? 11.655 -5.275 -18.711 1.00 96.00 334 VAL A N 1
ATOM 2659 C CA . VAL A 1 334 ? 12.603 -5.665 -19.753 1.00 96.00 334 VAL A CA 1
ATOM 2660 C C . VAL A 1 334 ? 13.901 -6.074 -19.071 1.00 96.00 334 VAL A C 1
ATOM 2662 O O . VAL A 1 334 ? 14.437 -5.307 -18.271 1.00 96.00 334 VAL A O 1
ATOM 2665 N N . LEU A 1 335 ? 14.370 -7.279 -19.368 1.00 93.06 335 LEU A N 1
ATOM 2666 C CA . LEU A 1 335 ? 15.613 -7.842 -18.865 1.00 93.06 335 LEU A CA 1
ATOM 2667 C C . LEU A 1 335 ? 16.641 -7.903 -19.991 1.00 93.06 335 LEU A C 1
ATOM 2669 O O . LEU A 1 335 ? 16.301 -8.291 -21.108 1.00 93.06 335 LEU A O 1
ATOM 2673 N N . GLY A 1 336 ? 17.890 -7.606 -19.661 1.00 84.00 336 GLY A N 1
ATOM 2674 C CA . GLY A 1 336 ? 19.042 -8.038 -20.441 1.00 84.00 336 GLY A CA 1
ATOM 2675 C C . GLY A 1 336 ? 20.092 -6.952 -20.641 1.00 84.00 336 GLY A C 1
ATOM 2676 O O . GLY A 1 336 ? 19.734 -5.786 -20.628 1.00 84.00 336 GLY A O 1
ATOM 2677 N N . SER A 1 337 ? 21.352 -7.337 -20.848 1.00 65.00 337 SER A N 1
ATOM 2678 C CA . SER A 1 337 ? 22.483 -6.536 -21.343 1.00 65.00 337 SER A CA 1
ATOM 2679 C C . SER A 1 337 ? 23.559 -7.386 -22.051 1.00 65.00 337 SER A C 1
ATOM 2681 O O . SER A 1 337 ? 24.650 -6.877 -22.304 1.00 65.00 337 SER A O 1
ATOM 2683 N N . GLY A 1 338 ? 23.280 -8.663 -22.360 1.00 58.50 338 GLY A N 1
ATOM 2684 C CA . GLY A 1 338 ? 24.148 -9.538 -23.162 1.00 58.50 338 GLY A CA 1
ATOM 2685 C C . GLY A 1 338 ? 24.866 -10.659 -22.398 1.00 58.50 338 GLY A C 1
ATOM 2686 O O . GLY A 1 338 ? 25.507 -11.496 -23.035 1.00 58.50 338 GLY A O 1
ATOM 2687 N N . ASP A 1 339 ? 24.740 -10.733 -21.068 1.00 60.44 339 ASP A N 1
ATOM 2688 C CA . ASP A 1 339 ? 25.445 -11.727 -20.236 1.00 60.44 339 ASP A CA 1
ATOM 2689 C C . ASP A 1 339 ? 24.565 -12.924 -19.820 1.00 60.44 339 ASP A C 1
ATOM 2691 O O . ASP A 1 339 ? 25.085 -13.943 -19.349 1.00 60.44 339 ASP A O 1
ATOM 2695 N N . GLU A 1 340 ? 23.252 -12.862 -20.065 1.00 64.12 340 GLU A N 1
ATOM 2696 C CA . GLU A 1 340 ? 22.235 -13.786 -19.519 1.00 64.12 340 GLU A CA 1
ATOM 2697 C C . GLU A 1 340 ? 22.427 -15.224 -20.009 1.00 64.12 340 GLU A C 1
ATOM 2699 O O . GLU A 1 340 ? 22.031 -16.201 -19.369 1.00 64.12 340 GLU A O 1
ATOM 2704 N N . TRP A 1 341 ? 23.045 -15.358 -21.181 1.00 66.00 341 TRP A N 1
ATOM 2705 C CA . TRP A 1 341 ? 23.284 -16.634 -21.845 1.00 66.00 341 TRP A CA 1
ATOM 2706 C C . TRP A 1 341 ? 24.625 -17.262 -21.472 1.00 66.00 341 TRP A C 1
ATOM 2708 O O . TRP A 1 341 ? 24.850 -18.436 -21.771 1.00 66.00 341 TRP A O 1
ATOM 2718 N N . SER A 1 342 ? 25.519 -16.500 -20.837 1.00 60.72 342 SER A N 1
ATOM 2719 C CA . SER A 1 342 ? 26.852 -16.969 -20.447 1.00 60.72 342 SER A CA 1
ATOM 2720 C C . SER A 1 342 ? 26.849 -17.711 -19.104 1.00 60.72 342 SER A C 1
ATOM 2722 O O . SER A 1 342 ? 27.744 -18.519 -18.845 1.00 60.72 342 SER A O 1
ATOM 2724 N N . GLN A 1 343 ? 25.823 -17.500 -18.268 1.00 62.12 343 GLN A N 1
ATOM 2725 C CA . GLN A 1 343 ? 25.720 -18.073 -16.924 1.00 62.12 343 GLN A CA 1
ATOM 2726 C C . GLN A 1 343 ? 24.372 -18.783 -16.725 1.00 62.12 343 GLN A C 1
ATOM 2728 O O . GLN A 1 343 ? 23.332 -18.155 -16.549 1.00 62.12 343 GLN A O 1
ATOM 2733 N N . ASN A 1 344 ? 24.388 -20.122 -16.679 1.00 63.47 344 ASN A N 1
ATOM 2734 C CA . ASN A 1 344 ? 23.188 -20.964 -16.503 1.00 63.47 344 ASN A CA 1
ATOM 2735 C C . ASN A 1 344 ? 22.319 -20.602 -15.277 1.00 63.47 344 ASN A C 1
ATOM 2737 O O . ASN A 1 344 ? 21.145 -20.967 -15.210 1.00 63.47 344 ASN A O 1
ATOM 2741 N N . ASN A 1 345 ? 22.883 -19.913 -14.288 1.00 71.12 345 ASN A N 1
ATOM 2742 C CA . ASN A 1 345 ? 22.220 -19.621 -13.024 1.00 71.12 345 ASN A CA 1
ATOM 2743 C C . ASN A 1 345 ? 21.253 -18.424 -13.090 1.00 71.12 345 ASN A C 1
ATOM 2745 O O . ASN A 1 345 ? 20.295 -18.369 -12.307 1.00 71.12 345 ASN A O 1
ATOM 2749 N N . GLU A 1 346 ? 21.446 -17.482 -14.020 1.00 80.62 346 GLU A N 1
ATOM 2750 C CA . GLU A 1 346 ? 20.532 -16.342 -14.173 1.00 80.62 346 GLU A CA 1
ATOM 2751 C C . GLU A 1 346 ? 19.168 -16.794 -14.697 1.00 80.62 346 GLU A C 1
ATOM 2753 O O . GLU A 1 346 ? 18.135 -16.380 -14.170 1.00 80.62 346 GLU A O 1
ATOM 2758 N N . ILE A 1 347 ? 19.157 -17.754 -15.627 1.00 84.88 347 ILE A N 1
ATOM 2759 C CA . ILE A 1 347 ? 17.946 -18.399 -16.155 1.00 84.88 347 ILE A CA 1
ATOM 2760 C C . ILE A 1 347 ? 17.054 -18.916 -15.018 1.00 84.88 347 ILE A C 1
ATOM 2762 O O . ILE A 1 347 ? 15.853 -18.640 -14.979 1.00 84.88 347 ILE A O 1
ATOM 2766 N N . HIS A 1 348 ? 17.639 -19.626 -14.050 1.00 88.31 348 HIS A N 1
ATOM 2767 C CA . HIS A 1 348 ? 16.886 -20.161 -12.917 1.00 88.31 348 HIS A CA 1
ATOM 2768 C C . HIS A 1 348 ? 16.331 -19.052 -12.007 1.00 88.31 348 HIS A C 1
ATOM 2770 O O . HIS A 1 348 ? 15.246 -19.183 -11.432 1.00 88.31 348 HIS A O 1
ATOM 2776 N N . SER A 1 349 ? 17.062 -17.945 -11.882 1.00 91.00 349 SER A N 1
ATOM 2777 C CA . SER A 1 349 ? 16.639 -16.786 -11.095 1.00 91.00 349 SER A CA 1
ATOM 2778 C C . SER A 1 349 ? 15.490 -16.033 -11.771 1.00 91.00 349 SER A C 1
ATOM 2780 O O . SER A 1 349 ? 14.530 -15.667 -11.093 1.00 91.00 349 SER A O 1
ATOM 2782 N N . ILE A 1 350 ? 15.526 -15.889 -13.099 1.00 90.94 350 ILE A N 1
ATOM 2783 C CA . ILE A 1 350 ? 14.436 -15.317 -13.904 1.00 90.94 350 ILE A CA 1
ATOM 2784 C C . ILE A 1 350 ? 13.161 -16.149 -13.747 1.00 90.94 350 ILE A C 1
ATOM 2786 O O . ILE A 1 350 ? 12.117 -15.604 -13.397 1.00 90.94 350 ILE A O 1
ATOM 2790 N N . GLN A 1 351 ? 13.248 -17.473 -13.901 1.00 91.19 351 GLN A N 1
ATOM 2791 C CA . GLN A 1 351 ? 12.095 -18.372 -13.746 1.00 91.19 351 GLN A CA 1
ATOM 2792 C C . GLN A 1 351 ? 11.468 -18.288 -12.344 1.00 91.19 351 GLN A C 1
ATOM 2794 O O . GLN A 1 351 ? 10.246 -18.316 -12.187 1.00 91.19 351 GLN A O 1
ATOM 2799 N N . LYS A 1 352 ? 12.290 -18.138 -11.295 1.00 93.69 352 LYS A N 1
ATOM 2800 C CA . LYS A 1 352 ? 11.785 -17.897 -9.935 1.00 93.69 352 LYS A CA 1
ATOM 2801 C C . LYS A 1 352 ? 11.037 -16.573 -9.838 1.00 93.69 352 LYS A C 1
ATOM 2803 O O . LYS A 1 352 ? 9.944 -16.554 -9.276 1.00 93.69 352 LYS A O 1
ATOM 2808 N N . LEU A 1 353 ? 11.594 -15.490 -10.381 1.00 94.19 353 LEU A N 1
ATOM 2809 C CA . LEU A 1 353 ? 10.929 -14.186 -10.384 1.00 94.19 353 LEU A CA 1
ATOM 2810 C C . LEU A 1 353 ? 9.599 -14.230 -11.136 1.00 94.19 353 LEU A C 1
ATOM 2812 O O . LEU A 1 353 ? 8.619 -13.696 -10.624 1.00 94.19 353 LEU A O 1
ATOM 2816 N N . GLU A 1 354 ? 9.544 -14.907 -12.283 1.00 93.88 354 GLU A N 1
ATOM 2817 C CA . GLU A 1 354 ? 8.310 -15.130 -13.042 1.00 93.88 354 GLU A CA 1
ATOM 2818 C C . GLU A 1 354 ? 7.247 -15.813 -12.169 1.00 93.88 354 GLU A C 1
ATOM 2820 O O . GLU A 1 354 ? 6.120 -15.331 -12.062 1.00 93.88 354 GLU A O 1
ATOM 2825 N N . SER A 1 355 ? 7.635 -16.875 -11.454 1.00 91.81 355 SER A N 1
ATOM 2826 C CA . SER A 1 355 ? 6.729 -17.608 -10.563 1.00 91.81 355 SER A CA 1
ATOM 2827 C C . SER A 1 355 ? 6.239 -16.780 -9.367 1.00 91.81 355 SER A C 1
ATOM 2829 O O . SER A 1 355 ? 5.109 -16.949 -8.910 1.00 91.81 355 SER A O 1
ATOM 2831 N N . TRP A 1 356 ? 7.077 -15.879 -8.843 1.00 94.06 356 TRP A N 1
ATOM 2832 C CA . TRP A 1 356 ? 6.754 -15.046 -7.680 1.00 94.06 356 TRP A CA 1
ATOM 2833 C C . TRP A 1 356 ? 5.966 -13.790 -8.047 1.00 94.06 356 TRP A C 1
ATOM 2835 O O . TRP A 1 356 ? 5.273 -13.233 -7.196 1.00 94.06 356 TRP A O 1
ATOM 2845 N N . LEU A 1 357 ? 6.090 -13.326 -9.291 1.00 95.69 357 LEU A N 1
ATOM 2846 C CA . LEU A 1 357 ? 5.514 -12.076 -9.778 1.00 95.69 357 LEU A CA 1
ATOM 2847 C C . LEU A 1 357 ? 4.711 -12.309 -11.074 1.00 95.69 357 LEU A C 1
ATOM 2849 O O . LEU A 1 357 ? 4.998 -11.667 -12.089 1.00 95.69 357 LEU A O 1
ATOM 2853 N N . PRO A 1 358 ? 3.674 -13.171 -11.054 1.00 95.56 358 PRO A N 1
ATOM 2854 C CA . PRO A 1 358 ? 2.919 -13.550 -12.254 1.00 95.56 358 PRO A CA 1
ATOM 2855 C C . PRO A 1 358 ? 2.157 -12.381 -12.900 1.00 95.56 358 PRO A C 1
ATOM 2857 O O . PRO A 1 358 ? 1.705 -12.473 -14.036 1.00 95.56 358 PRO A O 1
ATOM 2860 N N . GLN A 1 359 ? 1.991 -11.267 -12.184 1.00 94.44 359 GLN A N 1
ATOM 2861 C CA . GLN A 1 359 ? 1.384 -10.043 -12.706 1.00 94.44 359 GLN A CA 1
ATOM 2862 C C . GLN A 1 359 ? 2.310 -9.227 -13.626 1.00 94.44 359 GLN A C 1
ATOM 2864 O O . GLN A 1 359 ? 1.834 -8.308 -14.295 1.00 94.44 359 GLN A O 1
ATOM 2869 N N . ILE A 1 360 ? 3.620 -9.499 -13.626 1.00 97.25 360 ILE A N 1
ATOM 2870 C CA . ILE A 1 360 ? 4.599 -8.777 -14.445 1.00 97.25 360 ILE A CA 1
ATOM 2871 C C . ILE A 1 360 ? 4.662 -9.409 -15.833 1.00 97.25 360 ILE A C 1
ATOM 2873 O O . ILE A 1 360 ? 4.849 -10.614 -15.971 1.00 97.25 360 ILE A O 1
ATOM 2877 N N . ARG A 1 361 ? 4.576 -8.577 -16.875 1.00 97.75 361 ARG A N 1
ATOM 2878 C CA . ARG A 1 361 ? 4.916 -9.002 -18.238 1.00 97.75 361 ARG A CA 1
ATOM 2879 C C . ARG A 1 361 ? 6.418 -8.870 -18.457 1.00 97.75 361 ARG A C 1
ATOM 2881 O O . ARG A 1 361 ? 6.946 -7.758 -18.442 1.00 97.75 361 ARG A O 1
ATOM 2888 N N . TRP A 1 362 ? 7.089 -9.991 -18.665 1.00 96.94 362 TRP A N 1
ATOM 2889 C CA . TRP A 1 362 ? 8.531 -10.035 -18.890 1.00 96.94 362 TRP A CA 1
ATOM 2890 C C . TRP A 1 362 ? 8.859 -9.788 -20.358 1.00 96.94 362 TRP A C 1
ATOM 2892 O O . TRP A 1 362 ? 8.139 -10.259 -21.237 1.00 96.94 362 TRP A O 1
ATOM 2902 N N . TYR A 1 363 ? 9.919 -9.034 -20.623 1.00 97.81 363 TYR A N 1
ATOM 2903 C CA . TYR A 1 363 ? 10.432 -8.759 -21.961 1.00 97.81 363 TYR A CA 1
ATOM 2904 C C . TYR A 1 363 ? 11.926 -9.068 -22.000 1.00 97.81 363 TYR A C 1
ATOM 2906 O O . TYR A 1 363 ? 12.630 -8.789 -21.033 1.00 97.81 363 TYR A O 1
ATOM 2914 N N . GLY A 1 364 ? 12.396 -9.619 -23.113 1.00 95.75 364 GLY A N 1
ATOM 2915 C CA . GLY A 1 364 ? 13.825 -9.732 -23.398 1.00 95.75 364 GLY A CA 1
ATOM 2916 C C . GLY A 1 364 ? 14.369 -8.484 -24.084 1.00 95.75 364 GLY A C 1
ATOM 2917 O O . GLY A 1 364 ? 13.623 -7.807 -24.788 1.00 95.75 364 GLY A O 1
ATOM 2918 N N . TYR A 1 365 ? 15.647 -8.183 -23.900 1.00 95.06 365 TYR A N 1
ATOM 2919 C CA . TYR A 1 365 ? 16.371 -7.134 -24.616 1.00 95.06 365 TYR A CA 1
ATOM 2920 C C . TYR A 1 365 ? 17.176 -7.728 -25.775 1.00 95.06 365 TYR A C 1
ATOM 2922 O O . TYR A 1 365 ? 17.827 -8.757 -25.592 1.00 95.06 365 TYR A O 1
ATOM 2930 N N . ILE A 1 366 ? 17.140 -7.077 -26.944 1.00 94.50 366 ILE A N 1
ATOM 2931 C CA . ILE A 1 366 ? 17.992 -7.379 -28.103 1.00 94.50 366 ILE A CA 1
ATOM 2932 C C . ILE A 1 366 ? 18.364 -6.058 -28.792 1.00 94.50 366 ILE A C 1
ATOM 2934 O O . ILE A 1 366 ? 17.479 -5.378 -29.315 1.00 94.50 366 ILE A O 1
ATOM 2938 N N . SER A 1 367 ? 19.655 -5.709 -28.851 1.00 93.69 367 SER A N 1
ATOM 2939 C CA . SER A 1 367 ? 20.122 -4.617 -29.724 1.00 93.69 367 SER A CA 1
ATOM 2940 C C . SER A 1 367 ? 20.235 -5.118 -31.162 1.00 93.69 367 SER A C 1
ATOM 2942 O O . SER A 1 367 ? 20.815 -6.175 -31.421 1.00 93.69 367 SER A O 1
ATOM 2944 N N . ILE A 1 368 ? 19.684 -4.355 -32.109 1.00 95.00 368 ILE A N 1
ATOM 2945 C CA . ILE A 1 368 ? 19.808 -4.638 -33.547 1.00 95.00 368 ILE A CA 1
ATOM 2946 C C . ILE A 1 368 ? 20.621 -3.576 -34.296 1.00 95.00 368 ILE A C 1
ATOM 2948 O O . ILE A 1 368 ? 20.714 -3.641 -35.527 1.00 95.00 368 ILE A O 1
ATOM 2952 N N . GLY A 1 369 ? 21.230 -2.634 -33.569 1.00 92.88 369 GLY A N 1
ATOM 2953 C CA . GLY A 1 369 ? 22.110 -1.602 -34.114 1.00 92.88 369 GLY A CA 1
ATOM 2954 C C . GLY A 1 369 ? 23.347 -2.180 -34.806 1.00 92.88 369 GLY A C 1
ATOM 2955 O O . GLY A 1 369 ? 23.810 -3.267 -34.464 1.00 92.88 369 GLY A O 1
ATOM 2956 N N . VAL A 1 370 ? 23.876 -1.459 -35.797 1.00 92.25 370 VAL A N 1
ATOM 2957 C CA . VAL A 1 370 ? 25.052 -1.880 -36.590 1.00 92.25 370 VAL A CA 1
ATOM 2958 C C . VAL A 1 370 ? 26.193 -0.857 -36.569 1.00 92.25 370 VAL A C 1
ATOM 2960 O O . VAL A 1 370 ? 27.310 -1.159 -36.984 1.00 92.25 370 VAL A O 1
ATOM 2963 N N . THR A 1 371 ? 25.934 0.362 -36.088 1.00 88.06 371 THR A N 1
ATOM 2964 C CA . THR A 1 371 ? 26.932 1.435 -35.941 1.00 88.06 371 THR A CA 1
ATOM 2965 C C . THR A 1 371 ? 27.031 1.926 -34.497 1.00 88.06 371 THR A C 1
ATOM 2967 O O . THR A 1 371 ? 26.319 1.451 -33.625 1.00 88.06 371 THR A O 1
ATOM 2970 N N . ASN A 1 372 ? 27.895 2.915 -34.235 1.00 80.25 372 ASN A N 1
ATOM 2971 C CA . ASN A 1 372 ? 28.014 3.617 -32.944 1.00 80.25 372 ASN A CA 1
ATOM 2972 C C . ASN A 1 372 ? 28.446 2.747 -31.749 1.00 80.25 372 ASN A C 1
ATOM 2974 O O . ASN A 1 372 ? 28.162 3.092 -30.608 1.00 80.25 372 ASN A O 1
ATOM 2978 N N . GLY A 1 373 ? 29.169 1.652 -32.002 1.00 80.75 373 GLY A N 1
ATOM 2979 C CA . GLY A 1 373 ? 29.644 0.753 -30.943 1.00 80.75 373 GLY A CA 1
ATOM 2980 C C . GLY A 1 373 ? 28.598 -0.252 -30.457 1.00 80.75 373 GLY A C 1
ATOM 2981 O O . GLY A 1 373 ? 28.858 -0.957 -29.487 1.00 80.75 373 GLY A O 1
ATOM 2982 N N . GLU A 1 374 ? 27.453 -0.341 -31.137 1.00 86.19 374 GLU A N 1
ATOM 2983 C CA . GLU A 1 374 ? 26.459 -1.393 -30.917 1.00 86.19 374 GLU A CA 1
ATOM 2984 C C . GLU A 1 374 ? 27.040 -2.783 -31.238 1.00 86.19 374 GLU A C 1
ATOM 2986 O O . GLU A 1 374 ? 27.901 -2.900 -32.118 1.00 86.19 374 GLU A O 1
ATOM 2991 N N . PRO A 1 375 ? 26.560 -3.857 -30.580 1.00 82.38 375 PRO A N 1
ATOM 2992 C CA . PRO A 1 375 ? 27.135 -5.201 -30.688 1.00 82.38 375 PRO A CA 1
ATOM 2993 C C . PRO A 1 375 ? 27.018 -5.841 -32.084 1.00 82.38 375 PRO A C 1
ATOM 2995 O O . PRO A 1 375 ? 27.618 -6.886 -32.320 1.00 82.38 375 PRO A O 1
ATOM 2998 N N . HIS A 1 376 ? 26.283 -5.217 -33.016 1.00 88.38 376 HIS A N 1
ATOM 2999 C CA . HIS A 1 376 ? 26.156 -5.624 -34.419 1.00 88.38 376 HIS A CA 1
ATOM 3000 C C . HIS A 1 376 ? 25.789 -7.107 -34.598 1.00 88.38 376 HIS A C 1
ATOM 3002 O O . HIS A 1 376 ? 26.387 -7.819 -35.402 1.00 88.38 376 HIS A O 1
ATOM 3008 N N . HIS A 1 377 ? 24.778 -7.574 -33.861 1.00 89.38 377 HIS A N 1
ATOM 3009 C CA . HIS A 1 377 ? 24.309 -8.960 -33.938 1.00 89.38 377 HIS A CA 1
ATOM 3010 C C . HIS A 1 377 ? 23.938 -9.367 -35.374 1.00 89.38 377 HIS A C 1
ATOM 3012 O O . HIS A 1 377 ? 23.202 -8.649 -36.045 1.00 89.38 377 HIS A O 1
ATOM 3018 N N . THR A 1 378 ? 24.390 -10.515 -35.871 1.00 93.12 378 THR A N 1
ATOM 3019 C CA . THR A 1 378 ? 23.905 -11.047 -37.154 1.00 93.12 378 THR A CA 1
ATOM 3020 C C . THR A 1 378 ? 22.427 -11.427 -37.058 1.00 93.12 378 THR A C 1
ATOM 3022 O O . THR A 1 378 ? 21.868 -11.559 -35.967 1.00 93.12 378 THR A O 1
ATOM 3025 N N . ASP A 1 379 ? 21.779 -11.621 -38.201 1.00 94.69 379 ASP A N 1
ATOM 3026 C CA . ASP A 1 379 ? 20.377 -12.036 -38.250 1.00 94.69 379 ASP A CA 1
ATOM 3027 C C . ASP A 1 379 ? 20.168 -13.395 -37.544 1.00 94.69 379 ASP A C 1
ATOM 3029 O O . ASP A 1 379 ? 19.200 -13.570 -36.801 1.00 94.69 379 ASP A O 1
ATOM 3033 N N . GLU A 1 380 ? 21.136 -14.314 -37.643 1.00 93.88 380 GLU A N 1
ATOM 3034 C CA . GLU A 1 380 ? 21.134 -15.586 -36.907 1.00 93.88 380 GLU A CA 1
ATOM 3035 C C . GLU A 1 380 ? 21.285 -15.392 -35.390 1.00 93.88 380 GLU A C 1
ATOM 3037 O O . GLU A 1 380 ? 20.701 -16.141 -34.603 1.00 93.88 380 GLU A O 1
ATOM 3042 N N . GLN A 1 381 ? 22.069 -14.400 -34.951 1.00 92.69 381 GLN A N 1
ATOM 3043 C CA . GLN A 1 381 ? 22.195 -14.075 -33.526 1.00 92.69 381 GLN A CA 1
ATOM 3044 C C . GLN A 1 381 ? 20.885 -13.500 -32.978 1.00 92.69 381 GLN A C 1
ATOM 3046 O O . GLN A 1 381 ? 20.445 -13.928 -31.911 1.00 92.69 381 GLN A O 1
ATOM 3051 N N . ILE A 1 382 ? 20.221 -12.619 -33.734 1.00 94.94 382 ILE A N 1
ATOM 3052 C CA . ILE A 1 382 ? 18.903 -12.071 -33.383 1.00 94.94 382 ILE A CA 1
ATOM 3053 C C . ILE A 1 382 ? 17.874 -13.203 -33.244 1.00 94.94 382 ILE A C 1
ATOM 3055 O O . ILE A 1 382 ? 17.194 -13.294 -32.222 1.00 94.94 382 ILE A O 1
ATOM 3059 N N . GLU A 1 383 ? 17.782 -14.105 -34.228 1.00 96.19 383 GLU A N 1
ATOM 3060 C CA . GLU A 1 383 ? 16.870 -15.257 -34.168 1.00 96.19 383 GLU A CA 1
ATOM 3061 C C . GLU A 1 383 ? 17.155 -16.132 -32.938 1.00 96.19 383 GLU A C 1
ATOM 3063 O O . GLU A 1 383 ? 16.244 -16.493 -32.181 1.00 96.19 383 GLU A O 1
ATOM 3068 N N . ARG A 1 384 ? 18.435 -16.440 -32.699 1.00 93.56 384 ARG A N 1
ATOM 3069 C CA . ARG A 1 384 ? 18.861 -17.243 -31.551 1.00 93.56 384 ARG A CA 1
ATOM 3070 C C . ARG A 1 384 ? 18.439 -16.602 -30.230 1.00 93.56 384 ARG A C 1
ATOM 3072 O O . ARG A 1 384 ? 17.900 -17.308 -29.376 1.00 93.56 384 ARG A O 1
ATOM 3079 N N . GLU A 1 385 ? 18.667 -15.306 -30.046 1.00 92.75 385 GLU A N 1
ATOM 3080 C CA . GLU A 1 385 ? 18.289 -14.593 -28.821 1.00 92.75 385 GLU A CA 1
ATOM 3081 C C . GLU A 1 385 ? 16.774 -14.583 -28.604 1.00 92.75 385 GLU A C 1
ATOM 3083 O O . GLU A 1 385 ? 16.317 -14.853 -27.494 1.00 92.75 385 GLU A O 1
ATOM 3088 N N . ILE A 1 386 ? 15.975 -14.384 -29.657 1.00 95.56 386 ILE A N 1
ATOM 3089 C CA . ILE A 1 386 ? 14.506 -14.456 -29.576 1.00 95.56 386 ILE A CA 1
ATOM 3090 C C . ILE A 1 386 ? 14.056 -15.844 -29.100 1.00 95.56 386 ILE A C 1
ATOM 3092 O O . ILE A 1 386 ? 13.191 -15.962 -28.224 1.00 95.56 386 ILE A O 1
ATOM 3096 N N . VAL A 1 387 ? 14.648 -16.912 -29.641 1.00 94.50 387 VAL A N 1
ATOM 3097 C CA . VAL A 1 387 ? 14.347 -18.290 -29.224 1.00 94.50 387 VAL A CA 1
ATOM 3098 C C . VAL A 1 387 ? 14.722 -18.522 -27.761 1.00 94.50 387 VAL A C 1
ATOM 3100 O O . VAL A 1 387 ? 13.974 -19.182 -27.034 1.00 94.50 387 VAL A O 1
ATOM 3103 N N . LEU A 1 388 ? 15.866 -18.002 -27.319 1.00 91.31 388 LEU A N 1
ATOM 3104 C CA . LEU A 1 388 ? 16.318 -18.139 -25.938 1.00 91.31 388 LEU A CA 1
ATOM 3105 C C . LEU A 1 388 ? 15.405 -17.377 -24.970 1.00 91.31 388 LEU A C 1
ATOM 3107 O O . LEU A 1 388 ? 14.945 -17.961 -23.989 1.00 91.31 388 LEU A O 1
ATOM 3111 N N . TRP A 1 389 ? 15.031 -16.139 -25.292 1.00 93.94 389 TRP A N 1
ATOM 3112 C CA . TRP A 1 389 ? 14.064 -15.369 -24.512 1.00 93.94 389 TRP A CA 1
ATOM 3113 C C . TRP A 1 389 ? 12.697 -16.051 -24.439 1.00 93.94 389 TRP A C 1
ATOM 3115 O O . TRP A 1 389 ? 12.106 -16.151 -23.364 1.00 93.94 389 TRP A O 1
ATOM 3125 N N . LYS A 1 390 ? 12.209 -16.615 -25.548 1.00 94.69 390 LYS A N 1
ATOM 3126 C CA . LYS A 1 390 ? 10.951 -17.374 -25.565 1.00 94.69 390 LYS A CA 1
ATOM 3127 C C . LYS A 1 390 ? 10.965 -18.571 -24.610 1.00 94.69 390 LYS A C 1
ATOM 3129 O O . LYS A 1 390 ? 9.940 -18.871 -23.999 1.00 94.69 390 LYS A O 1
ATOM 3134 N N . LYS A 1 391 ? 12.104 -19.257 -24.459 1.00 92.19 391 LYS A N 1
ATOM 3135 C CA . LYS A 1 391 ? 12.252 -20.372 -23.501 1.00 92.19 391 LYS A CA 1
ATOM 3136 C C . LYS A 1 391 ? 12.141 -19.923 -22.040 1.00 92.19 391 LYS A C 1
ATOM 3138 O O . LYS A 1 391 ? 11.882 -20.761 -21.183 1.00 92.19 391 LYS A O 1
ATOM 3143 N N . LEU A 1 392 ? 12.308 -18.630 -21.766 1.00 90.12 392 LEU A N 1
ATOM 3144 C CA . LEU A 1 392 ? 12.080 -18.005 -20.460 1.00 90.12 392 LEU A CA 1
ATOM 3145 C C . LEU A 1 392 ? 10.658 -17.448 -20.306 1.00 90.12 392 LEU A C 1
ATOM 3147 O O . LEU A 1 392 ? 10.417 -16.642 -19.416 1.00 90.12 392 LEU A O 1
ATOM 3151 N N . HIS A 1 393 ? 9.736 -17.835 -21.194 1.00 94.00 393 HIS A N 1
ATOM 3152 C CA . HIS A 1 393 ? 8.329 -17.428 -21.174 1.00 94.00 393 HIS A CA 1
ATOM 3153 C C . HIS A 1 393 ? 8.104 -15.908 -21.154 1.00 94.00 393 HIS A C 1
ATOM 3155 O O . HIS A 1 393 ? 7.086 -15.422 -20.653 1.00 94.00 393 HIS A O 1
ATOM 3161 N N . VAL A 1 394 ? 9.024 -15.132 -21.740 1.00 95.56 394 VAL A N 1
ATOM 3162 C CA . VAL A 1 394 ? 8.791 -13.694 -21.903 1.00 95.56 394 VAL A CA 1
ATOM 3163 C C . VAL A 1 394 ? 7.543 -13.449 -22.753 1.00 95.56 394 VAL A C 1
ATOM 3165 O O . VAL A 1 394 ? 7.186 -14.233 -23.630 1.00 95.56 394 VAL A O 1
ATOM 3168 N N . SER A 1 395 ? 6.871 -12.332 -22.499 1.00 97.44 395 SER A N 1
ATOM 3169 C CA . SER A 1 395 ? 5.717 -11.865 -23.270 1.00 97.44 395 SER A CA 1
ATOM 3170 C C . SER A 1 395 ? 6.118 -11.085 -24.526 1.00 97.44 395 SER A C 1
ATOM 3172 O O . SER A 1 395 ? 5.290 -10.889 -25.416 1.00 97.44 395 SER A O 1
ATOM 3174 N N . GLY A 1 396 ? 7.359 -10.600 -24.597 1.00 98.00 396 GLY A N 1
ATOM 3175 C CA . GLY A 1 396 ? 7.815 -9.770 -25.703 1.00 98.00 396 GLY A CA 1
ATOM 3176 C C . GLY A 1 396 ? 9.320 -9.534 -25.741 1.00 98.00 396 GLY A C 1
ATOM 3177 O O . GLY A 1 396 ? 10.059 -10.021 -24.889 1.00 98.00 396 GLY A O 1
ATOM 3178 N N . ILE A 1 397 ? 9.754 -8.771 -26.740 1.00 98.12 397 ILE A N 1
ATOM 3179 C CA . ILE A 1 397 ? 11.143 -8.376 -26.974 1.00 98.12 397 ILE A CA 1
ATOM 3180 C C . ILE A 1 397 ? 11.208 -6.859 -27.159 1.00 98.12 397 ILE A C 1
ATOM 3182 O O . ILE A 1 397 ? 10.445 -6.296 -27.945 1.00 98.12 397 ILE A O 1
ATOM 3186 N N . LEU A 1 398 ? 12.117 -6.202 -26.441 1.00 97.88 398 LEU A N 1
ATOM 3187 C CA . LEU A 1 398 ? 12.595 -4.861 -26.751 1.00 97.88 398 LEU A CA 1
ATOM 3188 C C . LEU A 1 398 ? 13.648 -4.967 -27.858 1.00 97.88 398 LEU A C 1
ATOM 3190 O O . LEU A 1 398 ? 14.743 -5.468 -27.619 1.00 97.88 398 LEU A O 1
ATOM 3194 N N . LEU A 1 399 ? 13.296 -4.495 -29.054 1.00 97.44 399 LEU A N 1
ATOM 3195 C CA . LEU A 1 399 ? 14.224 -4.307 -30.166 1.00 97.44 399 LEU A CA 1
ATOM 3196 C C . LEU A 1 399 ? 14.877 -2.933 -30.019 1.00 97.44 399 LEU A C 1
ATOM 3198 O O . LEU A 1 399 ? 14.272 -1.914 -30.376 1.00 97.44 399 LEU A O 1
ATOM 3202 N N . ASP A 1 400 ? 16.075 -2.914 -29.447 1.00 94.94 400 ASP A N 1
ATOM 3203 C CA . ASP A 1 400 ? 16.812 -1.693 -29.155 1.00 94.94 400 ASP A CA 1
ATOM 3204 C C . ASP A 1 400 ? 17.651 -1.208 -30.341 1.00 94.94 400 ASP A C 1
ATOM 3206 O O . ASP A 1 400 ? 18.009 -1.984 -31.233 1.00 94.94 400 ASP A O 1
ATOM 3210 N N . CYS A 1 401 ? 17.933 0.096 -30.369 1.00 93.19 401 CYS A N 1
ATOM 3211 C CA . CYS A 1 401 ? 18.707 0.746 -31.426 1.00 93.19 401 CYS A CA 1
ATOM 3212 C C . CYS A 1 401 ? 18.192 0.417 -32.842 1.00 93.19 401 CYS A C 1
ATOM 3214 O O . CYS A 1 401 ? 18.955 0.319 -33.798 1.00 93.19 401 CYS A O 1
ATOM 3216 N N . ALA A 1 402 ? 16.873 0.270 -33.011 1.00 95.88 402 ALA A N 1
ATOM 3217 C CA . ALA A 1 402 ? 16.257 -0.188 -34.259 1.00 95.88 402 ALA A CA 1
ATOM 3218 C C . ALA A 1 402 ? 16.184 0.896 -35.355 1.00 95.88 402 ALA A C 1
ATOM 3220 O O . ALA A 1 402 ? 15.762 0.640 -36.487 1.00 95.88 402 ALA A O 1
ATOM 3221 N N . GLY A 1 403 ? 16.546 2.139 -35.033 1.00 92.69 403 GLY A N 1
ATOM 3222 C CA . GLY A 1 403 ? 16.419 3.286 -35.932 1.00 92.69 403 GLY A CA 1
ATOM 3223 C C . GLY A 1 403 ? 17.514 3.376 -37.005 1.00 92.69 403 GLY A C 1
ATOM 3224 O O . GLY A 1 403 ? 18.623 2.883 -36.804 1.00 92.69 403 GLY A O 1
ATOM 3225 N N . PRO A 1 404 ? 17.265 4.106 -38.111 1.00 90.06 404 PRO A N 1
ATOM 3226 C CA . PRO A 1 404 ? 18.307 4.447 -39.088 1.00 90.06 404 PRO A CA 1
ATOM 3227 C C . PRO A 1 404 ? 19.518 5.176 -38.483 1.00 90.06 404 PRO A C 1
ATOM 3229 O O . PRO A 1 404 ? 20.622 5.068 -39.004 1.00 90.06 404 PRO A O 1
ATOM 3232 N N . SER A 1 405 ? 19.334 5.881 -37.360 1.00 89.19 405 SER A N 1
ATOM 3233 C CA . SER A 1 405 ? 20.408 6.539 -36.598 1.00 89.19 405 SER A CA 1
ATOM 3234 C C . SER A 1 405 ? 21.474 5.578 -36.056 1.00 89.19 405 SER A C 1
ATOM 3236 O O . SER A 1 405 ? 22.565 6.020 -35.705 1.00 89.19 405 SER A O 1
ATOM 3238 N N . TYR A 1 406 ? 21.170 4.280 -36.008 1.00 92.38 406 TYR A N 1
ATOM 3239 C CA . TYR A 1 406 ? 22.071 3.205 -35.585 1.00 92.38 406 TYR A CA 1
ATOM 3240 C C . TYR A 1 406 ? 22.497 2.312 -36.758 1.00 92.38 406 TYR A C 1
ATOM 3242 O O . TYR A 1 406 ? 22.895 1.165 -36.559 1.00 92.38 406 TYR A O 1
ATOM 3250 N N . GLY A 1 407 ? 22.351 2.816 -37.989 1.00 93.88 407 GLY A N 1
ATOM 3251 C CA . GLY A 1 407 ? 22.693 2.120 -39.229 1.00 93.88 407 GLY A CA 1
ATOM 3252 C C . GLY A 1 407 ? 21.734 1.001 -39.624 1.00 93.88 407 GLY A C 1
ATOM 3253 O O . GLY A 1 407 ? 21.970 0.321 -40.617 1.00 93.88 407 GLY A O 1
ATOM 3254 N N . VAL A 1 408 ? 20.657 0.786 -38.868 1.00 96.00 408 VAL A N 1
ATOM 3255 C CA . VAL A 1 408 ? 19.695 -0.274 -39.168 1.00 96.00 408 VAL A CA 1
ATOM 3256 C C . VAL A 1 408 ? 18.875 0.142 -40.383 1.00 96.00 408 VAL A C 1
ATOM 3258 O O . VAL A 1 408 ? 18.242 1.203 -40.388 1.00 96.00 408 VAL A O 1
ATOM 3261 N N . ASP A 1 409 ? 18.857 -0.680 -41.426 1.00 94.94 409 ASP A N 1
ATOM 3262 C CA . ASP A 1 409 ? 18.025 -0.446 -42.603 1.00 94.94 409 ASP A CA 1
ATOM 3263 C C . ASP A 1 409 ? 16.594 -0.998 -42.423 1.00 94.94 409 ASP A C 1
ATOM 3265 O O . ASP A 1 409 ? 16.211 -1.520 -41.371 1.00 94.94 409 ASP A O 1
ATOM 3269 N N . ALA A 1 410 ? 15.744 -0.809 -43.436 1.00 95.62 410 ALA A N 1
ATOM 3270 C CA . ALA A 1 410 ? 14.359 -1.274 -43.378 1.00 95.62 410 ALA A CA 1
ATOM 3271 C C . ALA A 1 410 ? 14.244 -2.805 -43.425 1.00 95.62 410 ALA A C 1
ATOM 3273 O O . ALA A 1 410 ? 13.338 -3.356 -42.795 1.00 95.62 410 ALA A O 1
ATOM 3274 N N . ALA A 1 411 ? 15.149 -3.482 -44.138 1.00 95.25 411 ALA A N 1
ATOM 3275 C CA . ALA A 1 411 ? 15.131 -4.932 -44.288 1.00 95.25 411 ALA A CA 1
ATOM 3276 C C . ALA A 1 411 ? 15.424 -5.608 -42.946 1.00 95.25 411 ALA A C 1
ATOM 3278 O O . ALA A 1 411 ? 14.635 -6.434 -42.496 1.00 95.25 411 ALA A O 1
ATOM 3279 N N . ARG A 1 412 ? 16.472 -5.165 -42.249 1.00 97.00 412 ARG A N 1
ATOM 3280 C CA . ARG A 1 412 ? 16.870 -5.684 -40.940 1.00 97.00 412 ARG A CA 1
ATOM 3281 C C . ARG A 1 412 ? 15.831 -5.427 -39.851 1.00 97.00 412 ARG A C 1
ATOM 3283 O O . ARG A 1 412 ? 15.524 -6.328 -39.074 1.00 97.00 412 ARG A O 1
ATOM 3290 N N . ARG A 1 413 ? 15.217 -4.235 -39.816 1.00 96.75 413 ARG A N 1
ATOM 3291 C CA . ARG A 1 413 ? 14.082 -3.970 -38.906 1.00 96.75 413 ARG A CA 1
ATOM 3292 C C . ARG A 1 413 ? 12.914 -4.922 -39.156 1.00 96.75 413 ARG A C 1
ATOM 3294 O O . ARG A 1 413 ? 12.334 -5.443 -38.208 1.00 96.75 413 ARG A O 1
ATOM 3301 N N . THR A 1 414 ? 12.557 -5.107 -40.427 1.00 97.50 414 THR A N 1
ATOM 3302 C CA . THR A 1 414 ? 11.442 -5.973 -40.831 1.00 97.50 414 THR A CA 1
ATOM 3303 C C . THR A 1 414 ? 11.741 -7.426 -40.485 1.00 97.50 414 THR A C 1
ATOM 3305 O O . THR A 1 414 ? 10.874 -8.112 -39.953 1.00 97.50 414 THR A O 1
ATOM 3308 N N . PHE A 1 415 ? 12.975 -7.875 -40.726 1.00 97.50 415 PHE A N 1
ATOM 3309 C CA . PHE A 1 415 ? 13.456 -9.189 -40.319 1.00 97.50 415 PHE A CA 1
ATOM 3310 C C . PHE A 1 415 ? 13.287 -9.394 -38.808 1.00 97.50 415 PHE A C 1
ATOM 3312 O O . PHE A 1 415 ? 12.530 -10.272 -38.402 1.00 97.50 415 PHE A O 1
ATOM 3319 N N . ALA A 1 416 ? 13.881 -8.529 -37.978 1.00 98.12 416 ALA A N 1
ATOM 3320 C CA . ALA A 1 416 ? 13.820 -8.664 -36.522 1.00 98.12 416 ALA A CA 1
AT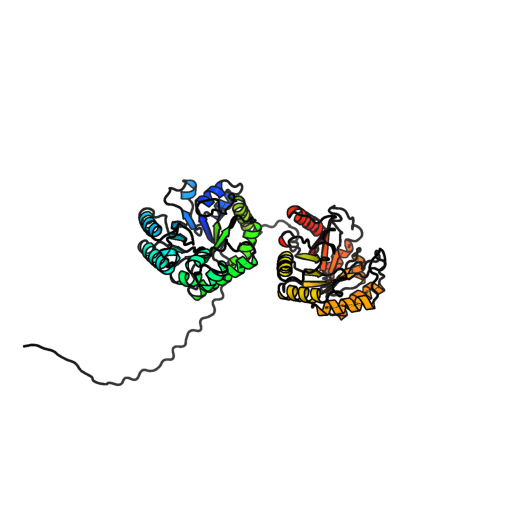OM 3321 C C . ALA A 1 416 ? 12.375 -8.660 -35.988 1.00 98.12 416 ALA A C 1
ATOM 3323 O O . ALA A 1 416 ? 12.014 -9.501 -35.165 1.00 98.12 416 ALA A O 1
ATOM 3324 N N . LEU A 1 417 ? 11.519 -7.759 -36.489 1.00 98.31 417 LEU A N 1
ATOM 3325 C CA . LEU A 1 417 ? 10.106 -7.706 -36.103 1.00 98.31 417 LEU A CA 1
ATOM 3326 C C . LEU A 1 417 ? 9.357 -8.996 -36.483 1.00 98.31 417 LEU A C 1
ATOM 3328 O O . LEU A 1 417 ? 8.625 -9.552 -35.663 1.00 98.31 417 LEU A O 1
ATOM 3332 N N . ASN A 1 418 ? 9.582 -9.506 -37.697 1.00 98.12 418 ASN A N 1
ATOM 3333 C CA . ASN A 1 418 ? 8.968 -10.747 -38.162 1.00 98.12 418 ASN A CA 1
ATOM 3334 C C . ASN A 1 418 ? 9.412 -11.958 -37.336 1.00 98.12 418 ASN A C 1
ATOM 3336 O O . ASN A 1 418 ? 8.591 -12.841 -37.082 1.00 98.12 418 ASN A O 1
ATOM 3340 N N . GLU A 1 419 ? 10.671 -12.013 -36.897 1.00 98.38 419 GLU A N 1
ATOM 3341 C CA . GLU A 1 419 ? 11.150 -13.086 -36.021 1.00 98.38 419 GLU A CA 1
ATOM 3342 C C . GLU A 1 419 ? 10.481 -13.039 -34.640 1.00 98.38 419 GLU A C 1
ATOM 3344 O O . GLU A 1 419 ? 10.029 -14.072 -34.135 1.00 98.38 419 GLU A O 1
ATOM 3349 N N . VAL A 1 420 ? 10.303 -11.844 -34.060 1.00 98.50 420 VAL A N 1
ATOM 3350 C CA . VAL A 1 420 ? 9.551 -11.667 -32.803 1.00 98.50 420 VAL A CA 1
ATOM 3351 C C . VAL A 1 420 ? 8.114 -12.185 -32.960 1.00 98.50 420 VAL A C 1
ATOM 3353 O O . VAL A 1 420 ? 7.623 -12.958 -32.129 1.00 98.50 420 VAL A O 1
ATOM 3356 N N . HIS A 1 421 ? 7.443 -11.846 -34.063 1.00 98.38 421 HIS A N 1
ATOM 3357 C CA . HIS A 1 421 ? 6.077 -12.308 -34.329 1.00 98.38 421 HIS A CA 1
ATOM 3358 C C . HIS A 1 421 ? 5.992 -13.803 -34.632 1.00 98.38 421 HIS A C 1
ATOM 3360 O O . HIS A 1 421 ? 5.075 -14.471 -34.147 1.00 98.38 421 HIS A O 1
ATOM 3366 N N . ARG A 1 422 ? 6.953 -14.372 -35.370 1.00 98.00 422 ARG A N 1
ATOM 3367 C CA . ARG A 1 422 ? 7.042 -15.822 -35.620 1.00 98.00 422 ARG A CA 1
ATOM 3368 C C . ARG A 1 422 ? 7.209 -16.591 -34.311 1.00 98.00 422 ARG A C 1
ATOM 3370 O O . ARG A 1 422 ? 6.612 -17.655 -34.123 1.00 98.00 422 ARG A O 1
ATOM 3377 N N . ALA A 1 423 ? 7.943 -16.014 -33.363 1.00 97.81 423 ALA A N 1
ATOM 3378 C CA . ALA A 1 423 ? 8.064 -16.524 -32.009 1.00 97.81 423 ALA A CA 1
ATOM 3379 C C . ALA A 1 423 ? 6.772 -16.383 -31.174 1.00 97.81 423 ALA A C 1
ATOM 3381 O O . ALA A 1 423 ? 6.697 -16.992 -30.105 1.00 97.81 423 ALA A O 1
ATOM 3382 N N . LYS A 1 424 ? 5.723 -15.721 -31.685 1.00 97.81 424 LYS A N 1
ATOM 3383 C CA . LYS A 1 424 ? 4.462 -15.390 -30.992 1.00 97.81 424 LYS A CA 1
ATOM 3384 C C . LYS A 1 424 ? 4.673 -14.472 -29.783 1.00 97.81 424 LYS A C 1
ATOM 3386 O O . LYS A 1 424 ? 4.012 -14.636 -28.760 1.00 97.81 424 LYS A O 1
ATOM 3391 N N . LEU A 1 425 ? 5.613 -13.542 -29.905 1.00 98.12 425 LEU A N 1
ATOM 3392 C CA . LEU A 1 425 ? 5.945 -12.540 -28.898 1.00 98.12 425 LEU A CA 1
ATOM 3393 C C . LEU A 1 425 ? 5.493 -11.148 -29.364 1.00 98.12 425 LEU A C 1
ATOM 3395 O O . LEU A 1 425 ? 5.298 -10.921 -30.559 1.00 98.12 425 LEU A O 1
ATOM 3399 N N . HIS A 1 426 ? 5.333 -10.218 -28.422 1.00 98.25 426 HIS A N 1
ATOM 3400 C CA . HIS A 1 426 ? 5.111 -8.802 -28.729 1.00 98.25 426 HIS A CA 1
ATOM 3401 C C . HIS A 1 426 ? 6.430 -8.058 -28.944 1.00 98.25 426 HIS A C 1
ATOM 3403 O O . HIS A 1 426 ? 7.420 -8.344 -28.273 1.00 98.25 426 HIS A O 1
ATOM 3409 N N . ALA A 1 427 ? 6.431 -7.058 -29.819 1.00 98.44 427 ALA A N 1
ATOM 3410 C CA . ALA A 1 427 ? 7.576 -6.184 -30.030 1.00 98.44 427 ALA A CA 1
ATOM 3411 C C . ALA A 1 427 ? 7.393 -4.842 -29.310 1.00 98.44 427 ALA A C 1
ATOM 3413 O O . ALA A 1 427 ? 6.381 -4.158 -29.472 1.00 98.44 427 ALA A O 1
ATOM 3414 N N . LEU A 1 428 ? 8.404 -4.441 -28.544 1.00 98.38 428 LEU A N 1
ATOM 3415 C CA . LEU A 1 428 ? 8.616 -3.066 -28.115 1.00 98.38 428 LEU A CA 1
ATOM 3416 C C . LEU A 1 428 ? 9.767 -2.506 -28.953 1.00 98.38 428 LEU A C 1
ATOM 3418 O O . LEU A 1 428 ? 10.899 -2.951 -28.824 1.00 98.38 428 LEU A O 1
ATOM 3422 N N . VAL A 1 429 ? 9.485 -1.571 -29.850 1.00 97.81 429 VAL A N 1
ATOM 3423 C CA . VAL A 1 429 ? 10.458 -1.126 -30.856 1.00 97.81 429 VAL A CA 1
ATOM 3424 C C . VAL A 1 429 ? 11.042 0.226 -30.454 1.00 97.81 429 VAL A C 1
ATOM 3426 O O . VAL A 1 429 ? 10.314 1.226 -30.441 1.00 97.81 429 VAL A O 1
ATOM 3429 N N . ASN A 1 430 ? 12.345 0.270 -30.157 1.00 96.12 430 ASN A N 1
ATOM 3430 C CA . ASN A 1 430 ? 13.059 1.516 -29.883 1.00 96.12 430 ASN A CA 1
ATOM 3431 C C . ASN A 1 430 ? 13.598 2.131 -31.174 1.00 96.12 430 ASN A C 1
ATOM 3433 O O . ASN A 1 430 ? 14.696 1.836 -31.647 1.00 96.12 430 ASN A O 1
ATOM 3437 N N . VAL A 1 431 ? 12.780 2.993 -31.766 1.00 92.75 431 VAL A N 1
ATOM 3438 C CA . VAL A 1 431 ? 13.170 3.838 -32.892 1.00 92.75 431 VAL A CA 1
ATOM 3439 C C . VAL A 1 431 ? 13.047 5.288 -32.471 1.00 92.75 431 VAL A C 1
ATOM 3441 O O . VAL A 1 431 ? 12.004 5.702 -31.960 1.00 92.75 431 VAL A O 1
ATOM 3444 N N . TYR A 1 432 ? 14.092 6.072 -32.751 1.00 87.69 432 TYR A N 1
ATOM 3445 C CA . TYR A 1 432 ? 14.085 7.498 -32.445 1.00 87.69 432 TYR A CA 1
ATOM 3446 C C . TYR A 1 432 ? 12.910 8.205 -33.121 1.00 87.69 432 TYR A C 1
ATOM 3448 O O . TYR A 1 432 ? 12.263 9.014 -32.478 1.00 87.69 432 TYR A O 1
ATOM 3456 N N . THR A 1 433 ? 12.590 7.859 -34.374 1.00 88.50 433 THR A N 1
ATOM 3457 C CA . THR A 1 433 ? 11.542 8.506 -35.179 1.00 88.50 433 THR A CA 1
ATOM 3458 C C . THR A 1 433 ? 10.271 7.636 -35.259 1.00 88.50 433 THR A C 1
ATOM 3460 O O . THR A 1 433 ? 10.326 6.546 -35.832 1.00 88.50 433 THR A O 1
ATOM 3463 N N . PRO A 1 434 ? 9.095 8.084 -34.776 1.00 91.00 434 PRO A N 1
ATOM 3464 C CA . PRO A 1 434 ? 7.868 7.282 -34.738 1.00 91.00 434 PRO A CA 1
ATOM 3465 C C . PRO A 1 434 ? 7.291 6.976 -36.124 1.00 91.00 434 PRO A C 1
ATOM 3467 O O . PRO A 1 434 ? 6.600 5.973 -36.288 1.00 91.00 434 PRO A O 1
ATOM 3470 N N . SER A 1 435 ? 7.571 7.790 -37.145 1.00 91.88 435 SER A N 1
ATOM 3471 C CA . S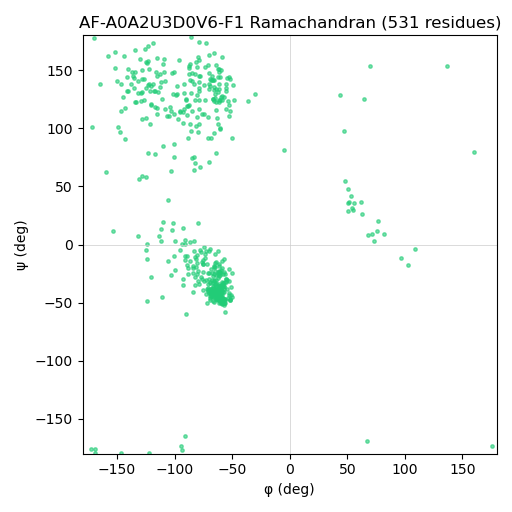ER A 1 435 ? 7.169 7.479 -38.522 1.00 91.88 435 SER A CA 1
ATOM 3472 C C . SER A 1 435 ? 7.872 6.243 -39.088 1.00 91.88 435 SER A C 1
ATOM 3474 O O . SER A 1 435 ? 7.280 5.535 -39.904 1.00 91.88 435 SER A O 1
ATOM 3476 N N . VAL A 1 436 ? 9.065 5.898 -38.588 1.00 92.75 436 VAL A N 1
ATOM 3477 C CA . VAL A 1 436 ? 9.728 4.627 -38.921 1.00 92.75 436 VAL A CA 1
ATOM 3478 C C . VAL A 1 436 ? 8.877 3.452 -38.448 1.00 92.75 436 VAL A C 1
ATOM 3480 O O . VAL A 1 436 ? 8.694 2.503 -39.205 1.00 92.75 436 VAL A O 1
ATOM 3483 N N . LEU A 1 437 ? 8.271 3.528 -37.260 1.00 94.62 437 LEU A N 1
ATOM 3484 C CA . LEU A 1 437 ? 7.379 2.475 -36.769 1.00 94.62 437 LEU A CA 1
ATOM 3485 C C . LEU A 1 437 ? 6.153 2.279 -37.671 1.00 94.62 437 LEU A C 1
ATOM 3487 O O . LEU A 1 437 ? 5.757 1.145 -37.923 1.00 94.62 437 LEU A O 1
ATOM 3491 N N . LEU A 1 438 ? 5.569 3.369 -38.187 1.00 94.12 438 LEU A N 1
ATOM 3492 C CA . LEU A 1 438 ? 4.420 3.293 -39.100 1.00 94.12 438 LEU A CA 1
ATOM 3493 C C . LEU A 1 438 ? 4.741 2.485 -40.365 1.00 94.12 438 LEU A C 1
ATOM 3495 O O . LEU A 1 438 ? 3.858 1.801 -40.874 1.00 94.12 438 LEU A O 1
ATOM 3499 N N . SER A 1 439 ? 5.991 2.531 -40.837 1.00 93.62 439 SER A N 1
ATOM 3500 C CA . SER A 1 439 ? 6.440 1.759 -42.004 1.00 93.62 439 SER A CA 1
ATOM 3501 C C . SER A 1 439 ? 6.644 0.264 -41.732 1.00 93.62 439 SER A C 1
ATOM 3503 O O . SER A 1 439 ? 6.693 -0.517 -42.674 1.00 93.62 439 SER A O 1
ATOM 3505 N N . LEU A 1 440 ? 6.749 -0.144 -40.461 1.00 94.12 440 LEU A N 1
ATOM 3506 C CA . LEU A 1 440 ? 6.966 -1.544 -40.078 1.00 94.12 440 LEU A CA 1
ATOM 3507 C C . LEU A 1 440 ? 5.668 -2.348 -39.950 1.00 94.12 440 LEU A C 1
ATOM 3509 O O . LEU A 1 440 ? 5.723 -3.569 -39.868 1.00 94.12 440 LEU A O 1
ATOM 3513 N N . HIS A 1 441 ? 4.515 -1.675 -39.904 1.00 92.00 441 HIS A N 1
ATOM 3514 C CA . HIS A 1 441 ? 3.201 -2.300 -39.712 1.00 92.00 441 HIS A CA 1
ATOM 3515 C C . HIS A 1 441 ? 3.135 -3.324 -38.551 1.00 92.00 441 HIS A C 1
ATOM 3517 O O . HIS A 1 441 ? 2.709 -4.460 -38.767 1.00 92.00 441 HIS A O 1
ATOM 3523 N N . PRO A 1 442 ? 3.526 -2.950 -37.315 1.00 94.81 442 PRO A N 1
ATOM 3524 C CA . PRO A 1 442 ? 3.500 -3.860 -36.174 1.00 94.81 442 PRO A CA 1
ATOM 3525 C C . PRO A 1 442 ? 2.104 -4.425 -35.865 1.00 94.81 442 PRO A C 1
ATOM 3527 O O . PRO A 1 442 ? 1.063 -3.894 -36.273 1.00 94.81 442 PRO A O 1
ATOM 3530 N N . MET A 1 443 ? 2.075 -5.522 -35.112 1.00 95.81 443 MET A N 1
ATOM 3531 C CA . MET A 1 443 ? 0.841 -6.206 -34.741 1.00 95.81 443 MET A CA 1
ATOM 3532 C C . MET A 1 443 ? 0.130 -5.502 -33.581 1.00 95.81 443 MET A C 1
ATOM 3534 O O . MET A 1 443 ? 0.699 -4.723 -32.814 1.00 95.81 443 MET A O 1
ATOM 3538 N N . LYS A 1 444 ? -1.163 -5.798 -33.409 1.00 93.44 444 LYS A N 1
ATOM 3539 C CA . LYS A 1 444 ? -1.908 -5.344 -32.230 1.00 93.44 444 LYS A CA 1
ATOM 3540 C C . LYS A 1 444 ? -1.252 -5.901 -30.961 1.00 93.44 444 LYS A C 1
ATOM 3542 O O . LYS A 1 444 ? -1.099 -7.110 -30.824 1.00 93.44 444 LYS A O 1
ATOM 3547 N N . GLY A 1 445 ? -0.940 -5.017 -30.015 1.00 90.25 445 GLY A N 1
ATOM 3548 C CA . GLY A 1 445 ? -0.247 -5.365 -28.770 1.00 90.25 445 GLY A CA 1
ATOM 3549 C C . GLY A 1 445 ? 1.236 -4.993 -28.762 1.00 90.25 445 GLY A C 1
ATOM 3550 O O . GLY A 1 445 ? 1.794 -4.852 -27.675 1.00 90.25 445 GLY A O 1
ATOM 3551 N N . ASP A 1 446 ? 1.831 -4.745 -29.930 1.00 97.88 446 ASP A N 1
ATOM 3552 C CA . ASP A 1 446 ? 3.163 -4.152 -30.030 1.00 97.88 446 ASP A CA 1
ATOM 3553 C C . ASP A 1 446 ? 3.147 -2.688 -29.595 1.00 97.88 446 ASP A C 1
ATOM 3555 O O . ASP A 1 446 ? 2.096 -2.034 -29.528 1.00 97.88 446 ASP A O 1
ATOM 3559 N N . ALA A 1 447 ? 4.331 -2.160 -29.305 1.00 97.69 447 ALA A N 1
ATOM 3560 C CA . ALA A 1 447 ? 4.497 -0.804 -28.832 1.00 97.69 447 ALA A CA 1
ATOM 3561 C C . ALA A 1 447 ? 5.721 -0.112 -29.428 1.00 97.69 447 ALA A C 1
ATOM 3563 O O . ALA A 1 447 ? 6.748 -0.717 -29.725 1.00 97.69 447 ALA A O 1
ATOM 3564 N N . TRP A 1 448 ? 5.609 1.205 -29.534 1.00 96.94 448 TRP A N 1
ATOM 3565 C CA . TRP A 1 448 ? 6.737 2.102 -29.718 1.00 96.94 448 TRP A CA 1
ATOM 3566 C C . TRP A 1 448 ? 7.391 2.417 -28.372 1.00 96.94 448 TRP A C 1
ATOM 3568 O O . TRP A 1 448 ? 6.667 2.715 -27.416 1.00 96.94 448 TRP A O 1
ATOM 3578 N N . LEU A 1 449 ? 8.722 2.448 -28.307 1.00 96.19 449 LEU A N 1
ATOM 3579 C CA . LEU A 1 449 ? 9.447 3.069 -27.202 1.00 96.19 449 LEU A CA 1
ATOM 3580 C C . LEU A 1 449 ? 9.869 4.498 -27.581 1.00 96.19 449 LEU A C 1
ATOM 3582 O O . LEU A 1 449 ? 10.763 4.706 -28.393 1.00 96.19 449 LEU A O 1
ATOM 3586 N N . ALA A 1 450 ? 9.214 5.488 -26.978 1.00 92.69 450 ALA A N 1
ATOM 3587 C CA . ALA A 1 450 ? 9.526 6.908 -27.100 1.00 92.69 450 ALA A CA 1
ATOM 3588 C C . ALA A 1 450 ? 10.650 7.288 -26.124 1.00 92.69 450 ALA A C 1
ATOM 3590 O O . ALA A 1 450 ? 10.403 7.871 -25.060 1.00 92.69 450 ALA A O 1
ATOM 3591 N N . GLU A 1 451 ? 11.879 6.901 -26.454 1.00 88.25 451 GLU A N 1
ATOM 3592 C CA . GLU A 1 451 ? 13.018 7.067 -25.558 1.00 88.25 451 GLU A CA 1
ATOM 3593 C C . GLU A 1 451 ? 13.571 8.503 -25.562 1.00 88.25 451 GLU A C 1
ATOM 3595 O O . GLU A 1 451 ? 13.945 9.027 -26.606 1.00 88.25 451 GLU A O 1
ATOM 3600 N N . ASN A 1 452 ? 13.665 9.153 -24.396 1.00 73.88 452 ASN A N 1
ATOM 3601 C CA . ASN A 1 452 ? 14.300 10.477 -24.218 1.00 73.88 452 ASN A CA 1
ATOM 3602 C C . ASN A 1 452 ? 13.568 11.666 -24.873 1.00 73.88 452 ASN A C 1
ATOM 3604 O O . ASN A 1 452 ? 14.050 12.795 -24.839 1.00 73.88 452 ASN A O 1
ATOM 3608 N N . TRP A 1 453 ? 12.361 11.464 -25.405 1.00 78.44 453 TRP A N 1
ATOM 3609 C CA . TRP A 1 453 ? 11.621 12.465 -26.192 1.00 78.44 453 TRP A CA 1
ATOM 3610 C C . TRP A 1 453 ? 11.246 13.753 -25.447 1.00 78.44 453 TRP A C 1
ATOM 3612 O O . TRP A 1 453 ? 10.987 14.783 -26.070 1.00 78.44 453 TRP A O 1
ATOM 3622 N N . VAL A 1 454 ? 11.168 13.704 -24.116 1.00 75.69 454 VAL A N 1
ATOM 3623 C CA . VAL A 1 454 ? 10.757 14.856 -23.298 1.00 75.69 454 VAL A CA 1
ATOM 3624 C C . VAL A 1 454 ? 11.788 15.209 -22.245 1.00 75.69 454 VAL A C 1
ATOM 3626 O O . VAL A 1 454 ? 12.137 16.385 -22.104 1.00 75.69 454 VAL A O 1
ATOM 3629 N N . ILE A 1 455 ? 12.246 14.197 -21.514 1.00 77.56 455 ILE A N 1
ATOM 3630 C CA . ILE A 1 455 ? 13.274 14.316 -20.492 1.00 77.56 455 ILE A CA 1
ATOM 3631 C C . ILE A 1 455 ? 14.476 13.505 -20.956 1.00 77.56 455 ILE A C 1
ATOM 3633 O O . ILE A 1 455 ? 14.376 12.287 -21.094 1.00 77.56 455 ILE A O 1
ATOM 3637 N N . SER A 1 456 ? 15.588 14.203 -21.169 1.00 81.69 456 SER A N 1
ATOM 3638 C CA . SER A 1 456 ? 16.878 13.623 -21.531 1.00 81.69 456 SER A CA 1
ATOM 3639 C C . SER A 1 456 ? 17.950 14.229 -20.639 1.00 81.69 456 SER A C 1
ATOM 3641 O O . SER A 1 456 ? 18.010 15.452 -20.476 1.00 81.69 456 SER A O 1
ATOM 3643 N N . ASN A 1 457 ? 18.787 13.392 -20.028 1.00 80.88 457 ASN A N 1
ATOM 3644 C CA . ASN A 1 457 ? 19.804 13.827 -19.063 1.00 80.88 457 ASN A CA 1
ATOM 3645 C C . ASN A 1 457 ? 19.240 14.726 -17.942 1.00 80.88 457 ASN A C 1
ATOM 3647 O O . ASN A 1 457 ? 19.873 15.681 -17.494 1.00 80.88 457 ASN A O 1
ATOM 3651 N N . GLY A 1 458 ? 18.017 14.422 -17.497 1.00 76.31 458 GLY A N 1
ATOM 3652 C CA . GLY A 1 458 ? 17.323 15.087 -16.401 1.00 76.31 458 GLY A CA 1
ATOM 3653 C C . GLY A 1 458 ? 16.865 16.500 -16.741 1.00 76.31 458 GLY A C 1
ATOM 3654 O O . GLY A 1 458 ? 16.419 17.233 -15.858 1.00 76.31 458 GLY A O 1
ATOM 3655 N N . ARG A 1 459 ? 16.971 16.892 -18.013 1.00 78.69 459 ARG A N 1
ATOM 3656 C CA . ARG A 1 459 ? 16.572 18.200 -18.517 1.00 78.69 459 ARG A CA 1
ATOM 3657 C C . ARG A 1 459 ? 15.368 18.048 -19.430 1.00 78.69 459 ARG A C 1
ATOM 3659 O O . ARG A 1 459 ? 15.277 17.125 -20.236 1.00 78.69 459 ARG A O 1
ATOM 3666 N N . SER A 1 460 ? 14.445 18.995 -19.306 1.00 71.81 460 SER A N 1
ATOM 3667 C CA . SER A 1 460 ? 13.388 19.185 -20.293 1.00 71.81 460 SER A CA 1
ATOM 3668 C C . SER A 1 460 ? 14.014 19.766 -21.554 1.00 71.81 460 SER A C 1
ATOM 3670 O O . SER A 1 460 ? 14.450 20.914 -21.537 1.00 71.81 460 SER A O 1
ATOM 3672 N N . GLY A 1 461 ? 14.088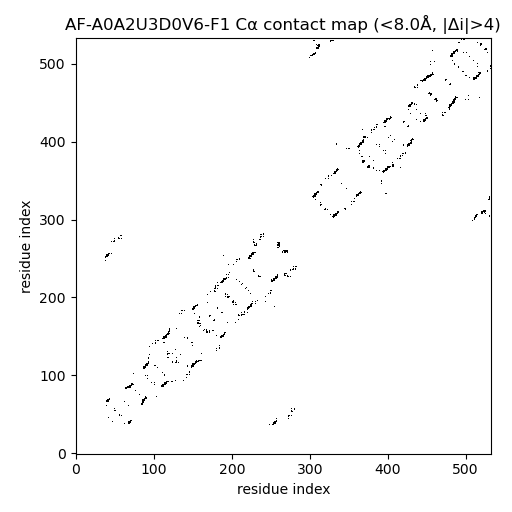 18.987 -22.629 1.00 63.88 461 GLY A N 1
ATOM 3673 C CA . GLY A 1 461 ? 14.724 19.462 -23.854 1.00 63.88 461 GLY A CA 1
ATOM 3674 C C . GLY A 1 461 ? 15.155 18.353 -24.795 1.00 63.88 461 GLY A C 1
ATOM 3675 O O . GLY A 1 461 ? 16.336 18.051 -24.881 1.00 63.88 461 GLY A O 1
ATOM 3676 N N . ILE A 1 462 ? 14.197 17.822 -25.543 1.00 59.62 462 ILE A N 1
ATOM 3677 C CA . ILE A 1 462 ? 14.384 17.405 -26.934 1.00 59.62 462 ILE A CA 1
ATOM 3678 C C . ILE A 1 462 ? 13.192 18.009 -27.681 1.00 59.62 462 ILE A C 1
ATOM 3680 O O . ILE A 1 462 ? 12.101 18.095 -27.105 1.00 59.62 462 ILE A O 1
ATOM 3684 N N . ASN A 1 463 ? 13.403 18.517 -28.899 1.00 59.97 463 ASN A N 1
ATOM 3685 C CA . ASN A 1 463 ? 12.333 19.079 -29.720 1.00 59.97 463 ASN A CA 1
ATOM 3686 C C . ASN A 1 463 ? 11.872 18.070 -30.791 1.00 59.97 463 ASN A C 1
ATOM 3688 O O . ASN A 1 463 ? 12.358 18.118 -31.919 1.00 59.97 463 ASN A O 1
ATOM 3692 N N . PRO A 1 464 ? 10.926 17.170 -30.476 1.00 59.41 464 PRO A N 1
ATOM 3693 C CA . PRO A 1 464 ? 10.332 16.262 -31.452 1.00 59.41 464 PRO A CA 1
ATOM 3694 C C . PRO A 1 464 ? 9.244 16.924 -32.319 1.00 59.41 464 PRO A C 1
ATOM 3696 O O . PRO A 1 464 ? 8.422 16.217 -32.902 1.00 59.41 464 PRO A O 1
ATOM 3699 N N . GLU A 1 465 ? 9.190 18.265 -32.404 1.00 56.31 465 GLU A N 1
ATOM 3700 C CA . GLU A 1 465 ? 8.136 18.998 -33.128 1.00 56.31 465 GLU A CA 1
ATOM 3701 C C . GLU A 1 465 ? 7.891 18.508 -34.564 1.00 56.31 465 GLU A C 1
ATOM 3703 O O . GLU A 1 465 ? 6.769 18.606 -35.055 1.00 56.31 465 GLU A O 1
ATOM 3708 N N . GLN A 1 466 ? 8.885 17.885 -35.198 1.00 64.25 466 GLN A N 1
ATOM 3709 C CA . GLN A 1 466 ? 8.793 17.391 -36.571 1.00 64.25 466 GLN A CA 1
ATOM 3710 C C . GLN A 1 466 ? 7.963 16.099 -36.740 1.00 64.25 466 GLN A C 1
ATOM 3712 O O . GLN A 1 466 ? 7.519 15.811 -37.847 1.00 64.25 466 GLN A O 1
ATOM 3717 N N . GLU A 1 467 ? 7.671 15.340 -35.676 1.00 80.31 467 GLU A N 1
ATOM 3718 C CA . GLU A 1 467 ? 7.140 13.966 -35.809 1.00 80.31 467 GLU A CA 1
ATOM 3719 C C . GLU A 1 467 ? 5.900 13.661 -34.940 1.00 80.31 467 GLU A C 1
ATOM 3721 O O . GLU A 1 467 ? 5.397 12.535 -34.920 1.00 80.31 467 GLU A O 1
ATOM 3726 N N . TRP A 1 468 ? 5.323 14.663 -34.261 1.00 83.88 468 TRP A N 1
ATOM 3727 C CA . TRP A 1 468 ? 4.100 14.485 -33.452 1.00 83.88 468 TRP A CA 1
ATOM 3728 C C . TRP A 1 468 ? 2.901 13.957 -34.240 1.00 83.88 468 TRP A C 1
ATOM 3730 O O . TRP A 1 468 ? 2.015 13.324 -33.662 1.00 83.88 468 TRP A O 1
ATOM 3740 N N . TRP A 1 469 ? 2.864 14.198 -35.553 1.00 89.00 469 TRP A N 1
ATOM 3741 C CA . TRP A 1 469 ? 1.796 13.731 -36.436 1.00 89.00 469 TRP A CA 1
ATOM 3742 C C . TRP A 1 469 ? 1.673 12.198 -36.459 1.00 89.00 469 TRP A C 1
ATOM 3744 O O . TRP A 1 469 ? 0.590 11.678 -36.738 1.00 89.00 469 TRP A O 1
ATOM 3754 N N . ALA A 1 470 ? 2.751 11.467 -36.152 1.00 91.12 470 ALA A N 1
ATOM 3755 C CA . ALA A 1 470 ? 2.757 10.009 -36.148 1.00 91.12 470 ALA A CA 1
ATOM 3756 C C . ALA A 1 470 ? 2.054 9.418 -34.912 1.00 91.12 470 ALA A C 1
ATOM 3758 O O . ALA A 1 470 ? 1.440 8.356 -35.004 1.00 91.12 470 ALA A O 1
ATOM 3759 N N . ILE A 1 471 ? 2.063 10.114 -33.768 1.00 90.69 471 ILE A N 1
ATOM 3760 C CA . ILE A 1 471 ? 1.498 9.610 -32.503 1.00 90.69 471 ILE A CA 1
ATOM 3761 C C . ILE A 1 471 ? -0.008 9.308 -32.602 1.00 90.69 471 ILE A C 1
ATOM 3763 O O . ILE A 1 471 ? -0.417 8.215 -32.199 1.00 90.69 471 ILE A O 1
ATOM 3767 N N . PRO A 1 472 ? -0.862 10.201 -33.145 1.00 91.06 472 PRO A N 1
ATOM 3768 C CA . PRO A 1 472 ? -2.269 9.880 -33.370 1.00 91.06 472 PRO A CA 1
ATOM 3769 C C . PRO A 1 472 ? -2.476 8.645 -34.254 1.00 91.06 472 PRO A C 1
ATOM 3771 O O . PRO A 1 472 ? -3.373 7.855 -33.972 1.00 91.06 472 PRO A O 1
ATOM 3774 N N . LYS A 1 473 ? -1.631 8.436 -35.274 1.00 94.75 473 LYS A N 1
ATOM 3775 C CA . LYS A 1 473 ? -1.721 7.270 -36.168 1.00 94.75 473 LYS A CA 1
ATOM 3776 C C . LYS A 1 473 ? -1.342 5.975 -35.454 1.00 94.75 473 LYS A C 1
ATOM 3778 O O . LYS A 1 473 ? -2.082 5.003 -35.544 1.00 94.75 473 LYS A O 1
ATOM 3783 N N . ILE A 1 474 ? -0.259 5.980 -34.673 1.00 93.94 474 ILE A N 1
ATOM 3784 C CA . ILE A 1 474 ? 0.142 4.842 -33.824 1.00 93.94 474 ILE A CA 1
ATOM 3785 C C . ILE A 1 474 ? -1.023 4.423 -32.914 1.00 93.94 474 ILE A C 1
ATOM 3787 O O . ILE A 1 474 ? -1.383 3.247 -32.849 1.00 93.94 474 ILE A O 1
ATOM 3791 N N . LYS A 1 475 ? -1.687 5.399 -32.281 1.00 91.50 475 LYS A N 1
ATOM 3792 C CA . LYS A 1 475 ? -2.869 5.150 -31.442 1.00 91.50 475 LYS A CA 1
ATOM 3793 C C . LYS A 1 475 ? -4.062 4.622 -32.233 1.00 91.50 475 LYS A C 1
ATOM 3795 O O . LYS A 1 475 ? -4.751 3.731 -31.747 1.00 91.50 475 LYS A O 1
ATOM 3800 N N . GLN A 1 476 ? -4.306 5.144 -33.434 1.00 93.44 476 GLN A N 1
ATOM 3801 C CA . GLN A 1 476 ? -5.387 4.687 -34.311 1.00 93.44 476 GLN A CA 1
ATOM 3802 C C . GLN A 1 476 ? -5.218 3.216 -34.716 1.00 93.44 476 GLN A C 1
ATOM 3804 O O . GLN A 1 476 ? -6.208 2.492 -34.794 1.00 93.44 476 GLN A O 1
ATOM 3809 N N . HIS A 1 477 ? -3.980 2.758 -34.913 1.00 93.50 477 HIS A N 1
ATOM 3810 C CA . HIS A 1 477 ? -3.677 1.346 -35.159 1.00 93.50 477 HIS A CA 1
ATOM 3811 C C . HIS A 1 477 ? -3.791 0.462 -33.903 1.00 93.50 477 HIS A C 1
ATOM 3813 O O . HIS A 1 477 ? -3.750 -0.763 -34.004 1.00 93.50 477 HIS A O 1
ATOM 3819 N N . GLY A 1 478 ? -3.976 1.056 -32.719 1.00 92.12 478 GLY A N 1
ATOM 3820 C CA . GLY A 1 478 ? -4.064 0.331 -31.452 1.00 92.12 478 GLY A CA 1
ATOM 3821 C C . GLY A 1 478 ? -2.712 -0.153 -30.926 1.00 92.12 478 GLY A C 1
ATOM 3822 O O . GLY A 1 478 ? -2.678 -1.078 -30.112 1.00 92.12 478 GLY A O 1
ATOM 3823 N N . TRP A 1 479 ? -1.611 0.444 -31.386 1.00 95.81 479 TRP A N 1
ATOM 3824 C CA . TRP A 1 479 ? -0.272 0.155 -30.881 1.00 95.81 479 TRP A CA 1
ATOM 3825 C C . TRP A 1 479 ? 0.008 0.936 -29.595 1.00 95.81 479 TRP A C 1
ATOM 3827 O O . TRP A 1 479 ? -0.473 2.057 -29.394 1.00 95.81 479 TRP A O 1
ATOM 3837 N N . GLY A 1 480 ? 0.790 0.332 -28.704 1.00 95.44 480 GLY A N 1
ATOM 3838 C CA . GLY A 1 480 ? 1.211 0.953 -27.457 1.00 95.44 480 GLY A CA 1
ATOM 3839 C C . GLY A 1 480 ? 2.220 2.078 -27.679 1.00 95.44 480 GLY A C 1
ATOM 3840 O O . GLY A 1 480 ? 2.982 2.082 -28.643 1.00 95.44 480 GLY A O 1
ATOM 3841 N N . ILE A 1 481 ? 2.257 3.022 -26.740 1.00 95.94 481 ILE A N 1
ATOM 3842 C CA . ILE A 1 481 ? 3.322 4.027 -26.658 1.00 95.94 481 ILE A CA 1
ATOM 3843 C C . ILE A 1 481 ? 3.905 3.945 -25.258 1.00 95.94 481 ILE A C 1
ATOM 3845 O O . ILE A 1 481 ? 3.240 4.285 -24.276 1.00 95.94 481 ILE A O 1
ATOM 3849 N N . TRP A 1 482 ? 5.122 3.435 -25.164 1.00 97.06 482 TRP A N 1
ATOM 3850 C CA . TRP A 1 482 ? 5.887 3.345 -23.931 1.00 97.06 482 TRP A CA 1
ATOM 3851 C C . TRP A 1 482 ? 6.915 4.466 -23.944 1.00 97.06 482 TRP A C 1
ATOM 3853 O O . TRP A 1 482 ? 7.359 4.897 -25.001 1.00 97.06 482 TRP A O 1
ATOM 3863 N N . MET A 1 483 ? 7.242 5.001 -22.779 1.00 95.12 483 MET A N 1
ATOM 3864 C CA . MET A 1 483 ? 8.043 6.216 -22.658 1.00 95.12 483 MET A CA 1
ATOM 3865 C C . MET A 1 483 ? 9.203 5.980 -21.708 1.00 95.12 483 MET A C 1
ATOM 3867 O O . MET A 1 483 ? 9.056 5.248 -20.731 1.00 95.12 483 MET A O 1
ATOM 3871 N N . THR A 1 484 ? 10.316 6.669 -21.921 1.00 93.62 484 THR A N 1
ATOM 3872 C CA . THR A 1 484 ? 11.340 6.806 -20.884 1.00 93.62 484 THR A CA 1
ATOM 3873 C C . THR A 1 484 ? 11.491 8.267 -20.476 1.00 93.62 484 THR A C 1
ATOM 3875 O O . THR A 1 484 ? 11.288 9.182 -21.277 1.00 93.62 484 THR A O 1
ATOM 3878 N N . ALA A 1 485 ? 11.834 8.489 -19.211 1.00 91.94 485 ALA A N 1
ATOM 3879 C CA . ALA A 1 485 ? 12.397 9.749 -18.748 1.00 91.94 485 ALA A CA 1
ATOM 3880 C C . ALA A 1 485 ? 13.767 9.455 -18.144 1.00 91.94 485 ALA A C 1
ATOM 3882 O O . ALA A 1 485 ? 13.865 8.659 -17.204 1.00 91.94 485 ALA A O 1
ATOM 3883 N N . THR A 1 486 ? 14.816 10.064 -18.695 1.00 87.31 486 THR A N 1
ATOM 3884 C CA . THR A 1 486 ? 16.192 9.671 -18.377 1.00 87.31 486 THR A CA 1
ATOM 3885 C C . THR A 1 486 ? 17.025 10.813 -17.823 1.00 87.31 486 THR A C 1
ATOM 3887 O O . THR A 1 486 ? 16.803 11.987 -18.126 1.00 87.31 486 THR A O 1
ATOM 3890 N N . GLY A 1 487 ? 18.000 10.464 -16.985 1.00 83.62 487 GLY A N 1
ATOM 3891 C CA . GLY A 1 487 ? 19.002 11.373 -16.436 1.00 83.62 487 GLY A CA 1
ATOM 3892 C C . GLY A 1 487 ? 20.405 10.806 -16.490 1.00 83.62 487 GLY A C 1
ATOM 3893 O O . GLY A 1 487 ? 20.569 9.608 -16.645 1.00 83.62 487 GLY A O 1
ATOM 3894 N N . THR A 1 488 ? 21.422 11.633 -16.253 1.00 79.88 488 THR A N 1
ATOM 3895 C CA . THR A 1 488 ? 22.750 11.087 -15.912 1.00 79.88 488 THR A CA 1
ATOM 3896 C C . THR A 1 488 ? 22.642 10.244 -14.644 1.00 79.88 488 THR A C 1
ATOM 3898 O O . THR A 1 488 ? 23.111 9.122 -14.577 1.00 79.88 488 THR A O 1
ATOM 3901 N N . HIS A 1 489 ? 21.875 10.726 -13.667 1.00 82.06 489 HIS A N 1
ATOM 3902 C CA . HIS A 1 489 ? 21.513 9.967 -12.482 1.00 82.06 489 HIS A CA 1
ATOM 3903 C C . HIS A 1 489 ? 20.005 9.854 -12.403 1.00 82.06 489 HIS A C 1
ATOM 3905 O O . HIS A 1 489 ? 19.273 10.830 -12.597 1.00 82.06 489 HIS A O 1
ATOM 3911 N N . ALA A 1 490 ? 19.539 8.659 -12.075 1.00 78.69 490 ALA A N 1
ATOM 3912 C CA . ALA A 1 490 ? 18.132 8.475 -11.829 1.00 78.69 490 ALA A CA 1
ATOM 3913 C C . ALA A 1 490 ? 17.710 9.180 -10.525 1.00 78.69 490 ALA A C 1
ATOM 3915 O O . ALA A 1 490 ? 18.476 9.183 -9.547 1.00 78.69 490 ALA A O 1
ATOM 3916 N N . PRO A 1 491 ? 16.509 9.788 -10.478 1.00 85.88 491 PRO A N 1
ATOM 3917 C CA . PRO A 1 491 ? 16.121 10.607 -9.343 1.00 85.88 491 PRO A CA 1
ATOM 3918 C C . PRO A 1 491 ? 15.988 9.781 -8.066 1.00 85.88 491 PRO A C 1
ATOM 3920 O O . PRO A 1 491 ? 15.265 8.791 -8.017 1.00 85.88 491 PRO A O 1
ATOM 3923 N N . GLN A 1 492 ? 16.631 10.243 -6.997 1.00 85.56 492 GLN A N 1
ATOM 3924 C CA . GLN A 1 492 ? 16.620 9.566 -5.695 1.00 85.56 492 GLN A CA 1
ATOM 3925 C C . GLN A 1 492 ? 15.425 9.959 -4.812 1.00 85.56 492 GLN A C 1
ATOM 3927 O O . GLN A 1 492 ? 15.325 9.516 -3.672 1.00 85.56 492 GLN A O 1
ATOM 3932 N N . ASN A 1 493 ? 14.515 10.808 -5.304 1.00 90.88 493 ASN A N 1
ATOM 3933 C CA . ASN A 1 493 ? 13.348 11.243 -4.544 1.00 90.88 493 ASN A CA 1
ATOM 3934 C C . ASN A 1 493 ? 12.059 11.190 -5.374 1.00 90.88 493 ASN A C 1
ATOM 3936 O O . ASN A 1 493 ? 12.042 11.441 -6.582 1.00 90.88 493 ASN A O 1
ATOM 3940 N N . ARG A 1 494 ? 10.957 10.919 -4.671 1.00 90.19 494 ARG A N 1
ATOM 3941 C CA . ARG A 1 494 ? 9.623 10.732 -5.247 1.00 90.19 494 ARG A CA 1
ATOM 3942 C C . ARG A 1 494 ? 9.104 11.950 -6.011 1.00 90.19 494 ARG A C 1
ATOM 3944 O O . ARG A 1 494 ? 8.440 11.782 -7.028 1.00 90.19 494 ARG A O 1
ATOM 3951 N N . ASN A 1 495 ? 9.366 13.164 -5.529 1.00 88.62 495 ASN A N 1
ATOM 3952 C CA . ASN A 1 495 ? 8.814 14.378 -6.136 1.00 88.62 495 ASN A CA 1
ATOM 3953 C C . ASN A 1 495 ? 9.432 14.637 -7.513 1.00 88.62 495 ASN A C 1
ATOM 3955 O O . ASN A 1 495 ? 8.706 14.933 -8.457 1.00 88.62 495 ASN A O 1
ATOM 3959 N N . THR A 1 496 ? 10.745 14.445 -7.651 1.00 89.75 496 THR A N 1
ATOM 3960 C CA . THR A 1 496 ? 11.426 14.543 -8.946 1.00 89.75 496 THR A CA 1
ATOM 3961 C C . THR A 1 496 ? 10.947 13.460 -9.910 1.00 89.75 496 THR A C 1
ATOM 3963 O O . THR A 1 496 ? 10.659 13.782 -11.058 1.00 89.75 496 THR A O 1
ATOM 3966 N N . VAL A 1 497 ? 10.780 12.210 -9.451 1.00 91.75 497 VAL A N 1
ATOM 3967 C CA . VAL A 1 497 ? 10.203 11.142 -10.290 1.00 91.75 497 VAL A CA 1
ATOM 3968 C C . VAL A 1 497 ? 8.814 11.530 -10.798 1.00 91.75 497 VAL A C 1
ATOM 3970 O O . VAL A 1 497 ? 8.576 11.505 -12.001 1.00 91.75 497 VAL A O 1
ATOM 3973 N N . ARG A 1 498 ? 7.915 11.970 -9.911 1.00 91.81 498 ARG A N 1
ATOM 3974 C CA . ARG A 1 498 ? 6.561 12.404 -10.294 1.00 91.81 498 ARG A CA 1
ATOM 3975 C C . ARG A 1 498 ? 6.571 13.562 -11.283 1.00 91.81 498 ARG A C 1
ATOM 3977 O O . ARG A 1 498 ? 5.759 13.579 -12.204 1.00 91.81 498 ARG A O 1
ATOM 3984 N N . GLN A 1 499 ? 7.492 14.506 -11.112 1.00 89.31 499 GLN A N 1
ATOM 3985 C CA . GLN A 1 499 ? 7.654 15.616 -12.042 1.00 89.31 499 GLN A CA 1
ATOM 3986 C C . GLN A 1 499 ? 8.091 15.119 -13.427 1.00 89.31 499 GLN A C 1
ATOM 3988 O O . GLN A 1 499 ? 7.482 15.496 -14.424 1.00 89.31 499 GLN A O 1
ATOM 3993 N N . TRP A 1 500 ? 9.073 14.214 -13.499 1.00 92.19 500 TRP A N 1
ATOM 3994 C CA . TRP A 1 500 ? 9.516 13.612 -14.763 1.00 92.19 500 TRP A CA 1
ATOM 3995 C C . TRP A 1 500 ? 8.399 12.827 -15.453 1.00 92.19 500 TRP A C 1
ATOM 3997 O O . TRP A 1 500 ? 8.222 12.941 -16.669 1.00 92.19 500 TRP A O 1
ATOM 4007 N N . VAL A 1 501 ? 7.610 12.074 -14.680 1.00 92.56 501 VAL A N 1
ATOM 4008 C CA . VAL A 1 501 ? 6.439 11.350 -15.185 1.00 92.56 501 VAL A CA 1
ATOM 4009 C C . VAL A 1 501 ? 5.414 12.321 -15.758 1.00 92.56 501 VAL A C 1
ATOM 4011 O O . VAL A 1 501 ? 4.979 12.148 -16.897 1.00 92.56 501 VAL A O 1
ATOM 4014 N N . TYR A 1 502 ? 5.056 13.368 -15.014 1.00 90.75 502 TYR A N 1
ATOM 4015 C CA . TYR A 1 502 ? 4.112 14.388 -15.468 1.00 90.75 502 TYR A CA 1
ATOM 4016 C C . TYR A 1 502 ? 4.589 15.077 -16.750 1.00 90.75 502 TYR A C 1
ATOM 4018 O O . TYR A 1 502 ? 3.837 15.188 -17.721 1.00 90.75 502 TYR A O 1
ATOM 4026 N N . ASP A 1 503 ? 5.852 15.502 -16.786 1.00 88.69 503 ASP A N 1
ATOM 4027 C CA . ASP A 1 503 ? 6.407 16.216 -17.931 1.00 88.69 503 ASP A CA 1
ATOM 4028 C C . ASP A 1 503 ? 6.443 15.353 -19.188 1.00 88.69 503 ASP A C 1
ATOM 4030 O O . ASP A 1 503 ? 6.101 15.840 -20.266 1.00 88.69 503 ASP A O 1
ATOM 4034 N N . THR A 1 504 ? 6.774 14.071 -19.049 1.00 89.44 504 THR A N 1
ATOM 4035 C CA . THR A 1 504 ? 6.827 13.126 -20.168 1.00 89.44 504 THR A CA 1
ATOM 4036 C C . THR A 1 504 ? 5.426 12.768 -20.668 1.00 89.44 504 THR A C 1
ATOM 4038 O O . THR A 1 504 ? 5.121 12.897 -21.859 1.00 89.44 504 THR A O 1
ATOM 4041 N N . THR A 1 505 ? 4.531 12.388 -19.752 1.00 89.75 505 THR A N 1
ATOM 4042 C CA . THR A 1 505 ? 3.173 11.923 -20.080 1.00 89.75 505 THR A CA 1
ATOM 4043 C C . THR A 1 505 ? 2.296 13.023 -20.667 1.00 89.75 505 THR A C 1
ATOM 4045 O O . THR A 1 505 ? 1.550 12.749 -21.608 1.00 89.75 505 THR A O 1
ATOM 4048 N N . LYS A 1 506 ? 2.406 14.276 -20.201 1.00 86.69 506 LYS A N 1
ATOM 4049 C CA . LYS A 1 506 ? 1.596 15.388 -20.735 1.00 86.69 506 LYS A CA 1
ATOM 4050 C C . LYS A 1 506 ? 1.868 15.660 -22.219 1.00 86.69 506 LYS A C 1
ATOM 4052 O O . LYS A 1 506 ? 0.970 16.124 -22.922 1.00 86.69 506 LYS A O 1
ATOM 4057 N N . LYS A 1 507 ? 3.089 15.373 -22.693 1.00 84.75 507 LYS A N 1
ATOM 4058 C CA . LYS A 1 507 ? 3.490 15.586 -24.089 1.00 84.75 507 LYS A CA 1
ATOM 4059 C C . LYS A 1 507 ? 3.217 14.350 -24.947 1.00 84.75 507 LYS A C 1
ATOM 4061 O O . LYS A 1 507 ? 2.425 14.426 -25.878 1.00 84.75 507 LYS A O 1
ATOM 4066 N N . VAL A 1 508 ? 3.818 13.207 -24.606 1.00 87.19 508 VAL A N 1
ATOM 4067 C CA . VAL A 1 508 ? 3.765 11.980 -25.430 1.00 87.19 508 VAL A CA 1
ATOM 4068 C C . VAL A 1 508 ? 2.428 11.244 -25.294 1.00 87.19 508 VAL A C 1
ATOM 4070 O O . VAL A 1 508 ? 1.956 10.616 -26.244 1.00 87.19 508 VAL A O 1
ATOM 4073 N N . LYS A 1 509 ? 1.759 11.379 -24.139 1.00 88.31 509 LYS A N 1
ATOM 4074 C CA . LYS A 1 509 ? 0.474 10.732 -23.831 1.00 88.31 509 LYS A CA 1
ATOM 4075 C C . LYS A 1 509 ? 0.524 9.214 -24.046 1.00 88.31 509 LYS A C 1
ATOM 4077 O O . LYS A 1 509 ? -0.400 8.653 -24.644 1.00 88.31 509 LYS A O 1
ATOM 4082 N N . GLY A 1 510 ? 1.623 8.581 -23.638 1.00 91.69 510 GLY A N 1
ATOM 4083 C CA . GLY A 1 510 ? 1.797 7.133 -23.696 1.00 91.69 510 GLY A CA 1
ATOM 4084 C C . GLY A 1 510 ? 1.094 6.395 -22.558 1.00 91.69 510 GLY A C 1
ATOM 4085 O O . GLY A 1 510 ? 0.538 7.004 -21.647 1.00 91.69 510 GLY A O 1
ATOM 4086 N N . THR A 1 511 ? 1.122 5.068 -22.627 1.00 93.62 511 THR A N 1
ATOM 4087 C CA . THR A 1 511 ? 0.424 4.153 -21.710 1.00 93.62 511 THR A CA 1
ATOM 4088 C C . THR A 1 511 ? 1.331 3.575 -20.629 1.00 93.62 511 THR A C 1
ATOM 4090 O O . THR A 1 511 ? 0.837 3.121 -19.597 1.00 93.62 511 THR A O 1
ATOM 4093 N N . MET A 1 512 ? 2.649 3.566 -20.854 1.00 96.56 512 MET A N 1
ATOM 4094 C CA . MET A 1 512 ? 3.636 3.052 -19.900 1.00 96.56 512 MET A CA 1
ATOM 4095 C C . MET A 1 512 ? 4.851 3.976 -19.818 1.00 96.56 512 MET A C 1
ATOM 4097 O O . MET A 1 512 ? 5.196 4.613 -20.813 1.00 96.56 512 MET A O 1
ATOM 4101 N N . ILE A 1 513 ? 5.492 4.059 -18.650 1.00 96.38 513 ILE A N 1
ATOM 4102 C CA . ILE A 1 513 ? 6.702 4.866 -18.457 1.00 96.38 513 ILE A CA 1
ATOM 4103 C C . ILE A 1 513 ? 7.759 4.154 -17.609 1.00 96.38 513 ILE A C 1
ATOM 4105 O O . ILE A 1 513 ? 7.430 3.533 -16.598 1.00 96.38 513 ILE A O 1
ATOM 4109 N N . ALA A 1 514 ? 9.015 4.280 -18.030 1.00 95.25 514 ALA A N 1
ATOM 4110 C CA . ALA A 1 514 ? 10.201 3.900 -17.279 1.00 95.25 514 ALA A CA 1
ATOM 4111 C C . ALA A 1 514 ? 11.008 5.148 -16.911 1.00 95.25 514 ALA A C 1
ATOM 4113 O O . ALA A 1 514 ? 11.058 6.124 -17.663 1.00 95.25 514 ALA A O 1
ATOM 4114 N N . ILE A 1 515 ? 11.651 5.110 -15.748 1.00 92.56 515 ILE A N 1
ATOM 4115 C CA . ILE A 1 515 ? 12.529 6.180 -15.269 1.00 92.56 515 ILE A CA 1
ATOM 4116 C C . ILE A 1 515 ? 13.933 5.610 -15.180 1.00 92.56 515 ILE A C 1
ATOM 4118 O O . ILE A 1 515 ? 14.176 4.753 -14.330 1.00 92.56 515 ILE A O 1
ATOM 4122 N N . ALA A 1 516 ? 14.836 6.082 -16.037 1.00 83.44 516 ALA A N 1
ATOM 4123 C CA . ALA A 1 516 ? 16.188 5.543 -16.149 1.00 83.44 516 ALA A CA 1
ATOM 4124 C C . ALA A 1 516 ? 17.276 6.611 -15.928 1.00 83.44 516 ALA A C 1
ATOM 4126 O O . ALA A 1 516 ? 17.009 7.809 -15.820 1.00 83.44 516 ALA A O 1
ATOM 4127 N N . GLY A 1 517 ? 18.521 6.165 -15.825 1.00 75.81 517 GLY A N 1
ATOM 4128 C CA . GLY A 1 517 ? 19.727 6.988 -15.837 1.00 75.81 517 GLY A CA 1
ATOM 4129 C C . GLY A 1 517 ? 20.985 6.122 -15.879 1.00 75.81 517 GLY A C 1
ATOM 4130 O O . GLY A 1 517 ? 20.832 4.913 -15.956 1.00 75.81 517 GLY A O 1
ATOM 4131 N N . GLU A 1 518 ? 22.204 6.665 -15.808 1.00 66.81 518 GLU A N 1
ATOM 4132 C CA . GLU A 1 518 ? 23.451 5.866 -15.956 1.00 66.81 518 GLU A CA 1
ATOM 4133 C C . GLU A 1 518 ? 23.605 4.779 -14.872 1.00 66.81 518 GLU A C 1
ATOM 4135 O O . GLU A 1 518 ? 24.218 3.733 -15.090 1.00 66.81 518 GLU A O 1
ATOM 4140 N N . ASN A 1 519 ? 22.950 4.971 -13.721 1.00 63.19 519 ASN A N 1
ATOM 4141 C CA . ASN A 1 519 ? 22.802 3.946 -12.681 1.00 63.19 519 ASN A CA 1
ATOM 4142 C C . ASN A 1 519 ? 21.882 2.772 -13.088 1.00 63.19 519 ASN A C 1
ATOM 4144 O O . ASN A 1 519 ? 21.720 1.842 -12.307 1.00 63.19 519 ASN A O 1
ATOM 4148 N N . TYR A 1 520 ? 21.248 2.807 -14.257 1.00 67.25 520 TYR A N 1
ATOM 4149 C CA . TYR A 1 520 ? 20.593 1.669 -14.903 1.00 67.25 520 TYR A CA 1
ATOM 4150 C C . TYR A 1 520 ? 21.495 1.186 -16.027 1.00 67.25 520 TYR A C 1
ATOM 4152 O O . TYR A 1 520 ? 21.173 1.277 -17.204 1.00 67.25 520 TYR A O 1
ATOM 4160 N N . SER A 1 521 ? 22.670 0.728 -15.641 1.00 70.00 521 SER A N 1
ATOM 4161 C CA . SER A 1 521 ? 23.601 0.026 -16.510 1.00 70.00 521 SER A CA 1
ATOM 4162 C C . SER A 1 521 ? 23.810 -1.370 -15.942 1.00 70.00 521 SER A C 1
ATOM 4164 O O . SER A 1 521 ? 23.387 -1.664 -14.820 1.00 70.00 521 SER A O 1
ATOM 4166 N N . SER A 1 522 ? 24.531 -2.212 -16.673 1.00 72.38 522 SER A N 1
ATOM 4167 C CA . SER A 1 522 ? 24.980 -3.516 -16.173 1.00 72.38 522 SER A CA 1
ATOM 4168 C C . SER A 1 522 ? 25.813 -3.447 -14.892 1.00 72.38 522 SER A C 1
ATOM 4170 O O . SER A 1 522 ? 25.992 -4.448 -14.204 1.00 72.38 522 SER A O 1
ATOM 4172 N N . GLN A 1 523 ? 26.261 -2.252 -14.499 1.00 74.94 523 GLN A N 1
ATOM 4173 C CA . GLN A 1 523 ? 27.062 -2.023 -13.302 1.00 74.94 523 GLN A CA 1
ATOM 4174 C C . GLN A 1 523 ? 26.237 -1.653 -12.061 1.00 74.94 523 GLN A C 1
ATOM 4176 O O . GLN A 1 523 ? 26.809 -1.437 -10.990 1.00 74.94 523 GLN A O 1
ATOM 4181 N N . SER A 1 524 ? 24.905 -1.573 -12.152 1.00 78.81 524 SER A N 1
ATOM 4182 C CA . SER A 1 524 ? 24.071 -1.185 -11.013 1.00 78.81 524 SER A CA 1
ATOM 4183 C C . SER A 1 524 ? 22.707 -1.877 -10.989 1.00 78.81 524 SER A C 1
ATOM 4185 O O . SER A 1 524 ? 21.993 -1.954 -11.981 1.00 78.81 524 SER A O 1
ATOM 4187 N N . ASN A 1 525 ? 22.310 -2.296 -9.783 1.00 81.69 525 ASN A N 1
ATOM 4188 C CA . ASN A 1 525 ? 21.005 -2.905 -9.498 1.00 81.69 525 ASN A CA 1
ATOM 4189 C C . ASN A 1 525 ? 20.018 -1.919 -8.857 1.00 81.69 525 ASN A C 1
ATOM 4191 O O . ASN A 1 525 ? 19.069 -2.316 -8.170 1.00 81.69 525 ASN A O 1
ATOM 4195 N N . TRP A 1 526 ? 20.276 -0.620 -8.987 1.00 84.75 526 TRP A N 1
ATOM 4196 C CA . TRP A 1 526 ? 19.387 0.397 -8.451 1.00 84.75 526 TRP A CA 1
ATOM 4197 C C . TRP A 1 526 ? 18.121 0.520 -9.310 1.00 84.75 526 TRP A C 1
ATOM 4199 O O . TRP A 1 526 ? 18.187 0.523 -10.533 1.00 84.75 526 TRP A O 1
ATOM 4209 N N . VAL A 1 527 ? 16.959 0.633 -8.661 1.00 89.81 527 VAL A N 1
ATOM 4210 C CA . VAL A 1 527 ? 15.645 0.693 -9.318 1.00 89.81 527 VAL A CA 1
ATOM 4211 C C . VAL A 1 527 ? 14.758 1.707 -8.593 1.00 89.81 527 VAL A C 1
ATOM 4213 O O . VAL A 1 527 ? 14.634 1.663 -7.366 1.00 89.81 527 VAL A O 1
ATOM 4216 N N . VAL A 1 528 ? 14.101 2.598 -9.344 1.00 91.38 528 VAL A N 1
ATOM 4217 C CA . VAL A 1 528 ? 13.047 3.484 -8.818 1.00 91.38 528 VAL A CA 1
ATOM 4218 C C . VAL A 1 528 ? 11.886 2.629 -8.295 1.00 91.38 528 VAL A C 1
ATOM 4220 O O . VAL A 1 528 ? 11.433 1.729 -8.997 1.00 91.38 528 VAL A O 1
ATOM 4223 N N . PRO A 1 529 ? 11.328 2.888 -7.104 1.00 91.62 529 PRO A N 1
ATOM 4224 C CA . PRO A 1 529 ? 10.118 2.195 -6.671 1.00 91.62 529 PRO A CA 1
ATOM 4225 C C . PRO A 1 529 ? 8.930 2.490 -7.598 1.00 91.62 529 PRO A C 1
ATOM 4227 O O . PRO A 1 529 ? 8.614 3.654 -7.844 1.00 91.62 529 PRO A O 1
ATOM 4230 N N . ALA A 1 530 ? 8.208 1.456 -8.041 1.00 94.06 530 ALA A N 1
ATOM 4231 C CA . ALA A 1 530 ? 7.050 1.614 -8.929 1.00 94.06 530 ALA A CA 1
ATOM 4232 C C . ALA A 1 530 ? 5.973 2.566 -8.370 1.00 94.06 530 ALA A C 1
ATOM 4234 O O . ALA A 1 530 ? 5.307 3.247 -9.132 1.00 94.06 530 ALA A O 1
ATOM 4235 N N . SER A 1 531 ? 5.838 2.669 -7.042 1.00 90.62 531 SER A N 1
ATOM 4236 C CA . SER A 1 531 ? 4.883 3.560 -6.353 1.00 90.62 531 SER A CA 1
ATOM 4237 C C . SER A 1 531 ? 5.237 5.057 -6.399 1.00 90.62 531 SER A C 1
ATOM 4239 O O . SER A 1 531 ? 4.502 5.908 -5.864 1.00 90.62 531 SER A O 1
ATOM 4241 N N . TRP A 1 532 ? 6.407 5.393 -6.948 1.00 91.94 532 TRP A N 1
ATOM 4242 C CA . TRP A 1 532 ? 6.824 6.772 -7.191 1.00 91.94 532 TRP A CA 1
ATOM 4243 C C . TRP A 1 532 ? 6.357 7.286 -8.552 1.00 91.94 532 TRP A C 1
ATOM 4245 O O . TRP A 1 532 ? 6.197 8.500 -8.683 1.00 91.94 532 TRP A O 1
ATOM 4255 N N . ILE A 1 533 ? 6.132 6.376 -9.503 1.00 91.00 533 ILE A N 1
ATOM 4256 C CA . ILE A 1 533 ? 5.534 6.615 -10.821 1.00 91.00 533 ILE A CA 1
ATOM 4257 C C . ILE A 1 533 ? 4.015 6.635 -10.660 1.00 91.00 533 ILE A C 1
ATOM 4259 O O . ILE A 1 533 ? 3.399 7.579 -11.203 1.00 91.00 533 ILE A O 1
#

Sequence (533 aa):
MRFAKKLWLLIGLSAISVTTSGVPSHSAFAATSKVSKPSWIIAQSAVMKLHTTSHWSLVQQMLDQPSTILITGRKPEPKWLANWRVRRYLDATSLLLVQEDVQYAKSHKNITGIVLDLEHWSFTPISEQINFVQTLRETENFARQQHLNVLFTPATDLARALYPHGRIDSQYITLRIPANSAHIVNQFEIQAQGVESTPAAYLNFIQESVQQIRSVHSSIPVFAGLSSAPSGQNVSANTLLLDEQITMKWVQGYWLNIPERGAACSRCKESRPEVIADFLTLLSRKETPHSQSAKRSIPHDPVKPFLIYYGWIPENQHRLLKFSRTIQGYSAVVLGSGDEWSQNNEIHSIQKLESWLPQIRWYGYISIGVTNGEPHHTDEQIEREIVLWKKLHVSGILLDCAGPSYGVDAARRTFALNEVHRAKLHALVNVYTPSVLLSLHPMKGDAWLAENWVISNGRSGINPEQEWWAIPKIKQHGWGIWMTATGTHAPQNRNTVRQWVYDTTKKVKGTMIAIAGENYSSQSNWVVPASWI

pLDDT: mean 86.9, std 18.02, range [24.12, 98.69]

Nearest PDB structures (foldseek):
  4m6v-assembly1_B  TM=5.521E-01  e=4.330E-04  Rhizobium etli CFN 42
  2d1z-assembly1_A  TM=5.258E-01  e=4.464E-02  Streptomyces olivaceoviridis
  5gqd-assembly1_B  TM=5.071E-01  e=4.464E-02  Streptomyces olivaceoviridis
  1v0m-assembly1_A  TM=5.146E-01  e=5.278E-02  Streptomyces lividans
  1isz-assembly1_A  TM=4.247E-01  e=7.379E-02  Streptomyces olivaceoviridis

Organism: Sulfoacidibacillus thermotolerans (NCBI:txid1765684)

Radius of gyration: 31.26 Å; Cα contacts (8 Å, |Δi|>4): 948; chains: 1; bounding box: 81×72×102 Å

Solvent-accessible surface area (backbone atoms only — not comparable to full-atom values): 29472 Å² total; per-residue (Å²): 136,85,88,90,81,89,79,91,87,85,91,78,93,76,93,76,84,84,76,84,76,76,76,79,78,79,74,79,80,80,79,83,70,76,85,69,79,71,30,42,33,36,41,49,72,43,52,60,51,34,65,75,39,97,50,29,74,60,47,46,66,71,52,54,28,72,69,15,35,36,38,38,72,96,65,85,68,57,74,80,62,64,70,46,48,47,40,28,21,40,76,19,40,36,67,69,47,41,56,53,48,53,58,52,37,74,81,35,82,71,50,49,27,36,34,40,43,45,35,70,51,90,72,23,50,67,71,44,42,60,39,41,66,61,44,51,50,51,48,46,55,55,27,52,77,70,72,30,43,44,35,39,38,48,35,39,51,27,29,42,60,76,47,76,67,87,59,46,69,63,39,25,59,70,71,33,49,49,32,67,45,38,72,70,47,66,28,42,37,44,50,42,36,90,41,59,90,37,62,66,55,31,43,52,53,51,50,55,43,45,51,39,23,43,75,63,34,80,76,57,55,35,29,35,40,43,46,30,29,42,81,43,42,90,52,48,28,67,52,55,47,48,47,45,69,74,36,55,89,77,34,53,25,36,31,57,41,54,52,41,59,42,96,92,30,79,63,27,41,82,63,38,44,62,32,52,45,48,23,52,54,57,53,55,65,70,69,58,75,90,83,70,97,61,100,65,78,78,82,73,72,82,59,38,31,32,43,75,44,25,31,77,70,50,69,52,65,71,55,33,54,53,49,52,60,52,58,45,75,30,53,26,38,34,41,51,77,83,60,66,84,79,39,82,59,39,55,58,39,51,55,49,47,47,73,77,41,73,77,42,41,38,23,31,58,44,67,55,12,59,37,97,84,43,88,46,55,49,74,68,52,51,52,50,50,52,54,54,37,50,75,68,68,35,54,24,36,35,38,30,48,45,20,63,93,21,63,26,50,72,65,59,47,48,50,55,52,49,50,38,48,74,71,73,31,32,45,34,40,31,32,89,52,60,60,60,53,67,76,63,67,72,58,80,73,17,26,42,32,46,67,37,54,37,22,37,66,69,34,83,68,47,86,59,80,91,50,59,79,35,56,63,52,43,51,73,66,54,34,45,36,32,34,36,32,28,15,63,60,50,69,94,46,53,68,60,39,38,48,47,49,51,61,36,40,76,70,72,63,40,56,30,40,26,74,38,20,62,49,50,26,66,89,27,79,65,74,71,54,33,90,39,98

Mean predicted aligned error: 15.87 Å